Protein AF-A0A645AIE7-F1 (afdb_monomer)

Secondary structure (DSSP, 8-state):
-HHHHHHHHHHH--HHHHHHHHHHHHHSSS-GGGG-SS--TTTT-SSS--HHHHHTTSS-HHHHHHHHHHHHHHHHHHHHHHHHSTT---S---TTHHHHHHHHHHHHHHHHHHH---TTHHHHHHHHHHHBT-STT--BSEE-SSS---EE----B-HHHHHTTT----GGG-TTGGG--SS-B--HHHHHTTTTS--HHHHHHHHHHHHHHHHHS-HHHHT---EEETTEEEE--TTS-EEEEEEEESS--TTHHHHHHHHHHHT---EEEE-HHHHH-HHHHHHHHHHHHTT-EEEE--SS---SB-SS-TTSBSS-HHHHHHHHHHHHHHHHHTT--GGG--EE--GGG---HHHHHHHHHTT-EEB-PPTTS-GGGGG--GGGGGG---HHHHHHHHHHHHHHH--TTEEEEEESS--TT--S-GGGTHHHHHHHHHHTTPEE--HHHHH-SSPPPP----------

Foldseek 3Di:
DLQVLLVCCVVPVDVVSVVVNVVVCVVDVEQCQQVDQEDDPPPRPPLADCNLLSVCPPPDPVSVVSNLVSLVVRLVQLQVCLVVPPLSGSGQFYWLSLLNLLRNLVSQVSNCVSPVDCPNVSSNVSSVVCCCQPALQSDRQQDDPPDRPLDGARAWHALVNCVVVVDDDPLPPFPCSVSDDNRTDDGVVSRVVCVPPPDVSSSVSSVVVVVVVVVVDDPLVVPQLFDDDQLFGAFFNLVALAEAEEAEEEDDQVLLVLLVVLCVVLVFAHEYEYALNQLPDPVCLVSLLVSVVSVHHYAYAWNRLDAQADPVDLQDGPDDLVVRVVRRVSRQVSVVVSVDHCVQHQEYEYRVNRHHNVSSVSSVVVSHHYYDFNPFLCLALLQAAPVVPVSHDALVNSLVRNVVCCVPPRQRRGYRYHYSGHDPRHPRRNSNCSSVSSVVSVVVPYHHDGPCVSRVSDDRDDDPPPPPPPDD

Nearest PDB structures (foldseek):
  6hm9-assembly1_A  TM=8.566E-01  e=1.108E-11  Bacillus anthracis
  5o6y-assembly1_A  TM=8.810E-01  e=1.281E-10  Bacillus cereus ATCC 14579
  5o6y-assembly4_D  TM=8.723E-01  e=5.802E-10  Bacillus cereus ATCC 14579
  2j13-assembly1_A  TM=8.040E-01  e=4.659E-09  Bacillus anthracis str. Ames
  2vyo-assembly1_A  TM=7.522E-01  e=4.279E-06  Encephalitozoon cuniculi GB-M1

Structure (mmCIF, N/CA/C/O backbone):
data_AF-A0A645AIE7-F1
#
_entry.id   AF-A0A645AIE7-F1
#
loop_
_atom_site.group_PDB
_atom_site.id
_atom_site.type_symbol
_atom_site.label_atom_id
_atom_site.label_alt_id
_atom_site.label_comp_id
_atom_site.label_asym_id
_atom_site.label_entity_id
_atom_site.label_seq_id
_atom_site.pdbx_PDB_ins_code
_atom_site.Cartn_x
_atom_site.Cartn_y
_atom_site.Cartn_z
_atom_site.occupancy
_atom_site.B_iso_or_equiv
_atom_site.auth_seq_id
_atom_site.auth_comp_id
_atom_site.auth_asym_id
_atom_site.auth_atom_id
_atom_site.pdbx_PDB_model_num
ATOM 1 N N . MET A 1 1 ? 17.748 -6.864 -39.210 1.00 89.31 1 MET A N 1
ATOM 2 C CA . MET A 1 1 ? 18.150 -8.084 -39.948 1.00 89.31 1 MET A CA 1
ATOM 3 C C . MET A 1 1 ? 18.556 -9.224 -39.026 1.00 89.31 1 MET A C 1
ATOM 5 O O . MET A 1 1 ? 17.935 -10.272 -39.114 1.00 89.31 1 MET A O 1
ATOM 9 N N . GLN A 1 2 ? 19.501 -9.022 -38.098 1.00 93.38 2 GLN A N 1
ATOM 10 C CA . GLN A 1 2 ? 19.956 -10.086 -37.191 1.00 93.38 2 GLN A CA 1
ATOM 11 C C . GLN A 1 2 ? 18.818 -10.831 -36.470 1.00 93.38 2 GLN A C 1
ATOM 13 O O . GLN A 1 2 ? 18.742 -12.050 -36.552 1.00 93.38 2 GLN A O 1
ATOM 18 N N . LEU A 1 3 ? 17.899 -10.100 -35.825 1.00 91.75 3 LEU A N 1
ATOM 19 C CA . LEU A 1 3 ? 16.767 -10.699 -35.109 1.00 91.75 3 LEU A CA 1
ATOM 20 C C . LEU A 1 3 ? 15.876 -11.557 -36.013 1.00 91.75 3 LEU A C 1
ATOM 22 O O . LEU A 1 3 ? 15.450 -12.626 -35.598 1.00 91.75 3 LEU A O 1
ATOM 26 N N . ALA A 1 4 ? 15.634 -11.130 -37.254 1.00 94.44 4 ALA A N 1
ATOM 27 C CA . ALA A 1 4 ? 14.835 -11.902 -38.201 1.00 94.44 4 ALA A CA 1
ATOM 28 C C . ALA A 1 4 ? 15.519 -13.232 -38.559 1.00 94.44 4 ALA A C 1
ATOM 30 O O . ALA A 1 4 ? 14.879 -14.277 -38.494 1.00 94.44 4 ALA A O 1
ATOM 31 N N . ALA A 1 5 ? 16.823 -13.208 -38.855 1.00 95.25 5 ALA A N 1
ATOM 32 C CA . ALA A 1 5 ? 17.602 -14.418 -39.127 1.00 95.25 5 ALA A CA 1
ATOM 33 C C . ALA A 1 5 ? 17.627 -15.366 -37.912 1.00 95.25 5 ALA A C 1
ATOM 35 O O . ALA A 1 5 ? 17.382 -16.562 -38.050 1.00 95.25 5 ALA A O 1
ATOM 36 N N . THR A 1 6 ? 17.801 -14.829 -36.700 1.00 92.81 6 THR A N 1
ATOM 37 C CA . THR A 1 6 ? 17.703 -15.605 -35.455 1.00 92.81 6 THR A CA 1
ATOM 38 C C . THR A 1 6 ? 16.337 -16.280 -35.300 1.00 92.81 6 THR A C 1
ATOM 40 O O . THR A 1 6 ? 16.275 -17.457 -34.952 1.00 92.81 6 THR A O 1
ATOM 43 N N . GLN A 1 7 ? 15.240 -15.569 -35.578 1.00 94.44 7 GLN A N 1
ATOM 44 C CA . GLN A 1 7 ? 13.890 -16.140 -35.506 1.00 94.44 7 GLN A CA 1
ATOM 45 C C . GLN A 1 7 ? 13.671 -17.234 -36.557 1.00 94.44 7 GLN A C 1
ATOM 47 O O . GLN A 1 7 ? 13.161 -18.302 -36.226 1.00 94.44 7 GLN A O 1
ATOM 52 N N . LEU A 1 8 ? 14.104 -17.009 -37.801 1.00 95.62 8 LEU A N 1
ATOM 53 C CA . LEU A 1 8 ? 14.023 -18.016 -38.862 1.00 95.62 8 LEU A CA 1
ATOM 54 C C . LEU A 1 8 ? 14.823 -19.274 -38.514 1.00 95.62 8 LEU A C 1
ATOM 56 O O . LEU A 1 8 ? 14.333 -20.382 -38.735 1.00 95.62 8 LEU A O 1
ATOM 60 N N . TYR A 1 9 ? 16.002 -19.124 -37.906 1.00 92.94 9 TYR A N 1
ATOM 61 C CA . TYR A 1 9 ? 16.771 -20.255 -37.396 1.00 92.94 9 TYR A CA 1
ATOM 62 C C . TYR A 1 9 ? 15.999 -21.038 -36.325 1.00 92.94 9 TYR A C 1
ATOM 64 O O . TYR A 1 9 ? 15.886 -22.253 -36.441 1.00 92.94 9 TYR A O 1
ATOM 72 N N . PHE A 1 10 ? 15.409 -20.380 -35.322 1.00 88.06 10 PHE A N 1
ATOM 73 C CA . PHE A 1 10 ? 14.649 -21.088 -34.281 1.00 88.06 10 PHE A CA 1
ATOM 74 C C . PHE A 1 10 ? 13.362 -21.753 -34.790 1.00 88.06 10 PHE A C 1
ATOM 76 O O . PHE A 1 10 ? 12.909 -22.724 -34.189 1.00 88.06 10 PHE A O 1
ATOM 83 N N . LEU A 1 11 ? 12.777 -21.255 -35.883 1.00 93.44 11 LEU A N 1
ATOM 84 C CA . LEU A 1 11 ? 11.583 -21.847 -36.495 1.00 93.44 11 LEU A CA 1
ATOM 85 C C . LEU A 1 11 ? 11.902 -23.024 -37.424 1.00 93.44 11 LEU A C 1
ATOM 87 O O . LEU A 1 11 ? 11.123 -23.971 -37.497 1.00 93.44 11 LEU A O 1
ATOM 91 N N . SER A 1 12 ? 13.009 -22.950 -38.166 1.00 93.25 12 SER A N 1
ATOM 92 C CA . SER A 1 12 ? 13.320 -23.894 -39.252 1.00 93.25 12 SER A CA 1
ATOM 93 C C . SER A 1 12 ? 14.495 -24.827 -38.964 1.00 93.25 12 SER A C 1
ATOM 95 O O . SER A 1 12 ? 14.629 -25.849 -39.631 1.00 93.25 12 SER A O 1
ATOM 97 N N . TYR A 1 13 ? 15.358 -24.468 -38.011 1.00 87.88 13 TYR A N 1
ATOM 98 C CA . TYR A 1 13 ? 16.651 -25.100 -37.732 1.00 87.88 13 TYR A CA 1
ATOM 99 C C . TYR A 1 13 ? 17.610 -25.159 -38.936 1.00 87.88 13 TYR A C 1
ATOM 101 O O . TYR A 1 13 ? 18.562 -25.938 -38.934 1.00 87.88 13 TYR A O 1
ATOM 109 N N . GLN A 1 14 ? 17.396 -24.322 -39.957 1.00 93.19 14 GLN A N 1
ATOM 110 C CA . GLN A 1 14 ? 18.277 -24.240 -41.123 1.00 93.19 14 GLN A CA 1
ATOM 111 C C . GLN A 1 14 ? 19.580 -23.491 -40.777 1.00 93.19 14 GLN A C 1
ATOM 113 O O . GLN A 1 14 ? 19.519 -22.345 -40.312 1.00 93.19 14 GLN A O 1
ATOM 118 N N . PRO A 1 15 ? 20.765 -24.103 -40.971 1.00 90.62 15 PRO A N 1
ATOM 119 C CA . PRO A 1 15 ? 22.047 -23.533 -40.544 1.00 90.62 15 PRO A CA 1
ATOM 120 C C . PRO A 1 15 ? 22.416 -22.232 -41.272 1.00 90.62 15 PRO A C 1
ATOM 122 O O . PRO A 1 15 ? 23.173 -21.424 -40.731 1.00 90.62 15 PRO A O 1
ATOM 125 N N . GLU A 1 16 ? 21.865 -21.995 -42.461 1.00 96.56 16 GLU A N 1
ATOM 126 C CA . GLU A 1 16 ? 22.064 -20.774 -43.243 1.00 96.56 16 GLU A CA 1
ATOM 127 C C . GLU A 1 16 ? 21.563 -19.543 -42.477 1.00 96.56 16 GLU A C 1
ATOM 129 O O . GLU A 1 16 ? 22.273 -18.544 -42.388 1.00 96.56 16 GLU A O 1
ATOM 134 N N . TYR A 1 17 ? 20.406 -19.639 -41.815 1.00 95.31 17 TYR A N 1
ATOM 135 C CA . TYR A 1 17 ? 19.869 -18.531 -41.021 1.00 95.31 17 TYR A CA 1
ATOM 136 C C . TYR A 1 17 ? 20.675 -18.257 -39.750 1.00 95.31 17 TYR A C 1
ATOM 138 O O . TYR A 1 17 ? 20.771 -17.107 -39.318 1.00 95.31 17 TYR A O 1
ATOM 146 N N . LEU A 1 18 ? 21.286 -19.284 -39.148 1.00 90.88 18 LEU A N 1
ATOM 147 C CA . LEU A 1 18 ? 22.211 -19.069 -38.034 1.00 90.88 18 LEU A CA 1
ATOM 148 C C . LEU A 1 18 ? 23.463 -18.329 -38.509 1.00 90.88 18 LEU A C 1
ATOM 150 O O . LEU A 1 18 ? 23.926 -17.414 -37.827 1.00 90.88 18 LEU A O 1
ATOM 154 N N . LYS A 1 19 ? 23.990 -18.700 -39.679 1.00 93.38 19 LYS A N 1
ATOM 155 C CA . LYS A 1 19 ? 25.119 -18.004 -40.294 1.00 93.38 19 LYS A CA 1
ATOM 156 C C . LYS A 1 19 ? 24.771 -16.539 -40.569 1.00 93.38 19 LYS A C 1
ATOM 158 O O . LYS A 1 19 ? 25.497 -15.667 -40.102 1.00 93.38 19 LYS A O 1
ATOM 163 N N . ASP A 1 20 ? 23.626 -16.268 -41.193 1.00 96.06 20 ASP A N 1
ATOM 164 C CA . ASP A 1 20 ? 23.150 -14.902 -41.436 1.00 96.06 20 ASP A CA 1
ATOM 165 C C . ASP A 1 20 ? 23.018 -14.105 -40.127 1.00 96.06 20 ASP A C 1
ATOM 167 O O . ASP A 1 20 ? 23.437 -12.950 -40.039 1.00 96.06 20 ASP A O 1
ATOM 171 N N . ALA A 1 21 ? 22.486 -14.719 -39.064 1.00 93.31 21 ALA A N 1
ATOM 172 C CA . ALA A 1 21 ? 22.375 -14.078 -37.755 1.00 93.31 21 ALA A CA 1
ATOM 173 C C . ALA A 1 21 ? 23.746 -13.740 -37.135 1.00 93.31 21 ALA A C 1
ATOM 175 O O . ALA A 1 21 ? 23.887 -12.730 -36.439 1.00 93.31 21 ALA A O 1
ATOM 176 N N . ILE A 1 22 ? 24.772 -14.556 -37.368 1.00 91.56 22 ILE A N 1
ATOM 177 C CA . ILE A 1 22 ? 26.136 -14.270 -36.906 1.00 91.56 22 ILE A CA 1
ATOM 178 C C . ILE A 1 22 ? 26.771 -13.166 -37.762 1.00 91.56 22 ILE A C 1
ATOM 180 O O . ILE A 1 22 ? 27.344 -12.222 -37.208 1.00 91.56 22 ILE A O 1
ATOM 184 N N . ASP A 1 23 ? 26.623 -13.237 -39.084 1.00 94.00 23 ASP A N 1
ATOM 185 C CA . ASP A 1 23 ? 27.196 -12.279 -40.033 1.00 94.00 23 ASP A CA 1
ATOM 186 C C . ASP A 1 23 ? 26.601 -10.873 -39.827 1.00 94.00 23 ASP A C 1
ATOM 188 O O . ASP A 1 23 ? 27.341 -9.889 -39.708 1.00 94.00 23 ASP A O 1
ATOM 192 N N . TYR A 1 24 ? 25.276 -10.763 -39.652 1.00 93.75 24 TYR A N 1
ATOM 193 C CA . TYR A 1 24 ? 24.628 -9.489 -39.321 1.00 93.75 24 TYR A CA 1
ATOM 194 C C . TYR A 1 24 ? 25.088 -8.928 -37.970 1.00 93.75 24 TYR A C 1
ATOM 196 O O . TYR A 1 24 ? 25.314 -7.726 -37.862 1.00 93.75 24 TYR A O 1
ATOM 204 N N . GLY A 1 25 ? 25.257 -9.776 -36.949 1.00 90.12 25 GLY A N 1
ATOM 205 C CA . GLY A 1 25 ? 25.752 -9.337 -35.638 1.00 90.12 25 GLY A CA 1
ATOM 206 C C . GLY A 1 25 ? 27.210 -8.885 -35.654 1.00 90.12 25 GLY A C 1
ATOM 207 O O . GLY A 1 25 ? 27.595 -7.997 -34.902 1.00 90.12 25 GLY A O 1
ATOM 208 N N . THR A 1 26 ? 28.021 -9.485 -36.523 1.00 90.12 26 THR A N 1
ATOM 209 C CA . THR A 1 26 ? 29.433 -9.117 -36.693 1.00 90.12 26 THR A CA 1
ATOM 210 C C . THR A 1 26 ? 29.583 -7.826 -37.497 1.00 90.12 26 THR A C 1
ATOM 212 O O . THR A 1 26 ? 30.543 -7.089 -37.291 1.00 90.12 26 THR A O 1
ATOM 215 N N . SER A 1 27 ? 28.617 -7.519 -38.368 1.00 91.88 27 SER A N 1
ATOM 216 C CA . SER A 1 27 ? 28.600 -6.285 -39.164 1.00 91.88 27 SER A CA 1
ATOM 217 C C . SER A 1 27 ? 28.326 -5.031 -38.323 1.00 91.88 27 SER A C 1
ATOM 219 O O . SER A 1 27 ? 28.865 -3.969 -38.620 1.00 91.88 27 SER A O 1
ATOM 221 N N . GLU A 1 28 ? 27.529 -5.147 -37.256 1.00 90.69 28 GLU A N 1
ATOM 222 C CA . GLU A 1 28 ? 27.292 -4.076 -36.280 1.00 90.69 28 GLU A CA 1
ATOM 223 C C . GLU A 1 28 ? 27.425 -4.636 -34.852 1.00 90.69 28 GLU A C 1
ATOM 225 O O . GLU A 1 28 ? 26.427 -4.969 -34.208 1.00 90.69 28 GLU A O 1
ATOM 230 N N . PRO A 1 29 ? 28.660 -4.780 -34.337 1.00 89.81 29 PRO A N 1
ATOM 231 C CA . PRO A 1 29 ? 28.889 -5.427 -33.049 1.00 89.81 29 PRO A CA 1
ATOM 232 C C . PRO A 1 29 ? 28.404 -4.581 -31.868 1.00 89.81 29 PRO A C 1
ATOM 234 O O . PRO A 1 29 ? 28.063 -5.134 -30.826 1.00 89.81 29 PRO A O 1
ATOM 237 N N . VAL A 1 30 ? 28.367 -3.254 -32.017 1.00 92.31 30 VAL A N 1
ATOM 238 C CA . VAL A 1 30 ? 27.932 -2.300 -30.987 1.00 92.31 30 VAL A CA 1
ATOM 239 C C . VAL A 1 30 ? 26.947 -1.285 -31.577 1.00 92.31 30 VAL A C 1
ATOM 241 O O . VAL A 1 30 ? 27.112 -0.915 -32.744 1.00 92.31 30 VAL A O 1
ATOM 244 N N . PRO A 1 31 ? 25.963 -0.792 -30.796 1.00 92.06 31 PRO A N 1
ATOM 245 C CA . PRO A 1 31 ? 24.957 0.136 -31.305 1.00 92.06 31 PRO A CA 1
ATOM 246 C C . PRO A 1 31 ? 25.574 1.471 -31.737 1.00 92.06 31 PRO A C 1
ATOM 248 O O . PRO A 1 31 ? 26.167 2.186 -30.922 1.00 92.06 31 PRO A O 1
ATOM 251 N N . GLN A 1 32 ? 25.405 1.842 -33.007 1.00 91.50 32 GLN A N 1
ATOM 252 C CA . GLN A 1 32 ? 26.037 3.045 -33.576 1.00 91.50 32 GLN A CA 1
ATOM 253 C C . GLN A 1 32 ? 25.520 4.362 -32.976 1.00 91.50 32 GLN A C 1
ATOM 255 O O . GLN A 1 32 ? 26.260 5.348 -32.892 1.00 91.50 32 GLN A O 1
ATOM 260 N N . TRP A 1 33 ? 24.275 4.380 -32.489 1.00 90.75 33 TRP A N 1
ATOM 261 C CA . TRP A 1 33 ? 23.689 5.563 -31.853 1.00 90.75 33 TRP A CA 1
ATOM 262 C C . TRP A 1 33 ? 24.463 6.023 -30.609 1.00 90.75 33 TRP A C 1
ATOM 264 O O . TRP A 1 33 ? 24.435 7.207 -30.286 1.00 90.75 33 TRP A O 1
ATOM 274 N N . LEU A 1 34 ? 25.201 5.135 -29.933 1.00 90.62 34 LEU A N 1
ATOM 275 C CA . LEU A 1 34 ? 26.002 5.489 -28.754 1.00 90.62 34 LEU A CA 1
ATOM 276 C C . LEU A 1 34 ? 27.279 6.275 -29.115 1.00 90.62 34 LEU A C 1
ATOM 278 O O . LEU A 1 34 ? 27.871 6.955 -28.275 1.00 90.62 34 LEU A O 1
ATOM 282 N N . PHE A 1 35 ? 27.708 6.186 -30.372 1.00 87.69 35 PHE A N 1
ATOM 283 C CA . PHE A 1 35 ? 28.912 6.839 -30.893 1.00 87.69 35 PHE A CA 1
ATOM 284 C C . PHE A 1 35 ? 28.598 8.105 -31.689 1.00 87.69 35 PHE A C 1
ATOM 286 O O . PHE A 1 35 ? 29.509 8.776 -32.167 1.00 87.69 35 PHE A O 1
ATOM 293 N N . THR A 1 36 ? 27.318 8.445 -31.810 1.00 87.75 36 THR A N 1
ATOM 294 C CA . THR A 1 36 ? 26.845 9.577 -32.597 1.00 87.75 36 THR A CA 1
ATOM 295 C C . THR A 1 36 ? 26.419 10.708 -31.663 1.00 87.75 36 THR A C 1
ATOM 297 O O . THR A 1 36 ? 25.697 10.478 -30.695 1.00 87.75 36 THR A O 1
ATOM 300 N N . SER A 1 37 ? 26.875 11.937 -31.924 1.00 85.75 37 SER A N 1
ATOM 301 C CA . SER A 1 37 ? 26.486 13.104 -31.116 1.00 85.75 37 SER A CA 1
ATOM 302 C C . SER A 1 37 ? 25.054 13.551 -31.417 1.00 85.75 37 SER A C 1
ATOM 304 O O . SER A 1 37 ? 24.285 13.779 -30.491 1.00 85.75 37 SER A O 1
ATOM 306 N N . CYS A 1 38 ? 24.693 13.628 -32.703 1.00 85.00 38 CYS A N 1
ATOM 307 C CA . CYS A 1 38 ? 23.350 13.960 -33.179 1.00 85.00 38 CYS A CA 1
ATOM 308 C C . CYS A 1 38 ? 22.954 13.054 -34.341 1.00 85.00 38 CYS A C 1
ATOM 310 O O . CYS A 1 38 ? 23.756 12.818 -35.243 1.00 85.00 38 CYS A O 1
ATOM 312 N N . ASP A 1 39 ? 21.710 12.593 -34.341 1.00 84.12 39 ASP A N 1
ATOM 313 C CA . ASP A 1 39 ? 21.164 11.705 -35.358 1.00 84.12 39 ASP A CA 1
ATOM 314 C C . ASP A 1 39 ? 19.816 12.193 -35.891 1.00 84.12 39 ASP A C 1
ATOM 316 O O . ASP A 1 39 ? 19.138 13.041 -35.299 1.00 84.12 39 ASP A O 1
ATOM 320 N N . LYS A 1 40 ? 19.448 11.670 -37.062 1.00 77.19 40 LYS A N 1
ATOM 321 C CA . LYS A 1 40 ? 18.146 11.945 -37.672 1.00 77.19 40 LYS A CA 1
ATOM 322 C C . LYS A 1 40 ? 17.065 11.060 -37.036 1.00 77.19 40 LYS A C 1
ATOM 324 O O . LYS A 1 40 ? 17.366 9.937 -36.619 1.00 77.19 40 LYS A O 1
ATOM 329 N N . PRO A 1 41 ? 15.797 11.509 -37.008 1.00 69.81 41 PRO A N 1
ATOM 330 C CA . PRO A 1 41 ? 14.684 10.678 -36.557 1.00 69.81 41 PRO A CA 1
ATOM 331 C C . PRO A 1 41 ? 14.668 9.309 -37.253 1.00 69.81 41 PRO A C 1
ATOM 333 O O . PRO A 1 41 ? 14.808 9.222 -38.471 1.00 69.81 41 PRO A O 1
ATOM 336 N N . GLY A 1 42 ? 14.538 8.236 -36.467 1.00 69.62 42 GLY A N 1
ATOM 337 C CA . GLY A 1 42 ? 14.471 6.857 -36.965 1.00 69.62 42 GLY A CA 1
ATOM 338 C C . GLY A 1 42 ? 15.773 6.275 -37.531 1.00 69.62 42 GLY A C 1
ATOM 339 O O . GLY A 1 42 ? 15.772 5.107 -37.907 1.00 69.62 42 GLY A O 1
ATOM 340 N N . GLN A 1 43 ? 16.882 7.028 -37.565 1.00 83.38 43 GLN A N 1
ATOM 341 C CA . GLN A 1 43 ? 18.133 6.597 -38.207 1.00 83.38 43 GLN A CA 1
ATOM 342 C C . GLN A 1 43 ? 18.664 5.258 -37.676 1.00 83.38 43 GLN A C 1
ATOM 344 O O . GLN A 1 43 ? 19.162 4.448 -38.452 1.00 83.38 43 GLN A O 1
ATOM 349 N N . PHE A 1 44 ? 18.560 5.035 -36.365 1.00 86.94 44 PHE A N 1
ATOM 350 C CA . PHE A 1 44 ? 19.073 3.839 -35.693 1.00 86.94 44 PHE A CA 1
ATOM 351 C C . PHE A 1 44 ? 17.967 2.942 -35.141 1.00 86.94 44 PHE A C 1
ATOM 353 O O . PHE A 1 44 ? 18.179 2.228 -34.167 1.00 86.94 44 PHE A O 1
ATOM 360 N N . TYR A 1 45 ? 16.768 3.011 -35.715 1.00 81.25 45 TYR A N 1
ATOM 361 C CA . TYR A 1 45 ? 15.673 2.146 -35.300 1.00 81.25 45 TYR A CA 1
ATOM 362 C C . TYR A 1 45 ? 15.885 0.703 -35.813 1.00 81.25 45 TYR A C 1
ATOM 364 O O . TYR A 1 45 ? 16.158 0.531 -37.006 1.00 81.25 45 TYR A O 1
ATOM 372 N N . PRO A 1 46 ? 15.685 -0.347 -34.986 1.00 88.06 46 PRO A N 1
ATOM 373 C CA . PRO A 1 46 ? 15.388 -0.325 -33.546 1.00 88.06 46 PRO A CA 1
ATOM 374 C C . PRO A 1 46 ? 16.635 -0.051 -32.685 1.00 88.06 46 PRO A C 1
ATOM 376 O O . PRO A 1 46 ? 17.744 -0.449 -33.040 1.00 88.06 46 PRO A O 1
ATOM 379 N N . PHE A 1 47 ? 16.452 0.574 -31.517 1.00 89.62 47 PHE A N 1
ATOM 380 C CA . PHE A 1 47 ? 17.558 1.005 -30.648 1.00 89.62 47 PHE A CA 1
ATOM 381 C C . PHE A 1 47 ? 18.172 -0.137 -29.836 1.00 89.62 47 PHE A C 1
ATOM 383 O O . PHE A 1 47 ? 19.319 -0.030 -29.389 1.00 89.62 47 PHE A O 1
ATOM 390 N N . ILE A 1 48 ? 17.432 -1.232 -29.653 1.00 90.19 48 ILE A N 1
ATOM 391 C CA . ILE A 1 48 ? 17.928 -2.466 -29.050 1.00 90.19 48 ILE A CA 1
ATOM 392 C C . ILE A 1 48 ? 17.766 -3.642 -30.010 1.00 90.19 48 ILE A C 1
ATOM 394 O O . ILE A 1 48 ? 16.735 -3.847 -30.647 1.00 90.19 48 ILE A O 1
ATOM 398 N N . ASN A 1 49 ? 18.804 -4.467 -30.077 1.00 90.00 49 ASN A N 1
ATOM 399 C CA . ASN A 1 49 ? 18.775 -5.718 -30.808 1.00 90.00 49 ASN A CA 1
ATOM 400 C C . ASN A 1 49 ? 18.651 -6.885 -29.823 1.00 90.00 49 ASN A C 1
ATOM 402 O O . ASN A 1 49 ? 19.575 -7.170 -29.063 1.00 90.00 49 ASN A O 1
ATOM 406 N N . TRP A 1 50 ? 17.503 -7.564 -29.845 1.00 89.81 50 TRP A N 1
ATOM 407 C CA . TRP A 1 50 ? 17.199 -8.690 -28.954 1.00 89.81 50 TRP A CA 1
ATOM 408 C C . TRP A 1 50 ? 17.790 -10.027 -29.418 1.00 89.81 50 TRP A C 1
ATOM 410 O O . TRP A 1 50 ? 17.812 -10.989 -28.648 1.00 89.81 50 TRP A O 1
ATOM 420 N N . ALA A 1 51 ? 18.283 -10.103 -30.658 1.00 89.19 51 ALA A N 1
ATOM 421 C CA . ALA A 1 51 ? 18.797 -11.339 -31.244 1.00 89.19 51 ALA A CA 1
ATOM 422 C C . ALA A 1 51 ? 19.924 -11.962 -30.412 1.00 89.19 51 ALA A C 1
ATOM 424 O O . ALA A 1 51 ? 19.878 -13.163 -30.145 1.00 89.19 51 ALA A O 1
ATOM 425 N N . PRO A 1 52 ? 20.910 -11.186 -29.930 1.00 85.44 52 PRO A N 1
ATOM 426 C CA . PRO A 1 52 ? 22.019 -11.772 -29.198 1.00 85.44 52 PRO A CA 1
ATOM 427 C C . PRO A 1 52 ? 21.628 -12.384 -27.841 1.00 85.44 52 PRO A C 1
ATOM 429 O O . PRO A 1 52 ? 22.218 -13.387 -27.440 1.00 85.44 52 PRO A O 1
ATOM 432 N N . LEU A 1 53 ? 20.594 -11.864 -27.164 1.00 86.00 53 LEU A N 1
ATOM 433 C CA . LEU A 1 53 ? 20.036 -12.501 -25.964 1.00 86.00 53 LEU A CA 1
ATOM 434 C C . LEU A 1 53 ? 19.509 -13.905 -26.293 1.00 86.00 53 LEU A C 1
ATOM 436 O O . LEU A 1 53 ? 19.794 -14.852 -25.563 1.00 86.00 53 LEU A O 1
ATOM 440 N N . GLN A 1 54 ? 18.796 -14.054 -27.409 1.00 87.00 54 GLN A N 1
ATOM 441 C CA . GLN A 1 54 ? 18.264 -15.344 -27.856 1.00 87.00 54 GLN A CA 1
ATOM 442 C C . GLN A 1 54 ? 19.383 -16.284 -28.325 1.00 87.00 54 GLN A C 1
ATOM 444 O O . GLN A 1 54 ? 19.435 -17.441 -27.922 1.00 87.00 54 GLN A O 1
ATOM 449 N N . LEU A 1 55 ? 20.336 -15.776 -29.112 1.00 83.88 55 LEU A N 1
ATOM 450 C CA . LEU A 1 55 ? 21.492 -16.548 -29.576 1.00 83.88 55 LEU A CA 1
ATOM 451 C C . LEU A 1 55 ? 22.387 -17.015 -28.416 1.00 83.88 55 LEU A C 1
ATOM 453 O O . LEU A 1 55 ? 23.014 -18.064 -28.523 1.00 83.88 55 LEU A O 1
ATOM 457 N N . SER A 1 56 ? 22.415 -16.293 -27.289 1.00 78.25 56 SER A N 1
ATOM 458 C CA . SER A 1 56 ? 23.161 -16.697 -26.085 1.00 78.25 56 SER A CA 1
ATOM 459 C C . SER A 1 56 ? 22.631 -17.972 -25.410 1.00 78.25 56 SER A C 1
ATOM 461 O O . SER A 1 56 ? 23.312 -18.515 -24.533 1.00 78.25 56 SER A O 1
ATOM 463 N N . GLN A 1 57 ? 21.431 -18.424 -25.800 1.00 74.88 57 GLN A N 1
ATOM 464 C CA . GLN A 1 57 ? 20.795 -19.661 -25.339 1.00 74.88 57 GLN A CA 1
ATOM 465 C C . GLN A 1 57 ? 21.184 -20.876 -26.193 1.00 74.88 57 GLN A C 1
ATOM 467 O O . GLN A 1 57 ? 20.945 -22.007 -25.783 1.00 74.88 57 GLN A O 1
ATOM 472 N N . ILE A 1 58 ? 21.783 -20.661 -27.367 1.00 79.44 58 ILE A N 1
ATOM 473 C CA . ILE A 1 58 ? 22.323 -21.740 -28.197 1.00 79.44 58 ILE A CA 1
ATOM 474 C C . ILE A 1 58 ? 23.613 -22.245 -27.541 1.00 79.44 58 ILE A C 1
ATOM 476 O O . ILE A 1 58 ? 24.413 -21.450 -27.042 1.00 79.44 58 ILE A O 1
ATOM 480 N N . GLU A 1 59 ? 23.852 -23.559 -27.579 1.00 69.38 59 GLU A N 1
ATOM 481 C CA . GLU A 1 59 ? 25.072 -24.204 -27.069 1.00 69.38 59 GLU A CA 1
ATOM 482 C C . GLU A 1 59 ? 26.304 -23.921 -27.956 1.00 69.38 59 GLU A C 1
ATOM 484 O O . GLU A 1 59 ? 26.972 -24.820 -28.461 1.00 69.38 59 GLU A O 1
ATOM 489 N N . ASN A 1 60 ? 26.626 -22.643 -28.163 1.00 80.25 60 ASN A N 1
ATOM 490 C CA . ASN A 1 60 ? 27.845 -22.199 -28.823 1.00 80.25 60 ASN A CA 1
ATOM 491 C C . ASN A 1 60 ? 28.592 -21.191 -27.927 1.00 80.25 60 ASN A C 1
ATOM 493 O O . ASN A 1 60 ? 28.238 -20.005 -27.879 1.00 80.25 60 ASN A O 1
ATOM 497 N N . PRO A 1 61 ? 29.656 -21.635 -27.231 1.00 79.56 61 PRO A N 1
ATOM 498 C CA . PRO A 1 61 ? 30.409 -20.788 -26.308 1.00 79.56 61 PRO A CA 1
ATOM 499 C C . PRO A 1 61 ? 31.029 -19.545 -26.958 1.00 79.56 61 PRO A C 1
ATOM 501 O O . PRO A 1 61 ? 31.154 -18.511 -26.300 1.00 79.56 61 PRO A O 1
ATOM 504 N N . LEU A 1 62 ? 31.405 -19.620 -28.240 1.00 84.00 62 LEU A N 1
ATOM 505 C CA . LEU A 1 62 ? 32.046 -18.510 -28.947 1.00 84.00 62 LEU A CA 1
ATOM 506 C C . LEU A 1 62 ? 31.047 -17.385 -29.240 1.00 84.00 62 LEU A C 1
ATOM 508 O O . LEU A 1 62 ? 31.348 -16.221 -28.978 1.00 84.00 62 LEU A O 1
ATOM 512 N N . ILE A 1 63 ? 29.842 -17.734 -29.704 1.00 82.31 63 ILE A N 1
ATOM 513 C CA . ILE A 1 63 ? 28.759 -16.766 -29.950 1.00 82.31 63 ILE A CA 1
ATOM 514 C C . ILE A 1 63 ? 28.405 -16.039 -28.651 1.00 82.31 63 ILE A C 1
ATOM 516 O O . ILE A 1 63 ? 28.364 -14.807 -28.610 1.00 82.31 63 ILE A O 1
ATOM 520 N N . ARG A 1 64 ? 28.223 -16.797 -27.563 1.00 85.75 64 ARG A N 1
ATOM 521 C CA . ARG A 1 64 ? 27.919 -16.238 -26.241 1.00 85.75 64 ARG A CA 1
ATOM 522 C C . ARG A 1 64 ? 29.020 -15.294 -25.750 1.00 85.75 64 ARG A C 1
ATOM 524 O O . ARG A 1 64 ? 28.712 -14.206 -25.264 1.00 85.75 64 ARG A O 1
ATOM 531 N N . LYS A 1 65 ? 30.291 -15.687 -25.889 1.00 88.62 65 LYS A N 1
ATOM 532 C CA . LYS A 1 65 ? 31.443 -14.871 -25.478 1.00 88.62 65 LYS A CA 1
ATOM 533 C C . LYS A 1 65 ? 31.518 -13.556 -26.259 1.00 88.62 65 LYS A C 1
ATOM 535 O O . LYS A 1 65 ? 31.647 -12.504 -25.636 1.00 88.62 65 LYS A O 1
ATOM 540 N N . ASN A 1 66 ? 31.403 -13.613 -27.586 1.00 87.75 66 ASN A N 1
ATOM 541 C CA . ASN A 1 66 ? 31.454 -12.425 -28.443 1.00 87.75 66 ASN A CA 1
ATOM 542 C C . ASN A 1 66 ? 30.330 -11.445 -28.096 1.00 87.75 66 ASN A C 1
ATOM 544 O O . ASN A 1 66 ? 30.569 -10.245 -27.986 1.00 87.75 66 ASN A O 1
ATOM 548 N N . TYR A 1 67 ? 29.122 -11.951 -27.838 1.00 86.81 67 TYR A N 1
ATOM 549 C CA . TYR A 1 67 ? 28.013 -11.096 -27.433 1.00 86.81 67 TYR A CA 1
ATOM 550 C C . TYR A 1 67 ? 28.265 -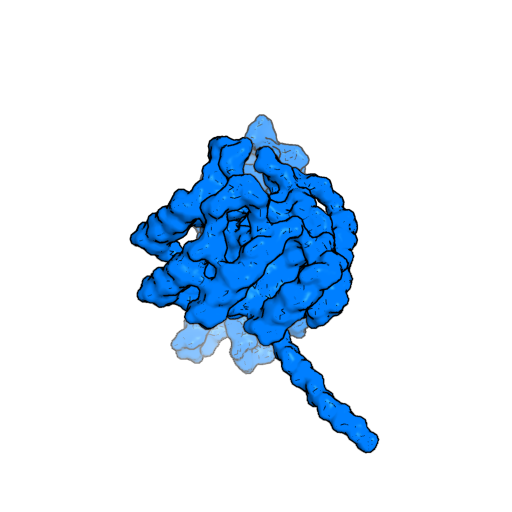10.388 -26.098 1.00 86.81 67 TYR A C 1
ATOM 552 O O . TYR A 1 67 ? 28.132 -9.167 -26.017 1.00 86.81 67 TYR A O 1
ATOM 560 N N . ILE A 1 68 ? 28.659 -11.131 -25.059 1.00 91.69 68 ILE A N 1
ATOM 561 C CA . ILE A 1 68 ? 28.962 -10.544 -23.744 1.00 91.69 68 ILE A CA 1
ATOM 562 C C . ILE A 1 68 ? 30.038 -9.461 -23.883 1.00 91.69 68 ILE A C 1
ATOM 564 O O . ILE A 1 68 ? 29.902 -8.385 -23.302 1.00 91.69 68 ILE A O 1
ATOM 568 N N . GLN A 1 69 ? 31.072 -9.717 -24.688 1.00 93.56 69 GLN A N 1
ATOM 569 C CA . GLN A 1 69 ? 32.133 -8.751 -24.955 1.00 93.56 69 GLN A CA 1
ATOM 570 C C . GLN A 1 69 ? 31.609 -7.488 -25.657 1.00 93.56 69 GLN A C 1
ATOM 572 O O . GLN A 1 69 ? 31.965 -6.381 -25.260 1.00 93.56 69 GLN A O 1
ATOM 577 N N . ASN A 1 70 ? 30.727 -7.631 -26.643 1.00 93.25 70 ASN A N 1
ATOM 578 C CA . ASN A 1 70 ? 30.121 -6.503 -27.348 1.00 93.25 70 ASN A CA 1
ATOM 579 C C . ASN A 1 70 ? 29.239 -5.635 -26.436 1.00 93.25 70 ASN A C 1
ATOM 581 O O . ASN A 1 70 ? 29.338 -4.402 -26.470 1.00 93.25 70 ASN A O 1
ATOM 585 N N . ILE A 1 71 ? 28.416 -6.250 -25.573 1.00 94.44 71 ILE A N 1
ATOM 586 C CA . ILE A 1 71 ? 27.656 -5.483 -24.574 1.00 94.44 71 ILE A CA 1
ATOM 587 C C . ILE A 1 71 ? 28.619 -4.792 -23.616 1.00 94.44 71 ILE A C 1
ATOM 589 O O . ILE A 1 71 ? 28.443 -3.613 -23.337 1.00 94.44 71 ILE A O 1
ATOM 593 N N . HIS A 1 72 ? 29.651 -5.492 -23.144 1.00 96.44 72 HIS A N 1
ATOM 594 C CA . HIS A 1 72 ? 30.619 -4.916 -22.221 1.00 96.44 72 HIS A CA 1
ATOM 595 C C . HIS A 1 72 ? 31.271 -3.652 -22.800 1.00 96.44 72 HIS A C 1
ATOM 597 O O . HIS A 1 72 ? 31.285 -2.623 -22.131 1.00 96.44 72 HIS A O 1
ATOM 603 N N . ILE A 1 73 ? 31.717 -3.686 -24.061 1.00 96.06 73 ILE A N 1
ATOM 604 C CA . ILE A 1 73 ? 32.274 -2.516 -24.763 1.00 96.06 73 ILE A CA 1
ATOM 605 C C . ILE A 1 73 ? 31.240 -1.383 -24.848 1.00 96.06 73 ILE A C 1
ATOM 607 O O . ILE A 1 73 ? 31.558 -0.224 -24.572 1.00 96.06 73 ILE A O 1
ATOM 611 N N . THR A 1 74 ? 29.992 -1.717 -25.185 1.00 95.94 74 THR A N 1
ATOM 612 C CA . THR A 1 74 ? 28.885 -0.749 -25.246 1.00 95.94 74 THR A CA 1
ATOM 613 C C . THR A 1 74 ? 28.669 -0.075 -23.886 1.00 95.94 74 THR A C 1
ATOM 615 O O . THR A 1 74 ? 28.628 1.151 -23.796 1.00 95.94 74 THR A O 1
ATOM 618 N N . LEU A 1 75 ? 28.598 -0.856 -22.807 1.00 97.62 75 LEU A N 1
ATOM 619 C CA . LEU A 1 75 ? 28.380 -0.343 -21.454 1.00 97.62 75 LEU A CA 1
ATOM 620 C C . LEU A 1 75 ? 29.580 0.450 -20.931 1.00 97.62 75 LEU A C 1
ATOM 622 O O . LEU A 1 75 ? 29.383 1.466 -20.274 1.00 97.62 75 LEU A O 1
ATOM 626 N N . GLN A 1 76 ? 30.813 0.063 -21.266 1.00 97.44 76 GLN A N 1
ATOM 627 C CA . GLN A 1 76 ? 32.008 0.848 -20.940 1.00 97.44 76 GLN A CA 1
ATOM 628 C C . GLN A 1 76 ? 31.960 2.234 -21.584 1.00 97.44 76 GLN A C 1
ATOM 630 O O . GLN A 1 76 ? 32.220 3.233 -20.911 1.00 97.44 76 GLN A O 1
ATOM 635 N N . ARG A 1 77 ? 31.583 2.311 -22.866 1.00 95.81 77 ARG A N 1
ATOM 636 C CA . ARG A 1 77 ? 31.426 3.591 -23.563 1.00 95.81 77 ARG A CA 1
ATOM 637 C C . ARG A 1 77 ? 30.331 4.441 -22.925 1.00 95.81 77 ARG A C 1
ATOM 639 O O . ARG A 1 77 ? 30.565 5.615 -22.648 1.00 95.81 77 ARG A O 1
ATOM 646 N N . ALA A 1 78 ? 29.172 3.848 -22.661 1.00 97.69 78 ALA A N 1
ATOM 647 C CA . ALA A 1 78 ? 28.065 4.538 -22.012 1.00 97.69 78 ALA A CA 1
ATOM 648 C C . ALA A 1 78 ? 28.443 5.041 -20.610 1.00 97.69 78 ALA A C 1
ATOM 650 O O . ALA A 1 78 ? 28.121 6.168 -20.247 1.00 97.69 78 ALA A O 1
ATOM 651 N N . GLN A 1 79 ? 29.209 4.255 -19.851 1.00 97.56 79 GLN A N 1
ATOM 652 C CA . GLN A 1 79 ? 29.679 4.625 -18.519 1.00 97.56 79 GLN A CA 1
ATOM 653 C C . GLN A 1 79 ? 30.612 5.842 -18.546 1.00 97.56 79 GLN A C 1
ATOM 655 O O . GLN A 1 79 ? 30.599 6.629 -17.599 1.00 97.56 79 GLN A O 1
ATOM 660 N N . MET A 1 80 ? 31.408 6.022 -19.608 1.00 95.50 80 MET A N 1
ATOM 661 C CA . MET A 1 80 ? 32.216 7.236 -19.783 1.00 95.50 80 MET A CA 1
ATOM 662 C C . MET A 1 80 ? 31.325 8.474 -19.919 1.00 95.50 80 MET A C 1
ATOM 664 O O . MET A 1 80 ? 31.577 9.462 -19.242 1.00 95.50 80 MET A O 1
ATOM 668 N N . ILE A 1 81 ? 30.255 8.387 -20.718 1.00 94.38 81 ILE A N 1
ATOM 669 C CA . ILE A 1 81 ? 29.274 9.472 -20.882 1.00 94.38 81 ILE A CA 1
ATOM 670 C C . ILE A 1 81 ? 28.535 9.725 -19.557 1.00 94.38 81 ILE A C 1
ATOM 672 O O . ILE A 1 81 ? 28.418 10.862 -19.106 1.00 94.38 81 ILE A O 1
ATOM 676 N N . ALA A 1 82 ? 28.102 8.658 -18.881 1.00 95.94 82 ALA A N 1
ATOM 677 C CA . ALA A 1 82 ? 27.358 8.740 -17.627 1.00 95.94 82 ALA A CA 1
ATOM 678 C C . ALA A 1 82 ? 28.145 9.428 -16.501 1.00 95.94 82 ALA A C 1
ATOM 680 O O . ALA A 1 82 ? 27.543 10.086 -15.662 1.00 95.94 82 ALA A O 1
ATOM 681 N N . ARG A 1 83 ? 29.479 9.292 -16.463 1.00 95.12 83 ARG A N 1
ATOM 682 C CA . ARG A 1 83 ? 30.334 9.930 -15.440 1.00 95.12 83 ARG A CA 1
ATOM 683 C C . ARG A 1 83 ? 30.357 11.453 -15.534 1.00 95.12 83 ARG A C 1
ATOM 685 O O . ARG A 1 83 ? 30.584 12.108 -14.523 1.00 95.12 83 ARG A O 1
ATOM 692 N N . GLU A 1 84 ? 30.135 11.997 -16.723 1.00 91.38 84 GLU A N 1
ATOM 693 C CA . GLU A 1 84 ? 30.071 13.442 -16.961 1.00 91.38 84 GLU A CA 1
ATOM 694 C C . GLU A 1 84 ? 28.633 13.976 -16.853 1.00 91.38 84 GLU A C 1
ATOM 696 O O . GLU A 1 84 ? 28.412 15.186 -16.846 1.00 91.38 84 GLU A O 1
ATOM 701 N N . ASN A 1 85 ? 27.645 13.083 -16.726 1.00 92.00 85 ASN A N 1
ATOM 702 C CA . ASN A 1 85 ? 26.237 13.431 -16.613 1.00 92.00 85 ASN A CA 1
ATOM 703 C C . ASN A 1 85 ? 25.771 13.431 -15.138 1.00 92.00 85 ASN A C 1
ATOM 705 O O . ASN A 1 85 ? 25.880 12.404 -14.467 1.00 92.00 85 ASN A O 1
ATOM 709 N N . PRO A 1 86 ? 25.162 14.518 -14.622 1.00 91.88 86 PRO A N 1
ATOM 710 C CA . PRO A 1 86 ? 24.762 14.614 -13.210 1.00 91.88 86 PRO A CA 1
ATOM 711 C C . PRO A 1 86 ? 23.636 13.650 -12.789 1.00 91.88 86 PRO A C 1
ATOM 713 O O . PRO A 1 86 ? 23.385 13.487 -11.596 1.00 91.88 86 PRO A O 1
ATOM 716 N N . PHE A 1 87 ? 22.956 13.014 -13.745 1.00 94.62 87 PHE A N 1
ATOM 717 C CA . PHE A 1 87 ? 21.926 11.997 -13.514 1.00 94.62 87 PHE A CA 1
ATOM 718 C C . PHE A 1 87 ? 22.398 10.590 -13.910 1.00 94.62 87 PHE A C 1
ATOM 720 O O . PHE A 1 87 ? 21.592 9.664 -13.952 1.00 94.62 87 PHE A O 1
ATOM 727 N N . HIS A 1 88 ? 23.692 10.420 -14.205 1.00 96.06 88 HIS A N 1
ATOM 728 C CA . HIS A 1 88 ? 24.293 9.162 -14.654 1.00 96.06 88 HIS A CA 1
ATOM 729 C C . HIS A 1 88 ? 23.658 8.584 -15.930 1.00 96.06 88 HIS A C 1
ATOM 731 O O . HIS A 1 88 ? 23.656 7.372 -16.149 1.00 96.06 88 HIS A O 1
ATOM 737 N N . VAL A 1 89 ? 23.135 9.450 -16.804 1.00 95.44 89 VAL A N 1
ATOM 738 C CA . VAL A 1 89 ? 22.598 9.038 -18.105 1.00 95.44 89 VAL A CA 1
ATOM 739 C C . VAL A 1 89 ? 23.745 8.815 -19.091 1.00 95.44 89 VAL A C 1
ATOM 741 O O . VAL A 1 89 ? 24.463 9.743 -19.450 1.00 95.44 89 VAL A O 1
ATOM 744 N N . GLY A 1 90 ? 23.912 7.569 -19.536 1.00 95.06 90 GLY A N 1
ATOM 745 C CA . GLY A 1 90 ? 25.027 7.125 -20.382 1.00 95.06 90 GLY A CA 1
ATOM 746 C C . GLY A 1 90 ? 24.839 7.286 -21.891 1.00 95.06 90 GLY A C 1
ATOM 747 O O . GLY A 1 90 ? 25.361 6.467 -22.643 1.00 95.06 90 GLY A O 1
ATOM 748 N N . ILE A 1 91 ? 24.082 8.286 -22.349 1.00 93.56 91 ILE A N 1
ATOM 749 C CA . ILE A 1 91 ? 23.865 8.548 -23.781 1.00 93.56 91 ILE A CA 1
ATOM 750 C C . ILE A 1 91 ? 24.094 10.022 -24.126 1.00 93.56 91 ILE A C 1
ATOM 752 O O . ILE A 1 91 ? 23.922 10.896 -23.279 1.00 93.56 91 ILE A O 1
ATOM 756 N N . ASN A 1 92 ? 24.408 10.302 -25.392 1.00 91.25 92 ASN A N 1
ATOM 757 C CA . ASN A 1 92 ? 24.358 11.663 -25.924 1.00 91.25 92 ASN A CA 1
ATOM 758 C C . ASN A 1 92 ? 22.912 12.024 -26.288 1.00 91.25 92 ASN A C 1
ATOM 760 O O . ASN A 1 92 ? 22.277 11.334 -27.095 1.00 91.25 92 ASN A O 1
ATOM 764 N N . PHE A 1 93 ? 22.397 13.111 -25.712 1.00 89.31 93 PHE A N 1
ATOM 765 C CA . PHE A 1 93 ? 21.024 13.543 -25.958 1.00 89.31 93 PHE A CA 1
ATOM 766 C C . PHE A 1 93 ? 20.842 14.052 -27.389 1.00 89.31 93 PHE A C 1
ATOM 768 O O . PHE A 1 93 ? 21.400 15.066 -27.811 1.00 89.31 93 PHE A O 1
ATOM 775 N N . SER A 1 94 ? 20.007 13.331 -28.116 1.00 86.06 94 SER A N 1
ATOM 776 C CA . SER A 1 94 ? 19.679 13.508 -29.527 1.00 86.06 94 SER A CA 1
ATOM 777 C C . SER A 1 94 ? 18.210 13.105 -29.744 1.00 86.06 94 SER A C 1
ATOM 779 O O . SER A 1 94 ? 17.446 13.022 -28.779 1.00 86.06 94 SER A O 1
ATOM 781 N N . GLN A 1 95 ? 17.760 12.880 -30.978 1.00 78.44 95 GLN A N 1
ATOM 782 C CA . GLN A 1 95 ? 16.356 12.517 -31.199 1.00 78.44 95 GLN A CA 1
ATOM 783 C C . GLN A 1 95 ? 16.034 11.149 -30.581 1.00 78.44 95 GLN A C 1
ATOM 785 O O . GLN A 1 95 ? 16.865 10.241 -30.607 1.00 78.44 95 GLN A O 1
ATOM 790 N N . ASN A 1 96 ? 14.831 10.977 -30.023 1.00 82.12 96 ASN A N 1
ATOM 791 C CA . ASN A 1 96 ? 14.394 9.733 -29.365 1.00 82.12 96 ASN A CA 1
ATOM 792 C C . ASN A 1 96 ? 15.272 9.286 -28.175 1.00 82.12 96 ASN A C 1
ATOM 794 O O . ASN A 1 96 ? 15.396 8.087 -27.902 1.00 82.12 96 ASN A O 1
ATOM 798 N N . SER A 1 97 ? 15.896 10.223 -27.451 1.00 88.62 97 SER A N 1
ATOM 799 C CA . SER A 1 97 ? 16.825 9.911 -26.350 1.00 88.62 97 SER A CA 1
ATOM 800 C C . SER A 1 97 ? 16.242 8.970 -25.306 1.00 88.62 97 SER A C 1
ATOM 802 O O . SER A 1 97 ? 16.925 8.051 -24.870 1.00 88.62 97 SER A O 1
ATOM 804 N N . ASN A 1 98 ? 14.970 9.124 -24.936 1.00 89.00 98 ASN A N 1
ATOM 805 C CA . ASN A 1 98 ? 14.363 8.239 -23.942 1.00 89.00 98 ASN A CA 1
ATOM 806 C C . ASN A 1 98 ? 14.298 6.778 -24.416 1.00 89.00 98 ASN A C 1
ATOM 808 O O . ASN A 1 98 ? 14.489 5.871 -23.610 1.00 89.00 98 ASN A O 1
ATOM 812 N N . SER A 1 99 ? 14.113 6.528 -25.716 1.00 88.62 99 SER A N 1
ATOM 813 C CA . SER A 1 99 ? 14.159 5.161 -26.256 1.00 88.62 99 SER A CA 1
ATOM 814 C C . SER A 1 99 ? 15.560 4.567 -26.166 1.00 88.62 99 SER A C 1
ATOM 816 O O . SER A 1 99 ? 15.719 3.417 -25.764 1.00 88.62 99 SER A O 1
ATOM 818 N N . LYS A 1 100 ? 16.589 5.375 -26.445 1.00 91.44 100 LYS A N 1
ATOM 819 C CA . LYS A 1 100 ? 17.998 4.989 -26.271 1.00 91.44 100 LYS A CA 1
ATOM 820 C C . LYS A 1 100 ? 18.344 4.742 -24.797 1.00 91.44 100 LYS A C 1
ATOM 822 O O . LYS A 1 100 ? 19.056 3.789 -24.498 1.00 91.44 100 LYS A O 1
ATOM 827 N N . ILE A 1 101 ? 17.805 5.541 -23.872 1.00 94.31 101 ILE A N 1
ATOM 828 C CA . ILE A 1 101 ? 17.968 5.358 -22.416 1.00 94.31 101 ILE A CA 1
ATOM 829 C C . ILE A 1 101 ? 17.399 4.009 -21.980 1.00 94.31 101 ILE A C 1
ATOM 831 O O . ILE A 1 101 ? 18.081 3.239 -21.304 1.00 94.31 101 ILE A O 1
ATOM 835 N N . VAL A 1 102 ? 16.173 3.692 -22.397 1.00 93.25 102 VAL A N 1
ATOM 836 C CA . VAL A 1 102 ? 15.531 2.420 -22.051 1.00 93.25 102 VAL A CA 1
ATOM 837 C C . VAL A 1 102 ? 16.238 1.238 -22.734 1.00 93.25 102 VAL A C 1
ATOM 839 O O . VAL A 1 102 ? 16.436 0.198 -22.103 1.00 93.25 102 VAL A O 1
ATOM 842 N N . ALA A 1 103 ? 16.693 1.388 -23.981 1.00 93.94 103 ALA A N 1
ATOM 843 C CA . ALA A 1 103 ? 17.519 0.391 -24.667 1.00 93.94 103 ALA A CA 1
ATOM 844 C C . ALA A 1 103 ? 18.833 0.122 -23.911 1.00 93.94 103 ALA A C 1
ATOM 846 O O . ALA A 1 103 ? 19.164 -1.033 -23.636 1.00 93.94 103 ALA A O 1
ATOM 847 N N . LEU A 1 104 ? 19.547 1.174 -23.499 1.00 96.62 104 LEU A N 1
ATOM 848 C CA . LEU A 1 104 ? 20.777 1.059 -22.716 1.00 96.62 104 LEU A CA 1
ATOM 849 C C . LEU A 1 104 ? 20.528 0.403 -21.351 1.00 96.62 104 LEU A C 1
ATOM 851 O O . LEU A 1 104 ? 21.290 -0.474 -20.949 1.00 96.62 104 LEU A O 1
ATOM 855 N N . HIS A 1 105 ? 19.437 0.762 -20.667 1.00 96.38 105 HIS A N 1
ATOM 856 C CA . HIS A 1 105 ? 19.043 0.113 -19.416 1.00 96.38 105 HIS A CA 1
ATOM 857 C C . HIS A 1 105 ? 18.840 -1.396 -19.620 1.00 96.38 105 HIS A C 1
ATOM 859 O O . HIS A 1 105 ? 19.312 -2.210 -18.825 1.00 96.38 105 HIS A O 1
ATOM 865 N N . ASN A 1 106 ? 18.171 -1.799 -20.703 1.00 95.38 106 ASN A N 1
ATOM 866 C CA . ASN A 1 106 ? 17.989 -3.213 -21.025 1.00 95.38 106 ASN A CA 1
ATOM 867 C C . ASN A 1 106 ? 19.315 -3.920 -21.343 1.00 95.38 106 ASN A C 1
ATOM 869 O O . ASN A 1 106 ? 19.493 -5.064 -20.926 1.00 95.38 106 ASN A O 1
ATOM 873 N N . LEU A 1 107 ? 20.280 -3.250 -21.979 1.00 95.75 107 LEU A N 1
ATOM 874 C CA . LEU A 1 107 ? 21.633 -3.795 -22.146 1.00 95.75 107 LEU A CA 1
ATOM 875 C C . LEU A 1 107 ? 22.340 -4.012 -20.798 1.00 95.75 107 LEU A C 1
ATOM 877 O O . LEU A 1 107 ? 22.957 -5.064 -20.617 1.00 95.75 107 LEU A O 1
ATOM 881 N N . CYS A 1 108 ? 22.197 -3.094 -19.831 1.00 96.25 108 CYS A N 1
ATOM 882 C CA . CYS A 1 108 ? 22.700 -3.293 -18.463 1.00 96.25 108 CYS A CA 1
ATOM 883 C C . CYS A 1 108 ? 22.088 -4.543 -17.815 1.00 96.25 108 CYS A C 1
ATOM 885 O O . CYS A 1 108 ? 22.811 -5.380 -17.269 1.00 96.25 108 CYS A O 1
ATOM 887 N N . LEU A 1 109 ? 20.762 -4.703 -17.916 1.00 93.31 109 LEU A N 1
ATOM 888 C CA . LEU A 1 109 ? 20.054 -5.863 -17.367 1.00 93.31 109 LEU A CA 1
ATOM 889 C C . LEU A 1 109 ? 20.518 -7.177 -17.994 1.00 93.31 109 LEU A C 1
ATOM 891 O O . LEU A 1 109 ? 20.754 -8.145 -17.270 1.00 93.31 109 LEU A O 1
ATOM 895 N N . ILE A 1 110 ? 20.640 -7.214 -19.323 1.00 92.19 110 ILE A N 1
ATOM 896 C CA . ILE A 1 110 ? 21.064 -8.415 -20.046 1.00 92.19 110 ILE A CA 1
ATOM 897 C C . ILE A 1 110 ? 22.496 -8.779 -19.657 1.00 92.19 110 ILE A C 1
ATOM 899 O O . ILE A 1 110 ? 22.752 -9.931 -19.311 1.00 92.19 110 ILE A O 1
ATOM 903 N N . TYR A 1 111 ? 23.413 -7.808 -19.653 1.00 94.94 111 TYR A N 1
ATOM 904 C CA . TYR A 1 111 ? 24.797 -8.039 -19.247 1.00 94.94 111 TYR A CA 1
ATOM 905 C C . TYR A 1 111 ? 24.865 -8.617 -17.835 1.00 94.94 111 TYR A C 1
ATOM 907 O O . TYR A 1 111 ? 25.395 -9.712 -17.651 1.00 94.94 111 TYR A O 1
ATOM 915 N N . LYS A 1 112 ? 24.231 -7.949 -16.862 1.00 93.69 112 LYS A N 1
ATOM 916 C CA . LYS A 1 112 ? 24.198 -8.410 -15.470 1.00 93.69 112 LYS A CA 1
ATOM 917 C C . LYS A 1 112 ? 23.572 -9.797 -15.335 1.00 93.69 112 LYS A C 1
ATOM 919 O O . LYS A 1 112 ? 24.063 -10.612 -14.561 1.00 93.69 112 LYS A O 1
ATOM 924 N N . GLY A 1 113 ? 22.510 -10.088 -16.084 1.00 89.81 113 GLY A N 1
ATOM 925 C CA . GLY A 1 113 ? 21.867 -11.403 -16.083 1.00 89.81 113 GLY A CA 1
ATOM 926 C C . GLY A 1 113 ? 22.754 -12.516 -16.651 1.00 89.81 113 GLY A C 1
ATOM 927 O O . GLY A 1 113 ? 22.709 -13.642 -16.160 1.00 89.81 113 GLY A O 1
ATOM 928 N N . LEU A 1 114 ? 23.574 -12.214 -17.660 1.00 89.38 114 LEU A N 1
ATOM 929 C CA . LEU A 1 114 ? 24.453 -13.190 -18.309 1.00 89.38 114 LEU A CA 1
ATOM 930 C C . LEU A 1 114 ? 25.770 -13.428 -17.562 1.00 89.38 114 LEU A C 1
ATOM 932 O O . LEU A 1 114 ? 26.327 -14.521 -17.691 1.00 89.38 114 LEU A O 1
ATOM 936 N N . THR A 1 115 ? 26.274 -12.428 -16.835 1.00 93.62 115 THR A N 1
ATOM 937 C CA . THR A 1 115 ? 27.612 -12.455 -16.217 1.00 93.62 115 THR A CA 1
ATOM 938 C C . THR A 1 115 ? 27.596 -12.423 -14.689 1.00 93.62 115 THR A C 1
ATOM 940 O O . THR A 1 115 ? 28.571 -12.839 -14.070 1.00 93.62 115 THR A O 1
ATOM 943 N N . GLY A 1 116 ? 26.521 -11.924 -14.069 1.00 93.88 116 GLY A N 1
ATOM 944 C CA . GLY A 1 116 ? 26.480 -11.592 -12.641 1.00 93.88 116 GLY A CA 1
ATOM 945 C C . GLY A 1 116 ? 27.259 -10.323 -12.264 1.00 93.88 116 GLY A C 1
ATOM 946 O O . GLY A 1 116 ? 27.305 -9.970 -11.087 1.00 93.88 116 GLY A O 1
ATOM 947 N N . ASP A 1 117 ? 27.863 -9.635 -13.236 1.00 96.44 117 ASP A N 1
ATOM 948 C CA . ASP A 1 117 ? 28.691 -8.447 -13.027 1.00 96.44 117 ASP A CA 1
ATOM 949 C C . ASP A 1 117 ? 27.826 -7.208 -12.736 1.00 96.44 117 ASP A C 1
ATOM 951 O O . ASP A 1 117 ? 26.892 -6.877 -13.471 1.00 96.44 117 ASP A O 1
ATOM 955 N N . SER A 1 118 ? 28.145 -6.521 -11.639 1.00 95.88 118 SER A N 1
ATOM 956 C CA . SER A 1 118 ? 27.433 -5.354 -11.115 1.00 95.88 118 SER A CA 1
ATOM 957 C C . SER A 1 118 ? 28.114 -4.014 -11.415 1.00 95.88 118 SER A C 1
ATOM 959 O O . SER A 1 118 ? 27.634 -2.980 -10.944 1.00 95.88 118 SER A O 1
ATOM 961 N N . THR A 1 119 ? 29.191 -4.003 -12.208 1.00 97.56 119 THR A N 1
ATOM 962 C CA . THR A 1 119 ? 30.013 -2.813 -12.508 1.00 97.56 119 THR A CA 1
ATOM 963 C C . THR A 1 119 ? 29.195 -1.611 -12.997 1.00 97.56 119 THR A C 1
ATOM 965 O O . THR A 1 119 ? 29.515 -0.476 -12.658 1.00 97.56 119 THR A O 1
ATOM 968 N N . PHE A 1 120 ? 28.114 -1.844 -13.748 1.00 97.81 120 PHE A N 1
ATOM 969 C CA . PHE A 1 120 ? 27.295 -0.793 -14.369 1.00 97.81 120 PHE A CA 1
ATOM 970 C C . PHE A 1 120 ? 26.021 -0.432 -13.585 1.00 97.81 120 PHE A C 1
ATOM 972 O O . PHE A 1 120 ? 25.168 0.283 -14.108 1.00 97.81 120 PHE A O 1
ATOM 979 N N . ASN A 1 121 ? 25.864 -0.910 -12.343 1.00 95.69 121 ASN A N 1
ATOM 980 C CA . ASN A 1 121 ? 24.638 -0.708 -11.556 1.00 95.69 121 ASN A CA 1
ATOM 981 C C . ASN A 1 121 ? 24.296 0.775 -11.324 1.00 95.69 121 ASN A C 1
ATOM 983 O O . ASN A 1 121 ? 23.125 1.132 -11.329 1.00 95.69 121 ASN A O 1
ATOM 987 N N . GLU A 1 122 ? 25.292 1.638 -11.107 1.00 96.44 122 GLU A N 1
ATOM 988 C CA . GLU A 1 122 ? 25.045 3.070 -10.874 1.00 96.44 122 GLU A CA 1
ATOM 989 C C . GLU A 1 122 ? 24.435 3.741 -12.112 1.00 96.44 122 GLU A C 1
ATOM 991 O O . GLU A 1 122 ? 23.441 4.457 -12.008 1.00 96.44 122 GLU A O 1
ATOM 996 N N . MET A 1 123 ? 24.973 3.435 -13.296 1.00 97.69 123 MET A N 1
ATOM 997 C CA . MET A 1 123 ? 24.403 3.885 -14.564 1.00 97.69 123 MET A CA 1
ATOM 998 C C . MET A 1 123 ? 23.026 3.250 -14.819 1.00 97.69 123 MET A C 1
ATOM 1000 O O . MET A 1 123 ? 22.114 3.954 -15.235 1.00 97.69 123 MET A O 1
ATOM 1004 N N . GLU A 1 124 ? 22.833 1.951 -14.546 1.00 96.88 124 GLU A N 1
ATOM 1005 C CA . GLU A 1 124 ? 21.518 1.285 -14.651 1.00 96.88 124 GLU A CA 1
ATOM 1006 C C . GLU A 1 124 ? 20.447 2.016 -13.828 1.00 96.88 124 GLU A C 1
ATOM 1008 O O . GLU A 1 124 ? 19.375 2.322 -14.353 1.00 96.88 124 GLU A O 1
ATOM 1013 N N . GLU A 1 125 ? 20.728 2.332 -12.561 1.00 95.25 125 GLU A N 1
ATOM 1014 C CA . GLU A 1 125 ? 19.781 3.060 -11.712 1.00 95.25 125 GLU A CA 1
ATOM 1015 C C . GLU A 1 125 ? 19.576 4.503 -12.190 1.00 95.25 125 GLU A C 1
ATOM 1017 O O . GLU A 1 125 ? 18.437 4.956 -12.218 1.00 95.25 125 GLU A O 1
ATOM 1022 N N . GLY A 1 126 ? 20.619 5.200 -12.655 1.00 97.19 126 GLY A N 1
ATOM 1023 C CA . GLY A 1 126 ? 20.485 6.542 -13.239 1.00 97.19 126 GLY A CA 1
ATOM 1024 C C . GLY A 1 126 ? 19.566 6.583 -14.464 1.00 97.19 126 GLY A C 1
ATOM 1025 O O . GLY A 1 126 ? 18.688 7.442 -14.564 1.00 97.19 126 GLY A O 1
ATOM 1026 N N . LEU A 1 127 ? 19.700 5.604 -15.365 1.00 96.75 127 LEU A N 1
ATOM 1027 C CA . LEU A 1 127 ? 18.834 5.458 -16.541 1.00 96.75 127 LEU A CA 1
ATOM 1028 C C . LEU A 1 127 ? 17.376 5.178 -16.144 1.00 96.75 127 LEU A C 1
ATOM 1030 O O . LEU A 1 127 ? 16.461 5.751 -16.731 1.00 96.75 127 LEU A O 1
ATOM 1034 N N . ASN A 1 128 ? 17.148 4.321 -15.145 1.00 94.56 128 ASN A N 1
ATOM 1035 C CA . ASN A 1 128 ? 15.812 4.063 -14.602 1.00 94.56 128 ASN A CA 1
ATOM 1036 C C . ASN A 1 128 ? 15.211 5.320 -13.966 1.00 94.56 128 ASN A C 1
ATOM 1038 O O . ASN A 1 128 ? 14.085 5.710 -14.274 1.00 94.56 128 ASN A O 1
ATOM 1042 N N . ASP A 1 129 ? 15.969 5.948 -13.076 1.00 95.12 129 ASP A N 1
ATOM 1043 C CA . ASP A 1 129 ? 15.539 7.105 -12.311 1.00 95.12 129 ASP A CA 1
ATOM 1044 C C . ASP A 1 129 ? 15.176 8.268 -13.244 1.00 95.12 129 ASP A C 1
ATOM 1046 O O . ASP A 1 129 ? 14.153 8.921 -13.031 1.00 95.12 129 ASP A O 1
ATOM 1050 N N . TRP A 1 130 ? 15.940 8.475 -14.323 1.00 94.56 130 TRP A N 1
ATOM 1051 C CA . TRP A 1 130 ? 15.624 9.454 -15.365 1.00 94.56 130 TRP A CA 1
ATOM 1052 C C . TRP A 1 130 ? 14.220 9.257 -15.947 1.00 94.56 130 TRP A C 1
ATOM 1054 O O . TRP A 1 130 ? 13.451 10.217 -16.048 1.00 94.56 130 TRP A O 1
ATOM 1064 N N . ILE A 1 131 ? 13.873 8.014 -16.302 1.00 91.25 131 ILE A N 1
ATOM 1065 C CA . ILE A 1 131 ? 12.575 7.671 -16.897 1.00 91.25 131 ILE A CA 1
ATOM 1066 C C . ILE A 1 131 ? 11.426 7.920 -15.912 1.00 91.25 131 ILE A C 1
ATOM 1068 O O . ILE A 1 131 ? 10.360 8.369 -16.331 1.00 91.25 131 ILE A O 1
ATOM 1072 N N . PHE A 1 132 ? 11.644 7.703 -14.612 1.00 90.62 132 PHE A N 1
ATOM 1073 C CA . PHE A 1 132 ? 10.615 7.849 -13.571 1.00 90.62 132 PHE A CA 1
ATOM 1074 C C . PHE A 1 132 ? 10.656 9.180 -12.804 1.00 90.62 132 PHE A C 1
ATOM 1076 O O . PHE A 1 132 ? 10.050 9.294 -11.739 1.00 90.62 132 PHE A O 1
ATOM 1083 N N . GLY A 1 133 ? 11.310 10.208 -13.352 1.00 89.81 133 GLY A N 1
ATOM 1084 C CA . GLY A 1 133 ? 11.173 11.588 -12.868 1.00 89.81 133 GLY A CA 1
ATOM 1085 C C . GLY A 1 133 ? 12.373 12.168 -12.133 1.00 89.81 133 GLY A C 1
ATOM 1086 O O . GLY A 1 133 ? 12.322 13.324 -11.717 1.00 89.81 133 GLY A O 1
ATOM 1087 N N . ARG A 1 134 ? 13.485 11.441 -12.010 1.00 92.75 134 ARG A N 1
ATOM 1088 C CA . ARG A 1 134 ? 14.758 12.008 -11.546 1.00 92.75 134 ARG A CA 1
ATOM 1089 C C . ARG A 1 134 ? 15.515 12.619 -12.724 1.00 92.75 134 ARG A C 1
ATOM 1091 O O . ARG A 1 134 ? 16.531 12.110 -13.186 1.00 92.75 134 ARG A O 1
ATOM 1098 N N . ASN A 1 135 ? 14.982 13.723 -13.214 1.00 91.25 135 ASN A N 1
ATOM 1099 C CA . ASN A 1 135 ? 15.547 14.535 -14.286 1.00 91.25 135 ASN A CA 1
ATOM 1100 C C . ASN A 1 135 ? 15.350 16.023 -13.934 1.00 91.25 135 ASN A C 1
ATOM 1102 O O . ASN A 1 135 ? 14.647 16.315 -12.960 1.00 91.25 135 ASN A O 1
ATOM 1106 N N . PRO A 1 136 ? 15.955 16.976 -14.673 1.00 90.50 136 PRO A N 1
ATOM 1107 C CA . PRO A 1 136 ? 15.883 18.405 -14.345 1.00 90.50 136 PRO A CA 1
ATOM 1108 C C . PRO A 1 136 ? 14.461 18.953 -14.171 1.00 90.50 136 PRO A C 1
ATOM 1110 O O . PRO A 1 136 ? 14.264 19.947 -13.475 1.00 90.50 136 PRO A O 1
ATOM 1113 N N . TRP A 1 137 ? 13.473 18.295 -14.779 1.00 87.12 137 TRP A N 1
ATOM 1114 C CA . TRP A 1 137 ? 12.089 18.755 -14.847 1.00 87.12 137 TRP A CA 1
ATOM 1115 C C . TRP A 1 137 ? 11.159 18.066 -13.844 1.00 87.12 137 TRP A C 1
ATOM 1117 O O . TRP A 1 137 ? 10.015 18.490 -13.699 1.00 87.12 137 TRP A O 1
ATOM 1127 N N . GLY A 1 138 ? 11.612 17.014 -13.152 1.00 86.50 138 GLY A N 1
ATOM 1128 C CA . GLY A 1 138 ? 10.760 16.234 -12.247 1.00 86.50 138 GLY A CA 1
ATOM 1129 C C . GLY A 1 138 ? 9.650 15.454 -12.965 1.00 86.50 138 GLY A C 1
ATOM 1130 O O . GLY A 1 138 ? 8.626 15.153 -12.354 1.00 86.50 138 GLY A O 1
ATOM 1131 N N . ILE A 1 139 ? 9.813 15.171 -14.264 1.00 82.69 139 ILE A N 1
ATOM 1132 C CA . ILE A 1 139 ? 8.756 14.615 -15.123 1.00 82.69 139 ILE A CA 1
ATOM 1133 C C . ILE A 1 139 ? 8.964 13.125 -15.372 1.00 82.69 139 ILE A C 1
ATOM 1135 O O . ILE A 1 139 ? 10.028 12.704 -15.816 1.00 82.69 139 ILE A O 1
ATOM 1139 N N . CYS A 1 140 ? 7.920 12.325 -15.157 1.00 86.19 140 CYS A N 1
ATOM 1140 C CA . CYS A 1 140 ? 7.908 10.933 -15.596 1.00 86.19 140 CYS A CA 1
ATOM 1141 C C . CYS A 1 140 ? 7.811 10.866 -17.128 1.00 86.19 140 CYS A C 1
ATOM 1143 O O . CYS A 1 140 ? 6.863 11.379 -17.722 1.00 86.19 140 CYS A O 1
ATOM 1145 N N . MET A 1 141 ? 8.792 10.222 -17.756 1.00 84.44 141 MET A N 1
ATOM 1146 C CA . MET A 1 141 ? 8.881 10.056 -19.209 1.00 84.44 141 MET A CA 1
ATOM 1147 C C . MET A 1 141 ? 8.021 8.893 -19.719 1.00 84.44 141 MET A C 1
ATOM 1149 O O . MET A 1 141 ? 7.645 8.862 -20.891 1.00 84.44 141 MET A O 1
ATOM 1153 N N . ALA A 1 142 ? 7.692 7.944 -18.839 1.00 82.44 142 ALA A N 1
ATOM 1154 C CA . ALA A 1 142 ? 6.673 6.934 -19.095 1.00 82.44 142 ALA A CA 1
ATOM 1155 C C . ALA A 1 142 ? 5.282 7.573 -18.949 1.00 82.44 142 ALA A C 1
ATOM 1157 O O . ALA A 1 142 ? 4.898 7.994 -17.854 1.00 82.44 142 ALA A O 1
ATOM 1158 N N . LYS A 1 143 ? 4.546 7.656 -20.056 1.00 71.06 143 LYS A N 1
ATOM 1159 C CA . LYS A 1 143 ? 3.210 8.244 -20.147 1.00 71.06 143 LYS A CA 1
ATOM 1160 C C . LYS A 1 143 ? 2.123 7.168 -20.218 1.00 71.06 143 LYS A C 1
ATOM 1162 O O . LYS A 1 143 ? 2.352 6.011 -20.571 1.00 71.06 143 LYS A O 1
ATOM 1167 N N . GLY A 1 144 ? 0.923 7.589 -19.844 1.00 52.69 144 GLY A N 1
ATOM 1168 C CA . GLY A 1 144 ? -0.311 6.815 -19.903 1.00 52.69 144 GLY A CA 1
ATOM 1169 C C . GLY A 1 144 ? -1.266 7.333 -18.846 1.00 52.69 144 GLY A C 1
ATOM 1170 O O . GLY A 1 144 ? -0.885 7.338 -17.687 1.00 52.69 144 GLY A O 1
ATOM 1171 N N . GLY A 1 145 ? -2.449 7.810 -19.251 1.00 45.22 145 GLY A N 1
ATOM 1172 C CA . GLY A 1 145 ? -3.395 8.610 -18.449 1.00 45.22 145 GLY A CA 1
ATOM 1173 C C . GLY A 1 145 ? -3.573 8.208 -16.973 1.00 45.22 145 GLY A C 1
ATOM 1174 O O . GLY A 1 145 ? -2.709 8.439 -16.140 1.00 45.22 145 GLY A O 1
ATOM 1175 N N . ASN A 1 146 ? -4.722 7.642 -16.596 1.00 34.69 146 ASN A N 1
ATOM 1176 C CA . ASN A 1 146 ? -4.929 7.127 -15.227 1.00 34.69 146 ASN A CA 1
ATOM 1177 C C . ASN A 1 146 ? -4.304 5.727 -15.023 1.00 34.69 146 ASN A C 1
ATOM 1179 O O . ASN A 1 146 ? -4.584 5.045 -14.039 1.00 34.69 146 ASN A O 1
ATOM 1183 N N . SER A 1 147 ? -3.511 5.243 -15.982 1.00 38.03 147 SER A N 1
ATOM 1184 C CA . SER A 1 147 ? -2.876 3.922 -15.987 1.00 38.03 147 SER A CA 1
ATOM 1185 C C . SER A 1 147 ? -1.650 3.960 -16.895 1.00 38.03 147 SER A C 1
ATOM 1187 O O . SER A 1 147 ? -1.732 4.513 -17.987 1.00 38.03 147 SER A O 1
ATOM 1189 N N . LEU A 1 148 ? -0.540 3.345 -16.472 1.00 48.62 148 LEU A N 1
ATOM 1190 C CA . LEU A 1 148 ? 0.664 3.161 -17.292 1.00 48.62 148 LEU A CA 1
ATOM 1191 C C . LEU A 1 148 ? 0.303 2.373 -18.565 1.00 48.62 148 LEU A C 1
ATOM 1193 O O . LEU A 1 148 ? 0.208 1.149 -18.529 1.00 48.62 148 LEU A O 1
ATOM 1197 N N . THR A 1 149 ? 0.090 3.064 -19.686 1.00 49.75 149 THR A N 1
ATOM 1198 C CA . THR A 1 149 ? -0.199 2.445 -20.993 1.00 49.75 149 THR A CA 1
ATOM 1199 C C . THR A 1 149 ? 1.069 1.948 -21.689 1.00 49.75 149 THR A C 1
ATOM 1201 O O . THR A 1 149 ? 0.979 1.276 -22.712 1.00 49.75 149 THR A O 1
ATOM 1204 N N . GLY A 1 150 ? 2.250 2.242 -21.128 1.00 55.91 150 GLY A N 1
ATOM 1205 C CA . GLY A 1 150 ? 3.550 1.877 -21.696 1.00 55.91 150 GLY A CA 1
ATOM 1206 C C . GLY A 1 150 ? 4.045 2.850 -22.769 1.00 55.91 150 GLY A C 1
ATOM 1207 O O . GLY A 1 150 ? 5.046 2.579 -23.429 1.00 55.91 150 GLY A O 1
ATOM 1208 N N . GLU A 1 151 ? 3.375 3.984 -22.953 1.00 69.88 151 GLU A N 1
ATOM 1209 C CA . GLU A 1 151 ? 3.823 5.020 -23.877 1.00 69.88 151 GLU A CA 1
ATOM 1210 C C . GLU A 1 151 ? 5.090 5.696 -23.335 1.00 69.88 151 GLU A C 1
ATOM 1212 O O . GLU A 1 151 ? 5.214 5.948 -22.135 1.00 69.88 151 GLU A O 1
ATOM 1217 N N . LEU A 1 152 ? 6.053 5.971 -24.208 1.00 75.38 152 LEU A N 1
ATOM 1218 C CA . LEU A 1 152 ? 7.306 6.624 -23.845 1.00 75.38 152 LEU A CA 1
ATOM 1219 C C . LEU A 1 152 ? 7.409 7.943 -24.607 1.00 75.38 152 LEU A C 1
ATOM 1221 O O . LEU A 1 152 ? 7.320 7.944 -25.832 1.00 75.38 152 LEU A O 1
ATOM 1225 N N . SER A 1 153 ? 7.618 9.054 -23.898 1.00 75.62 153 SER A N 1
ATOM 1226 C CA . SER A 1 153 ? 7.872 10.344 -24.550 1.00 75.62 153 SER A CA 1
ATOM 1227 C C . SER A 1 153 ? 9.138 10.285 -25.409 1.00 75.62 153 SER A C 1
ATOM 1229 O O . SER A 1 153 ? 10.130 9.662 -25.011 1.00 75.62 153 SER A O 1
ATOM 1231 N N . ASN A 1 154 ? 9.149 10.974 -26.557 1.00 68.25 154 ASN A N 1
ATOM 1232 C CA . ASN A 1 154 ? 10.317 11.004 -27.457 1.00 68.25 154 ASN A CA 1
ATOM 1233 C C . ASN A 1 154 ? 11.547 11.680 -26.814 1.00 68.25 154 ASN A C 1
ATOM 1235 O O . ASN A 1 154 ? 12.685 11.448 -27.232 1.00 68.25 154 ASN A O 1
ATOM 1239 N N . GLY A 1 155 ? 11.333 12.371 -25.694 1.00 70.19 155 GLY A N 1
ATOM 1240 C CA . GLY A 1 155 ? 12.338 12.619 -24.670 1.00 70.19 155 GLY A CA 1
ATOM 1241 C C . GLY A 1 155 ? 13.146 13.887 -24.848 1.00 70.19 155 GLY A C 1
ATOM 1242 O O . GLY A 1 155 ? 12.776 14.782 -25.597 1.00 70.19 155 GLY A O 1
ATOM 1243 N N . ALA A 1 156 ? 14.235 13.983 -24.087 1.00 82.56 156 ALA A N 1
ATOM 1244 C CA . ALA A 1 156 ? 15.089 15.161 -24.091 1.00 82.56 156 ALA A CA 1
ATOM 1245 C C . ALA A 1 156 ? 16.061 15.174 -25.279 1.00 82.56 156 ALA A C 1
ATOM 1247 O O . ALA A 1 156 ? 16.533 14.127 -25.721 1.00 82.56 156 ALA A O 1
ATOM 1248 N N . ILE A 1 157 ? 16.416 16.362 -25.753 1.00 85.75 157 ILE A N 1
ATOM 1249 C CA . ILE A 1 157 ? 17.386 16.575 -26.835 1.00 85.75 157 ILE A CA 1
ATOM 1250 C C . ILE A 1 157 ? 18.433 17.595 -26.390 1.00 85.75 157 ILE A C 1
ATOM 1252 O O . ILE A 1 157 ? 18.105 18.523 -25.660 1.00 85.75 157 ILE A O 1
ATOM 1256 N N . SER A 1 158 ? 19.698 17.448 -26.788 1.00 88.56 158 SER A N 1
ATOM 1257 C CA . SER A 1 158 ? 20.686 18.495 -26.504 1.00 88.56 158 SER A CA 1
ATOM 1258 C C . SER A 1 158 ? 20.392 19.758 -27.314 1.00 88.56 158 SER A C 1
ATOM 1260 O O . SER A 1 158 ? 19.857 19.691 -28.425 1.00 88.56 158 SER A O 1
ATOM 1262 N N . LYS A 1 159 ? 20.792 20.917 -26.784 1.00 85.31 159 LYS A N 1
ATOM 1263 C CA . LYS A 1 159 ? 20.645 22.203 -27.473 1.00 85.31 159 LYS A CA 1
ATOM 1264 C C . LYS A 1 159 ? 21.305 22.187 -28.846 1.00 85.31 159 LYS A C 1
ATOM 1266 O O . LYS A 1 159 ? 20.680 22.541 -29.837 1.00 85.31 159 LYS A O 1
ATOM 1271 N N . TYR A 1 160 ? 22.534 21.673 -28.896 1.00 87.12 160 TYR A N 1
ATOM 1272 C CA . TYR A 1 160 ? 23.298 21.538 -30.129 1.00 87.12 160 TYR A CA 1
ATOM 1273 C C . TYR A 1 160 ? 22.536 20.730 -31.189 1.00 87.12 160 TYR A C 1
ATOM 1275 O O . TYR A 1 160 ? 22.378 21.193 -32.315 1.00 87.12 160 TYR A O 1
ATOM 1283 N N . CYS A 1 161 ? 22.004 19.551 -30.844 1.00 84.62 161 CYS A N 1
ATOM 1284 C CA . CYS A 1 161 ? 21.264 18.743 -31.817 1.00 84.62 161 CYS A CA 1
ATOM 1285 C C . CYS A 1 161 ? 19.949 19.386 -32.263 1.00 84.62 161 CYS A C 1
ATOM 1287 O O . CYS A 1 161 ? 19.530 19.164 -33.398 1.00 84.62 161 CYS A O 1
ATOM 1289 N N . LEU A 1 162 ? 19.303 20.160 -31.391 1.00 80.12 162 LEU A N 1
ATOM 1290 C CA . LEU A 1 162 ? 18.083 20.882 -31.729 1.00 80.12 162 LEU A CA 1
ATOM 1291 C C . LEU A 1 162 ? 18.360 22.042 -32.701 1.00 80.12 162 LEU A C 1
ATOM 1293 O O . LEU A 1 162 ? 17.657 22.181 -33.700 1.00 80.12 162 LEU A O 1
ATOM 1297 N N . GLU A 1 163 ? 19.423 22.813 -32.467 1.00 81.56 163 GLU A N 1
ATOM 1298 C CA . GLU A 1 163 ? 19.856 23.911 -33.346 1.00 81.56 163 GLU A CA 1
ATOM 1299 C C . GLU A 1 163 ? 20.240 23.403 -34.745 1.00 81.56 163 GLU A C 1
ATOM 1301 O O . GLU A 1 163 ? 19.868 24.005 -35.751 1.00 81.56 163 GLU A O 1
ATOM 1306 N N . GLN A 1 164 ? 20.909 22.245 -34.834 1.00 78.50 164 GLN A N 1
ATOM 1307 C CA . GLN A 1 164 ? 21.232 21.601 -36.118 1.00 78.50 164 GLN A CA 1
ATOM 1308 C C . GLN A 1 164 ? 19.988 21.214 -36.937 1.00 78.50 164 GLN A C 1
ATOM 1310 O O . GLN A 1 164 ? 20.094 20.963 -38.137 1.00 78.50 164 GLN A O 1
ATOM 1315 N N . GLN A 1 165 ? 18.811 21.154 -36.311 1.00 73.00 165 GLN A N 1
ATOM 1316 C CA . GLN A 1 165 ? 17.544 20.851 -36.978 1.00 73.00 165 GLN A CA 1
ATOM 1317 C C . GLN A 1 165 ? 16.788 22.109 -37.422 1.00 73.00 165 GLN A C 1
ATOM 1319 O O . GLN A 1 165 ? 15.696 21.986 -37.967 1.00 73.00 165 GLN A O 1
ATOM 1324 N N . GLY A 1 166 ? 17.360 23.302 -37.223 1.00 67.50 166 GLY A N 1
ATOM 1325 C CA . GLY A 1 166 ? 16.719 24.572 -37.573 1.00 67.50 166 GLY A CA 1
ATOM 1326 C C . GLY A 1 166 ? 15.554 24.943 -36.653 1.00 67.50 166 GLY A C 1
ATOM 1327 O O . GLY A 1 166 ? 14.753 25.802 -37.009 1.00 67.50 166 GLY A O 1
ATOM 1328 N N . ASN A 1 167 ? 15.453 24.297 -35.487 1.00 65.94 167 ASN A N 1
ATOM 1329 C CA . ASN A 1 167 ? 14.415 24.567 -34.502 1.00 65.94 167 ASN A CA 1
ATOM 1330 C C . ASN A 1 167 ? 14.929 25.586 -33.478 1.00 65.94 167 ASN A C 1
ATOM 1332 O O . ASN A 1 167 ? 15.837 25.290 -32.700 1.00 65.94 167 ASN A O 1
ATOM 1336 N N . GLU A 1 168 ? 14.322 26.770 -33.442 1.00 59.34 168 GLU A N 1
ATOM 1337 C CA . GLU A 1 168 ? 14.485 27.711 -32.334 1.00 59.34 168 GLU A CA 1
ATOM 1338 C C . GLU A 1 168 ? 13.484 27.361 -31.230 1.00 59.34 168 GLU A C 1
ATOM 1340 O O . GLU A 1 168 ? 12.298 27.151 -31.486 1.00 59.34 168 GLU A O 1
ATOM 1345 N N . ILE A 1 169 ? 13.945 27.278 -29.982 1.00 58.22 169 ILE A N 1
ATOM 1346 C CA . ILE A 1 169 ? 13.040 27.098 -28.844 1.00 58.22 169 ILE A CA 1
ATOM 1347 C C . ILE A 1 169 ? 12.382 28.454 -28.576 1.00 58.22 169 ILE A C 1
ATOM 1349 O O . ILE A 1 169 ? 13.106 29.398 -28.246 1.00 58.22 169 ILE A O 1
ATOM 1353 N N . PRO A 1 170 ? 11.043 28.576 -28.585 1.00 52.44 170 PRO A N 1
ATOM 1354 C CA . PRO A 1 170 ? 10.407 29.670 -27.877 1.00 52.44 170 PRO A CA 1
ATOM 1355 C C . PRO A 1 170 ? 10.595 29.390 -26.381 1.00 52.44 170 PRO A C 1
ATOM 1357 O O . PRO A 1 170 ? 9.819 28.669 -25.755 1.00 52.44 170 PRO A O 1
ATOM 1360 N N . LEU A 1 171 ? 11.696 29.891 -25.813 1.00 53.03 171 LEU A N 1
ATOM 1361 C CA . LEU A 1 171 ? 11.992 29.792 -24.378 1.00 53.03 171 LEU A CA 1
ATOM 1362 C C . LEU A 1 171 ? 10.946 30.545 -23.538 1.00 53.03 171 LEU A C 1
ATOM 1364 O O . LEU A 1 171 ? 10.766 30.230 -22.369 1.00 53.03 171 LEU A O 1
ATOM 1368 N N . SER A 1 172 ? 10.208 31.470 -24.158 1.00 50.22 172 SER A N 1
ATOM 1369 C CA . SER A 1 172 ? 9.376 32.472 -23.495 1.00 50.22 172 SER A CA 1
ATOM 1370 C C . SER A 1 172 ? 8.023 31.998 -22.945 1.00 50.22 172 SER A C 1
ATOM 1372 O O . SER A 1 172 ? 7.346 32.813 -22.333 1.00 50.22 172 SER A O 1
ATOM 1374 N N . ASP A 1 173 ? 7.618 30.733 -23.126 1.00 51.50 173 ASP A N 1
ATOM 1375 C CA . ASP A 1 173 ? 6.312 30.217 -22.641 1.00 51.50 173 ASP A CA 1
ATOM 1376 C C . ASP A 1 173 ? 6.383 28.815 -21.992 1.00 51.50 173 ASP A C 1
ATOM 1378 O O . ASP A 1 173 ? 5.378 28.117 -21.828 1.00 51.50 173 ASP A O 1
ATOM 1382 N N . ASN A 1 174 ? 7.577 28.359 -21.602 1.00 62.75 174 ASN A N 1
ATOM 1383 C CA . ASN A 1 174 ? 7.764 27.020 -21.045 1.00 62.75 174 ASN A CA 1
ATOM 1384 C C . ASN A 1 174 ? 7.904 27.056 -19.513 1.00 62.75 174 ASN A C 1
ATOM 1386 O O . ASN A 1 174 ? 8.890 27.563 -18.989 1.00 62.75 174 ASN A O 1
ATOM 1390 N N . GLN A 1 175 ? 6.993 26.403 -18.779 1.00 70.94 175 GLN A N 1
ATOM 1391 C CA . GLN A 1 175 ? 7.098 26.206 -17.318 1.00 70.94 175 GLN A CA 1
ATOM 1392 C C . GLN A 1 175 ? 8.429 25.566 -16.862 1.00 70.94 175 GLN A C 1
ATOM 1394 O O . GLN A 1 175 ? 8.789 25.618 -15.685 1.00 70.94 175 GLN A O 1
ATOM 1399 N N . PHE A 1 176 ? 9.160 24.952 -17.797 1.00 77.31 176 PHE A N 1
ATOM 1400 C CA . PHE A 1 176 ? 10.455 24.320 -17.585 1.00 77.31 176 PHE A CA 1
ATOM 1401 C C . PHE A 1 176 ? 11.664 25.202 -17.940 1.00 77.31 176 PHE A C 1
ATOM 1403 O O . PHE A 1 176 ? 12.787 24.717 -17.840 1.00 77.31 176 PHE A O 1
ATOM 1410 N N . GLU A 1 177 ? 11.477 26.460 -18.361 1.00 77.94 177 GLU A N 1
ATOM 1411 C CA . GLU A 1 177 ? 12.541 27.352 -18.866 1.00 77.94 177 GLU A CA 1
ATOM 1412 C C . GLU A 1 177 ? 13.765 27.397 -17.939 1.00 77.94 177 GLU A C 1
ATOM 1414 O O . GLU A 1 177 ? 14.883 27.110 -18.363 1.00 77.94 177 GLU A O 1
ATOM 1419 N N . ARG A 1 178 ? 13.546 27.636 -16.640 1.00 83.06 178 ARG A N 1
ATOM 1420 C CA . ARG A 1 178 ? 14.623 27.725 -15.636 1.00 83.06 178 ARG A CA 1
ATOM 1421 C C . ARG A 1 178 ? 15.402 26.421 -15.402 1.00 83.06 178 ARG A C 1
ATOM 1423 O O . ARG A 1 178 ? 16.377 26.426 -14.657 1.00 83.06 178 ARG A O 1
ATOM 1430 N N . PHE A 1 179 ? 14.921 25.304 -15.945 1.00 84.81 179 PHE A N 1
ATOM 1431 C CA . PHE A 1 179 ? 15.494 23.968 -15.780 1.00 84.81 179 PHE A CA 1
ATOM 1432 C C . PHE A 1 179 ? 16.088 23.413 -17.083 1.00 84.81 179 PHE A C 1
ATOM 1434 O O . PHE A 1 179 ? 16.555 22.275 -17.095 1.00 84.81 179 PHE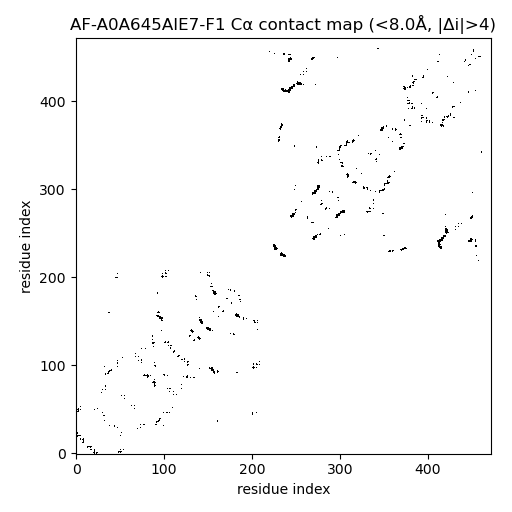 A O 1
ATOM 1441 N N . GLN A 1 180 ? 16.059 24.177 -18.182 1.00 84.81 180 GLN A N 1
ATOM 1442 C CA . GLN A 1 180 ? 16.709 23.773 -19.428 1.00 84.81 180 GLN A CA 1
ATOM 1443 C C . GLN A 1 180 ? 18.229 23.831 -19.290 1.00 84.81 180 GLN A C 1
ATOM 1445 O O . GLN A 1 180 ? 18.776 24.689 -18.598 1.00 84.81 180 GLN A O 1
ATOM 1450 N N . THR A 1 181 ? 18.919 22.920 -19.970 1.00 84.06 181 THR A N 1
ATOM 1451 C CA . THR A 1 181 ? 20.383 22.846 -19.963 1.00 84.06 181 THR A CA 1
ATOM 1452 C C . THR A 1 181 ? 20.909 22.694 -21.385 1.00 84.06 181 THR A C 1
ATOM 1454 O O . THR A 1 181 ? 20.196 22.204 -22.258 1.00 84.06 181 THR A O 1
ATOM 1457 N N . ASP A 1 182 ? 22.170 23.056 -21.633 1.00 84.62 182 ASP A N 1
ATOM 1458 C CA . ASP A 1 182 ? 22.759 22.900 -22.972 1.00 84.62 182 ASP A CA 1
ATOM 1459 C C . ASP A 1 182 ? 22.846 21.424 -23.409 1.00 84.62 182 ASP A C 1
ATOM 1461 O O . ASP A 1 182 ? 22.743 21.106 -24.596 1.00 84.62 182 ASP A O 1
ATOM 1465 N N . TRP A 1 183 ? 22.993 20.503 -22.453 1.00 84.44 183 TRP A N 1
ATOM 1466 C CA . TRP A 1 183 ? 23.120 19.071 -22.721 1.00 84.44 183 TRP A CA 1
ATOM 1467 C C . TRP A 1 183 ? 21.776 18.334 -22.785 1.00 84.44 183 TRP A C 1
ATOM 1469 O O . TRP A 1 183 ? 21.731 17.254 -23.368 1.00 84.44 183 TRP A O 1
ATOM 1479 N N . ALA A 1 184 ? 20.687 18.893 -22.245 1.00 87.38 184 ALA A N 1
ATOM 1480 C CA . ALA A 1 184 ? 19.346 18.326 -22.359 1.00 87.38 184 ALA A CA 1
ATOM 1481 C C . ALA A 1 184 ? 18.245 19.391 -22.229 1.00 87.38 184 ALA A C 1
ATOM 1483 O O . ALA A 1 184 ? 18.200 20.165 -21.266 1.00 87.38 184 ALA A O 1
ATOM 1484 N N . ILE A 1 185 ? 17.324 19.359 -23.187 1.00 84.81 185 ILE A N 1
ATOM 1485 C CA . ILE A 1 185 ? 16.180 20.252 -23.332 1.00 84.81 185 ILE A CA 1
ATOM 1486 C C . ILE A 1 185 ? 14.908 19.421 -23.478 1.00 84.81 185 ILE A C 1
ATOM 1488 O O . ILE A 1 185 ? 14.889 18.431 -24.211 1.00 84.81 185 ILE A O 1
ATOM 1492 N N . TYR A 1 186 ? 13.848 19.841 -22.790 1.00 79.19 186 TYR A N 1
ATOM 1493 C CA . TYR A 1 186 ? 12.528 19.209 -22.823 1.00 79.19 186 TYR A CA 1
ATOM 1494 C C . TYR A 1 186 ? 11.415 20.262 -22.848 1.00 79.19 186 TYR A C 1
ATOM 1496 O O . TYR A 1 186 ? 11.395 21.188 -22.033 1.00 79.19 186 TYR A O 1
ATOM 1504 N N . ASN A 1 187 ? 10.444 20.121 -23.745 1.00 68.94 187 ASN A N 1
ATOM 1505 C CA . ASN A 1 187 ? 9.214 20.905 -23.705 1.00 68.94 187 ASN A CA 1
ATOM 1506 C C . ASN A 1 187 ? 8.019 20.031 -24.132 1.00 68.94 187 ASN A C 1
ATOM 1508 O O . ASN A 1 187 ? 8.171 19.009 -24.798 1.00 68.94 187 ASN A O 1
ATOM 1512 N N . ASN A 1 188 ? 6.814 20.434 -23.730 1.00 60.69 188 ASN A N 1
ATOM 1513 C CA . ASN A 1 188 ? 5.605 19.674 -24.055 1.00 60.69 188 ASN A CA 1
ATOM 1514 C C . ASN A 1 188 ? 5.261 19.731 -25.561 1.00 60.69 188 ASN A C 1
ATOM 1516 O O . ASN A 1 188 ? 4.506 18.890 -26.036 1.00 60.69 188 ASN A O 1
ATOM 1520 N N . SER A 1 189 ? 5.800 20.693 -26.323 1.00 54.03 189 SER A N 1
ATOM 1521 C CA . SER A 1 189 ? 5.615 20.784 -27.779 1.00 54.03 189 SER A CA 1
ATOM 1522 C C . SER A 1 189 ? 6.496 19.809 -28.571 1.00 54.03 189 SER A C 1
ATOM 1524 O O . SER A 1 189 ? 6.031 19.285 -29.572 1.00 54.03 189 SER A O 1
ATOM 1526 N N . ILE A 1 190 ? 7.695 19.473 -28.083 1.00 53.72 190 ILE A N 1
ATOM 1527 C CA . ILE A 1 190 ? 8.558 18.379 -28.562 1.00 53.72 190 ILE A CA 1
ATOM 1528 C C . ILE A 1 190 ? 7.815 17.058 -28.414 1.00 53.72 190 ILE A C 1
ATOM 1530 O O . ILE A 1 190 ? 7.964 16.189 -29.263 1.00 53.72 190 ILE A O 1
ATOM 1534 N N . ASP A 1 191 ? 6.977 16.927 -27.383 1.00 50.38 191 ASP A N 1
ATOM 1535 C CA . ASP A 1 191 ? 6.049 15.809 -27.270 1.00 50.38 191 ASP A CA 1
ATOM 1536 C C . ASP A 1 191 ? 4.845 15.937 -28.214 1.00 50.38 191 ASP A C 1
ATOM 1538 O O . ASP A 1 191 ? 4.456 14.932 -28.792 1.00 50.38 191 ASP A O 1
ATOM 1542 N N . ASN A 1 192 ? 4.275 17.129 -28.433 1.00 46.72 192 ASN A N 1
ATOM 1543 C CA . ASN A 1 192 ? 3.105 17.301 -29.310 1.00 46.72 192 ASN A CA 1
ATOM 1544 C C . ASN A 1 192 ? 3.408 17.140 -30.813 1.00 46.72 192 ASN A C 1
ATOM 1546 O O . ASN A 1 192 ? 2.600 16.532 -31.513 1.00 46.72 192 ASN A O 1
ATOM 1550 N N . ASP A 1 193 ? 4.562 17.597 -31.309 1.00 45.72 193 ASP A N 1
ATOM 1551 C CA . ASP A 1 193 ? 5.015 17.315 -32.686 1.00 45.72 193 ASP A CA 1
ATOM 1552 C C . ASP A 1 193 ? 5.395 15.827 -32.857 1.00 45.72 193 ASP A C 1
ATOM 1554 O O . ASP A 1 193 ? 5.343 15.267 -33.955 1.00 45.72 193 ASP A O 1
ATOM 1558 N N . ALA A 1 194 ? 5.714 15.160 -31.743 1.00 42.12 194 ALA A N 1
ATOM 1559 C CA . ALA A 1 194 ? 6.081 13.752 -31.639 1.00 42.12 194 ALA A CA 1
ATOM 1560 C C . ALA A 1 194 ? 4.921 12.781 -31.369 1.00 42.12 194 ALA A C 1
ATOM 1562 O O . ALA A 1 194 ? 5.128 11.580 -31.549 1.00 42.12 194 ALA A O 1
ATOM 1563 N N . ILE A 1 195 ? 3.709 13.248 -31.029 1.00 41.84 195 ILE A N 1
ATOM 1564 C CA . ILE A 1 195 ? 2.498 12.396 -30.962 1.00 41.84 195 ILE A CA 1
ATOM 1565 C C . ILE A 1 195 ? 2.297 11.638 -32.297 1.00 41.84 195 ILE A C 1
ATOM 1567 O O . ILE A 1 195 ? 1.687 10.573 -32.329 1.00 41.84 195 ILE A O 1
ATOM 1571 N N . ASN A 1 196 ? 2.887 12.124 -33.398 1.00 40.66 196 ASN A N 1
ATOM 1572 C CA . ASN A 1 196 ? 2.850 11.480 -34.712 1.00 40.66 196 ASN A CA 1
ATOM 1573 C C . ASN A 1 196 ? 3.994 10.492 -35.022 1.00 40.66 196 ASN A C 1
ATOM 1575 O O . ASN A 1 196 ? 3.982 9.898 -36.101 1.00 40.66 196 ASN A O 1
ATOM 1579 N N . GLN A 1 197 ? 4.961 10.261 -34.129 1.00 50.91 197 GLN A N 1
ATOM 1580 C CA . GLN A 1 197 ? 5.957 9.194 -34.304 1.00 50.91 197 GLN A CA 1
ATOM 1581 C C . GLN A 1 197 ? 5.733 8.100 -33.261 1.00 50.91 197 GLN A C 1
ATOM 1583 O O . GLN A 1 197 ? 6.453 8.018 -32.270 1.00 50.91 197 GLN A O 1
ATOM 1588 N N . ASN A 1 198 ? 4.734 7.241 -33.502 1.00 53.41 198 ASN A N 1
ATOM 1589 C CA . ASN A 1 198 ? 4.600 5.956 -32.810 1.00 53.41 198 ASN A CA 1
ATOM 1590 C C . ASN A 1 198 ? 5.980 5.276 -32.735 1.00 53.41 198 ASN A C 1
ATOM 1592 O O . ASN A 1 198 ? 6.525 4.879 -33.766 1.00 53.41 198 ASN A O 1
ATOM 1596 N N . ASN A 1 199 ? 6.535 5.130 -31.528 1.00 67.50 199 ASN A N 1
ATOM 1597 C CA . ASN A 1 199 ? 7.836 4.503 -31.289 1.00 67.50 199 ASN A CA 1
ATOM 1598 C C . ASN A 1 199 ? 7.659 3.173 -30.528 1.00 67.50 199 ASN A C 1
ATOM 1600 O O . ASN A 1 199 ? 7.922 3.088 -29.322 1.00 67.50 199 ASN A O 1
ATOM 1604 N N . PRO A 1 200 ? 7.170 2.120 -31.213 1.00 74.75 200 PRO A N 1
ATOM 1605 C CA . PRO A 1 200 ? 6.824 0.859 -30.568 1.00 74.75 200 PRO A CA 1
ATOM 1606 C C . PRO A 1 200 ? 8.039 0.135 -29.972 1.00 74.75 200 PRO A C 1
ATOM 1608 O O . PRO A 1 200 ? 7.868 -0.605 -29.008 1.00 74.75 200 PRO A O 1
ATOM 1611 N N . ASP A 1 201 ? 9.256 0.362 -30.481 1.00 79.75 201 ASP A N 1
ATOM 1612 C CA . ASP A 1 201 ? 10.491 -0.206 -29.914 1.00 79.75 201 ASP A CA 1
ATOM 1613 C C . ASP A 1 201 ? 10.813 0.367 -28.527 1.00 79.75 201 ASP A C 1
ATOM 1615 O O . ASP A 1 201 ? 11.086 -0.390 -27.590 1.00 79.75 201 ASP A O 1
ATOM 1619 N N . GLY A 1 202 ? 10.716 1.692 -28.363 1.00 82.00 202 GLY A N 1
ATOM 1620 C CA . GLY A 1 202 ? 10.893 2.354 -27.068 1.00 82.00 202 GLY A CA 1
ATOM 1621 C C . GLY A 1 202 ? 9.869 1.875 -26.035 1.00 82.00 202 GLY A C 1
ATOM 1622 O O . GLY A 1 202 ? 10.237 1.504 -24.918 1.00 82.00 202 GLY A O 1
ATOM 1623 N N . THR A 1 203 ? 8.597 1.788 -26.434 1.00 81.94 203 THR A N 1
ATOM 1624 C CA . THR A 1 203 ? 7.511 1.248 -25.599 1.00 81.94 203 THR A CA 1
ATOM 1625 C C . THR A 1 203 ? 7.721 -0.225 -25.244 1.00 81.94 203 THR A C 1
ATOM 1627 O O . THR A 1 203 ? 7.628 -0.589 -24.071 1.00 81.94 203 THR A O 1
ATOM 1630 N N . ALA A 1 204 ? 8.065 -1.085 -26.205 1.00 85.06 204 ALA A N 1
ATOM 1631 C CA . ALA A 1 204 ? 8.335 -2.499 -25.934 1.00 85.06 204 ALA A CA 1
ATOM 1632 C C . ALA A 1 204 ? 9.524 -2.673 -24.973 1.00 85.06 204 ALA A C 1
ATOM 1634 O O . ALA A 1 204 ? 9.473 -3.468 -24.030 1.00 85.06 204 ALA A O 1
ATOM 1635 N N . SER A 1 205 ? 10.571 -1.870 -25.160 1.00 88.38 205 SER A N 1
ATOM 1636 C CA . SER A 1 205 ? 11.739 -1.845 -24.280 1.00 88.38 205 SER A CA 1
ATOM 1637 C C . SER A 1 205 ? 11.385 -1.364 -22.866 1.00 88.38 205 SER A C 1
ATOM 1639 O O . SER A 1 205 ? 11.931 -1.887 -21.888 1.00 88.38 205 SER A O 1
ATOM 1641 N N . LEU A 1 206 ? 10.448 -0.418 -22.730 1.00 89.25 206 LEU A N 1
ATOM 1642 C CA . LEU A 1 206 ? 9.958 0.067 -21.435 1.00 89.25 206 LEU A CA 1
ATOM 1643 C C . LEU A 1 206 ? 9.168 -1.022 -20.706 1.00 89.25 206 LEU A C 1
ATOM 1645 O O . LEU A 1 206 ? 9.355 -1.212 -19.505 1.00 89.25 206 LEU A O 1
ATOM 1649 N N . VAL A 1 207 ? 8.339 -1.783 -21.422 1.00 87.94 207 VAL A N 1
ATOM 1650 C CA . VAL A 1 207 ? 7.626 -2.934 -20.846 1.00 87.94 207 VAL A CA 1
ATOM 1651 C C . VAL A 1 207 ? 8.614 -3.963 -20.294 1.00 87.94 207 VAL A C 1
ATOM 1653 O O . VAL A 1 207 ? 8.418 -4.453 -19.182 1.00 87.94 207 VAL A O 1
ATOM 1656 N N . HIS A 1 208 ? 9.709 -4.248 -21.006 1.00 88.19 208 HIS A N 1
ATOM 1657 C CA . HIS A 1 208 ? 10.747 -5.147 -20.495 1.00 88.19 208 HIS A CA 1
ATOM 1658 C C . HIS A 1 208 ? 11.420 -4.593 -19.226 1.00 88.19 208 HIS A C 1
ATOM 1660 O O . HIS A 1 208 ? 11.593 -5.330 -18.249 1.00 88.19 208 HIS A O 1
ATOM 1666 N N . LEU A 1 209 ? 11.738 -3.292 -19.193 1.00 90.00 209 LEU A N 1
ATOM 1667 C CA . LEU A 1 209 ? 12.251 -2.623 -17.993 1.00 90.00 209 LEU A CA 1
ATOM 1668 C C . LEU A 1 209 ? 11.288 -2.826 -16.816 1.00 90.00 209 LEU A C 1
ATOM 1670 O O . LEU A 1 209 ? 11.700 -3.336 -15.770 1.00 90.00 209 LEU A O 1
ATOM 1674 N N . LEU A 1 210 ? 10.008 -2.497 -16.996 1.00 88.25 210 LEU A N 1
ATOM 1675 C CA . LEU A 1 210 ? 8.974 -2.626 -15.966 1.00 88.25 210 LEU A CA 1
ATOM 1676 C C . LEU A 1 210 ? 8.835 -4.073 -15.475 1.00 88.25 210 LEU A C 1
ATOM 1678 O O . LEU A 1 210 ? 8.858 -4.317 -14.267 1.00 88.25 210 LEU A O 1
ATOM 1682 N N . ALA A 1 211 ? 8.779 -5.041 -16.392 1.00 86.75 211 ALA A N 1
ATOM 1683 C CA . ALA A 1 211 ? 8.688 -6.460 -16.060 1.00 86.75 211 ALA A CA 1
ATOM 1684 C C . ALA A 1 211 ? 9.912 -6.938 -15.259 1.00 86.75 211 ALA A C 1
ATOM 1686 O O . ALA A 1 211 ? 9.768 -7.625 -14.245 1.00 86.75 211 ALA A O 1
ATOM 1687 N N . SER A 1 212 ? 11.121 -6.523 -15.650 1.00 84.38 212 SER A N 1
ATOM 1688 C CA . SER A 1 212 ? 12.354 -6.891 -14.940 1.00 84.38 212 SER A CA 1
ATOM 1689 C C . SER A 1 212 ? 12.387 -6.356 -13.500 1.00 84.38 212 SER A C 1
ATOM 1691 O O . SER A 1 212 ? 12.884 -7.027 -12.590 1.00 84.38 212 SER A O 1
ATOM 1693 N N . ARG A 1 213 ? 11.819 -5.163 -13.270 1.00 82.19 213 ARG A N 1
ATOM 1694 C CA . ARG A 1 213 ? 11.670 -4.567 -11.938 1.00 82.19 213 ARG A CA 1
ATOM 1695 C C . ARG A 1 213 ? 10.577 -5.274 -11.142 1.00 82.19 213 ARG A C 1
ATOM 1697 O O . ARG A 1 213 ? 10.791 -5.570 -9.966 1.00 82.19 213 ARG A O 1
ATOM 1704 N N . GLN A 1 214 ? 9.456 -5.618 -11.779 1.00 79.50 214 GLN A N 1
ATOM 1705 C CA . GLN A 1 214 ? 8.365 -6.366 -11.152 1.00 79.50 214 GLN A CA 1
ATOM 1706 C C . GLN A 1 214 ? 8.844 -7.708 -10.585 1.00 79.50 214 GLN A C 1
ATOM 1708 O O . GLN A 1 214 ? 8.492 -8.041 -9.454 1.00 79.50 214 GLN A O 1
ATOM 1713 N N . VAL A 1 215 ? 9.697 -8.444 -11.309 1.00 78.44 215 VAL A N 1
ATOM 1714 C CA . VAL A 1 215 ? 10.271 -9.721 -10.835 1.00 78.44 215 VAL A CA 1
ATOM 1715 C C . VAL A 1 215 ? 11.044 -9.560 -9.517 1.00 78.44 215 VAL A C 1
ATOM 1717 O O . VAL A 1 215 ? 11.058 -10.478 -8.698 1.00 78.44 215 VAL A O 1
ATOM 1720 N N . LYS A 1 216 ? 11.647 -8.389 -9.274 1.00 70.19 216 LYS A N 1
ATOM 1721 C CA . LYS A 1 216 ? 12.375 -8.072 -8.032 1.00 70.19 216 LYS A CA 1
ATOM 1722 C C . LYS A 1 216 ? 11.467 -7.552 -6.905 1.00 70.19 216 LYS A C 1
ATOM 1724 O O . LYS A 1 216 ? 11.923 -7.426 -5.769 1.00 70.19 216 LYS A O 1
ATOM 1729 N N . GLY A 1 217 ? 10.203 -7.229 -7.188 1.00 66.94 217 GLY A N 1
ATOM 1730 C CA . GLY A 1 217 ? 9.256 -6.726 -6.193 1.00 66.94 217 GLY A CA 1
ATOM 1731 C C . GLY A 1 217 ? 8.782 -7.813 -5.218 1.00 66.94 217 GLY A C 1
ATOM 1732 O O . GLY A 1 217 ? 8.714 -8.998 -5.544 1.00 66.94 217 GLY A O 1
ATOM 1733 N N . LYS A 1 218 ? 8.406 -7.425 -3.993 1.00 61.19 218 LYS A N 1
ATOM 1734 C CA . LYS A 1 218 ? 7.825 -8.367 -3.021 1.00 61.19 218 LYS A CA 1
ATOM 1735 C C . LYS A 1 218 ? 6.422 -8.785 -3.473 1.00 61.19 218 LYS A C 1
ATOM 1737 O O . LYS A 1 218 ? 5.534 -7.942 -3.525 1.00 61.19 218 LYS A O 1
ATOM 1742 N N . LYS A 1 219 ? 6.198 -10.091 -3.691 1.00 56.72 219 LYS A N 1
ATOM 1743 C CA . LYS A 1 219 ? 4.890 -10.687 -4.065 1.00 56.72 219 LYS A CA 1
ATOM 1744 C C . LYS A 1 219 ? 3.707 -10.172 -3.233 1.00 56.72 219 LYS A C 1
ATOM 1746 O O . LYS A 1 219 ? 2.654 -9.909 -3.791 1.00 56.72 219 LYS A O 1
ATOM 1751 N N . GLN A 1 220 ? 3.903 -9.972 -1.928 1.00 55.94 220 GLN A N 1
ATOM 1752 C CA . GLN A 1 220 ? 2.884 -9.444 -1.008 1.00 55.94 220 GLN A CA 1
ATOM 1753 C C . GLN A 1 220 ? 2.341 -8.059 -1.389 1.00 55.94 220 GLN A C 1
ATOM 1755 O O . GLN A 1 220 ? 1.202 -7.767 -1.062 1.00 55.94 220 GLN A O 1
ATOM 1760 N N . ILE A 1 221 ? 3.122 -7.227 -2.085 1.00 56.56 221 ILE A N 1
ATOM 1761 C CA . ILE A 1 221 ? 2.695 -5.889 -2.523 1.00 56.56 221 ILE A CA 1
ATOM 1762 C C . ILE A 1 221 ? 1.788 -5.982 -3.762 1.00 56.56 221 ILE A C 1
ATOM 1764 O O . ILE A 1 221 ? 0.911 -5.151 -3.941 1.00 56.56 221 ILE A O 1
ATOM 1768 N N . PHE A 1 222 ? 1.965 -7.006 -4.603 1.00 56.47 222 PHE A N 1
ATOM 1769 C CA . PHE A 1 222 ? 1.213 -7.154 -5.855 1.00 56.47 222 PHE A CA 1
ATOM 1770 C C . PHE A 1 222 ? -0.197 -7.728 -5.671 1.00 56.47 222 PHE A C 1
ATOM 1772 O O . PHE A 1 222 ? -1.035 -7.559 -6.549 1.00 56.47 222 PHE A O 1
ATOM 1779 N N . PHE A 1 223 ? -0.457 -8.390 -4.542 1.00 69.81 223 PHE A N 1
ATOM 1780 C CA . PHE A 1 223 ? -1.770 -8.944 -4.178 1.00 69.81 223 PHE A CA 1
ATOM 1781 C C . PHE A 1 223 ? -2.363 -8.247 -2.948 1.00 69.81 223 PHE A C 1
ATOM 1783 O O . PHE A 1 223 ? -3.215 -8.797 -2.248 1.00 69.81 223 PHE A O 1
ATOM 1790 N N . ASP A 1 224 ? -1.876 -7.043 -2.656 1.00 85.00 224 ASP A N 1
ATOM 1791 C CA . ASP A 1 224 ? -2.454 -6.182 -1.643 1.00 85.00 224 ASP A CA 1
ATOM 1792 C C . ASP A 1 224 ? -3.701 -5.500 -2.215 1.00 85.00 224 ASP A C 1
ATOM 1794 O O . ASP A 1 224 ? -3.627 -4.470 -2.879 1.00 85.00 224 ASP A O 1
ATOM 1798 N N . HIS A 1 225 ? -4.860 -6.108 -1.971 1.00 90.62 225 HIS A N 1
ATOM 1799 C CA . HIS A 1 225 ? -6.158 -5.559 -2.372 1.00 90.62 225 HIS A CA 1
ATOM 1800 C C . HIS A 1 225 ? -6.724 -4.566 -1.343 1.00 90.62 225 HIS A C 1
ATOM 1802 O O . HIS A 1 225 ? -7.908 -4.224 -1.405 1.00 90.62 225 HIS A O 1
ATOM 1808 N N . ASN A 1 226 ? -5.929 -4.130 -0.361 1.00 94.00 226 ASN A N 1
ATOM 1809 C CA . ASN A 1 226 ? -6.370 -3.117 0.586 1.00 94.00 226 ASN A CA 1
ATOM 1810 C C . ASN A 1 226 ? -6.472 -1.747 -0.102 1.00 94.00 226 ASN A C 1
ATOM 1812 O O . ASN A 1 226 ? -5.682 -1.388 -0.973 1.00 94.00 226 ASN A O 1
ATOM 1816 N N . THR A 1 227 ? -7.438 -0.944 0.331 1.00 95.00 227 THR A N 1
ATOM 1817 C CA . THR A 1 227 ? -7.524 0.478 -0.008 1.00 95.00 227 THR A CA 1
ATOM 1818 C C . THR A 1 227 ? -6.816 1.297 1.061 1.00 95.00 227 THR A C 1
ATOM 1820 O O . THR A 1 227 ? -6.927 1.008 2.257 1.00 95.00 227 THR A O 1
ATOM 1823 N N . TYR A 1 228 ? -6.118 2.343 0.626 1.00 94.12 228 TYR A N 1
ATOM 1824 C CA . TYR A 1 228 ? -5.344 3.219 1.490 1.00 94.12 228 TYR A CA 1
ATOM 1825 C C . TYR A 1 228 ? -5.864 4.654 1.439 1.00 94.12 228 TYR A C 1
ATOM 1827 O O . TYR A 1 228 ? -6.220 5.165 0.382 1.00 94.12 228 TYR A O 1
ATOM 1835 N N . ASP A 1 229 ? -5.858 5.315 2.587 1.00 92.56 22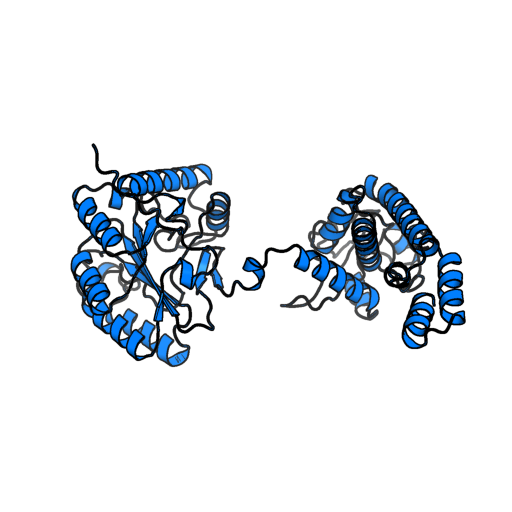9 ASP A N 1
ATOM 1836 C CA . ASP A 1 229 ? -6.110 6.743 2.749 1.00 92.56 229 ASP A CA 1
ATOM 1837 C C . ASP A 1 229 ? -4.890 7.358 3.435 1.00 92.56 229 ASP A C 1
ATOM 1839 O O . ASP A 1 229 ? -4.509 6.919 4.515 1.00 92.56 229 ASP A O 1
ATOM 1843 N N . ARG A 1 230 ? -4.205 8.306 2.784 1.00 90.88 230 ARG A N 1
ATOM 1844 C CA . ARG A 1 230 ? -2.956 8.918 3.293 1.00 90.88 230 ARG A CA 1
ATOM 1845 C C . ARG A 1 230 ? -1.952 7.896 3.868 1.00 90.88 230 ARG A C 1
ATOM 1847 O O . ARG A 1 230 ? -1.291 8.145 4.873 1.00 90.88 230 ARG A O 1
ATOM 1854 N N . GLY A 1 231 ? -1.859 6.710 3.259 1.00 91.31 231 GLY A N 1
ATOM 1855 C CA . GLY A 1 231 ? -0.976 5.611 3.675 1.00 91.31 231 GLY A CA 1
ATOM 1856 C C . GLY A 1 231 ? -1.481 4.717 4.821 1.00 91.31 231 GLY A C 1
ATOM 1857 O O . GLY A 1 231 ? -0.807 3.737 5.140 1.00 91.31 231 GLY A O 1
ATOM 1858 N N . GLY A 1 232 ? -2.641 5.005 5.416 1.00 95.44 232 GLY A N 1
ATOM 1859 C CA . GLY A 1 232 ? -3.332 4.114 6.351 1.00 95.44 232 GLY A CA 1
ATOM 1860 C C . GLY A 1 232 ? -4.336 3.217 5.636 1.00 95.44 232 GLY A C 1
ATOM 1861 O O . GLY A 1 232 ? -4.950 3.629 4.657 1.00 95.44 232 GLY A O 1
ATOM 1862 N N . ILE A 1 233 ? -4.505 1.982 6.103 1.00 97.19 233 ILE A N 1
ATOM 1863 C CA . ILE A 1 233 ? -5.464 1.036 5.524 1.00 97.19 233 ILE A CA 1
ATOM 1864 C C . ILE A 1 233 ? -6.875 1.491 5.911 1.00 97.19 233 ILE A C 1
ATOM 1866 O O . ILE A 1 233 ? -7.210 1.562 7.098 1.00 97.19 233 ILE A O 1
ATOM 1870 N N . SER A 1 234 ? -7.686 1.814 4.906 1.00 96.56 234 SER A N 1
ATOM 1871 C CA . SER A 1 234 ? -9.054 2.321 5.061 1.00 96.56 234 SER A CA 1
ATOM 1872 C C . SER A 1 234 ? -10.119 1.295 4.693 1.00 96.56 234 SER A C 1
ATOM 1874 O O . SER A 1 234 ? -11.261 1.400 5.135 1.00 96.56 234 SER A O 1
ATOM 1876 N N . ARG A 1 235 ? -9.763 0.277 3.912 1.00 97.44 235 ARG A N 1
ATOM 1877 C CA . ARG A 1 235 ? -10.619 -0.866 3.586 1.00 97.44 235 ARG A CA 1
ATOM 1878 C C . ARG A 1 235 ? -9.725 -2.050 3.251 1.00 97.44 235 ARG A C 1
ATOM 1880 O O . ARG A 1 235 ? -8.676 -1.862 2.641 1.00 97.44 235 ARG A O 1
ATOM 1887 N N . PHE A 1 236 ? -10.123 -3.251 3.635 1.00 94.94 236 PHE A N 1
ATOM 1888 C CA . PHE A 1 236 ? -9.439 -4.467 3.210 1.00 94.94 236 PHE A CA 1
ATOM 1889 C C . PHE A 1 236 ? -9.914 -4.928 1.835 1.00 94.94 236 PHE A C 1
ATOM 1891 O O . PHE A 1 236 ? -10.676 -4.216 1.183 1.00 94.94 236 PHE A O 1
ATOM 1898 N N . ASN A 1 237 ? -9.490 -6.124 1.413 1.00 94.50 237 ASN A N 1
ATOM 1899 C CA . ASN A 1 237 ? -9.873 -6.709 0.130 1.00 94.50 237 ASN A CA 1
ATOM 1900 C C . ASN A 1 237 ? -11.403 -6.593 -0.122 1.00 94.50 237 ASN A C 1
ATOM 1902 O O . ASN A 1 237 ? -12.181 -7.298 0.532 1.00 94.50 237 ASN A O 1
ATOM 1906 N N . PRO A 1 238 ? -11.845 -5.743 -1.075 1.00 94.44 238 PRO A N 1
ATOM 1907 C CA . PRO A 1 238 ? -13.262 -5.481 -1.337 1.00 94.44 238 PRO A CA 1
ATOM 1908 C C . PRO A 1 238 ? -13.972 -6.638 -2.057 1.00 94.44 238 PRO A C 1
ATOM 1910 O O . PRO A 1 238 ? -15.197 -6.632 -2.179 1.00 94.44 238 PRO A O 1
ATOM 1913 N N . GLU A 1 239 ? -13.233 -7.649 -2.509 1.00 94.25 239 GLU A N 1
ATOM 1914 C CA . GLU A 1 239 ? -13.773 -8.864 -3.126 1.00 94.25 239 GLU A CA 1
ATOM 1915 C C . GLU A 1 239 ? -14.218 -9.889 -2.072 1.00 94.25 239 GLU A C 1
ATOM 1917 O O . GLU A 1 239 ? -14.963 -10.819 -2.378 1.00 94.25 239 GLU A O 1
ATOM 1922 N N . LYS A 1 240 ? -13.798 -9.724 -0.809 1.00 95.62 240 LYS A N 1
ATOM 1923 C CA . LYS A 1 240 ? -14.143 -10.637 0.286 1.00 95.62 240 LYS A CA 1
ATOM 1924 C C . LYS A 1 240 ? -15.272 -10.076 1.136 1.00 95.62 240 LYS A C 1
ATOM 1926 O O . LYS A 1 240 ? -15.207 -8.946 1.616 1.00 95.62 240 LYS A O 1
ATOM 1931 N N . LYS A 1 241 ? -16.277 -10.909 1.418 1.00 97.88 241 LYS A N 1
ATOM 1932 C CA . LYS A 1 241 ? -17.408 -10.583 2.302 1.00 97.88 241 LYS A CA 1
ATOM 1933 C C . LYS A 1 241 ? -17.018 -10.643 3.785 1.00 97.88 241 LYS A C 1
ATOM 1935 O O . LYS A 1 241 ? -17.590 -11.376 4.586 1.00 97.88 241 LYS A O 1
ATOM 1940 N N . GLN A 1 242 ? -15.986 -9.881 4.123 1.00 98.31 242 GLN A N 1
ATOM 1941 C CA . GLN A 1 242 ? -15.325 -9.851 5.417 1.00 98.31 242 GLN A CA 1
ATOM 1942 C C . GLN A 1 242 ? -15.396 -8.450 6.020 1.00 98.31 242 GLN A C 1
ATOM 1944 O O . GLN A 1 242 ? -15.301 -7.460 5.298 1.00 98.31 242 GLN A O 1
ATOM 1949 N N . ILE A 1 243 ? -15.540 -8.372 7.339 1.00 98.62 243 ILE A N 1
ATOM 1950 C CA . ILE A 1 243 ? -15.534 -7.124 8.108 1.00 98.62 243 ILE A CA 1
ATOM 1951 C C . ILE A 1 243 ? -14.531 -7.279 9.254 1.00 98.62 243 ILE A C 1
ATOM 1953 O O . ILE A 1 243 ? -14.520 -8.316 9.919 1.00 98.62 243 ILE A O 1
ATOM 1957 N N . ALA A 1 244 ? -13.726 -6.255 9.545 1.00 98.38 244 ALA A N 1
ATOM 1958 C CA . ALA A 1 244 ? -13.087 -6.166 10.860 1.00 98.38 244 ALA A CA 1
ATOM 1959 C C . ALA A 1 244 ? -13.797 -5.137 11.730 1.00 98.38 244 ALA A C 1
ATOM 1961 O O . ALA A 1 244 ? -14.157 -4.043 11.292 1.00 98.38 244 ALA A O 1
ATOM 1962 N N . LEU A 1 245 ? -13.966 -5.508 12.992 1.00 98.69 245 LEU A N 1
ATOM 1963 C CA . LEU A 1 245 ? -14.598 -4.685 14.005 1.00 98.69 245 LEU A CA 1
ATOM 1964 C C . LEU A 1 245 ? -13.526 -4.131 14.938 1.00 98.69 245 LEU A C 1
ATOM 1966 O O . LEU A 1 245 ? -12.785 -4.906 15.557 1.00 98.69 245 LEU A O 1
ATOM 1970 N N . ILE A 1 246 ? -13.448 -2.807 15.045 1.00 98.62 246 ILE A N 1
ATOM 1971 C CA . ILE A 1 246 ? -12.443 -2.132 15.864 1.00 98.62 246 ILE A CA 1
ATOM 1972 C C . ILE A 1 246 ? -13.081 -1.178 16.877 1.00 98.62 246 ILE A C 1
ATOM 1974 O O . ILE A 1 246 ? -14.128 -0.586 16.623 1.00 98.62 246 ILE A O 1
ATOM 1978 N N . PHE A 1 247 ? -12.440 -1.019 18.032 1.00 98.69 247 PHE A N 1
ATOM 1979 C CA . PHE A 1 247 ? -12.883 -0.127 19.098 1.00 98.69 247 PHE A CA 1
ATOM 1980 C C . PHE A 1 247 ? -11.753 0.789 19.557 1.00 98.69 247 PHE A C 1
ATOM 1982 O O . PHE A 1 247 ? -10.696 0.297 19.945 1.00 98.69 247 PHE A O 1
ATOM 1989 N N . SER A 1 248 ? -11.985 2.099 19.593 1.00 97.19 248 SER A N 1
ATOM 1990 C CA . SER A 1 248 ? -11.055 3.074 20.178 1.00 97.19 248 SER A CA 1
ATOM 1991 C C . SER A 1 248 ? -11.432 3.400 21.626 1.00 97.19 248 SER A C 1
ATOM 1993 O O . SER A 1 248 ? -12.612 3.562 21.945 1.00 97.19 248 SER A O 1
ATOM 1995 N N . GLY A 1 249 ? -10.453 3.506 22.530 1.00 96.06 249 GLY A N 1
ATOM 1996 C CA . GLY A 1 249 ? -10.709 3.805 23.943 1.00 96.06 249 GLY A CA 1
ATOM 1997 C C . GLY A 1 249 ? -9.644 4.676 24.614 1.00 96.06 249 GLY A C 1
ATOM 1998 O O . GLY A 1 249 ? -8.447 4.410 24.527 1.00 96.06 249 GLY A O 1
ATOM 1999 N N . HIS A 1 250 ? -10.104 5.689 25.357 1.00 96.25 250 HIS A N 1
ATOM 2000 C CA . HIS A 1 250 ? -9.245 6.627 26.095 1.00 96.25 250 HIS A CA 1
ATOM 2001 C C . HIS A 1 250 ? -9.773 6.955 27.508 1.00 96.25 250 HIS A C 1
ATOM 2003 O O . HIS A 1 250 ? -9.178 6.597 28.535 1.00 96.25 250 HIS A O 1
ATOM 2009 N N . GLN A 1 251 ? -10.929 7.621 27.587 1.00 94.12 251 GLN A N 1
ATOM 2010 C CA . GLN A 1 251 ? -11.454 8.149 28.851 1.00 94.12 251 GLN A CA 1
ATOM 2011 C C . GLN A 1 251 ? -12.489 7.228 29.507 1.00 94.12 251 GLN A C 1
ATOM 2013 O O . GLN A 1 251 ? -12.388 6.944 30.707 1.00 94.12 251 GLN A O 1
ATOM 2018 N N . TYR A 1 252 ? -13.469 6.772 28.727 1.00 96.00 252 TYR A N 1
ATOM 2019 C CA . TYR A 1 252 ? -14.662 6.080 29.210 1.00 96.00 252 TYR A CA 1
ATOM 2020 C C . TYR A 1 252 ? -14.578 4.559 29.021 1.00 96.00 252 TYR A C 1
ATOM 2022 O O . TYR A 1 252 ? -13.859 4.054 28.163 1.00 96.00 252 TYR A O 1
ATOM 2030 N N . THR A 1 253 ? -15.297 3.824 29.873 1.00 96.50 253 THR A N 1
ATOM 2031 C CA . THR A 1 253 ? -15.288 2.343 29.941 1.00 96.50 253 THR A CA 1
ATOM 2032 C C . THR A 1 253 ? -16.686 1.754 30.140 1.00 96.50 253 THR A C 1
ATOM 2034 O O . T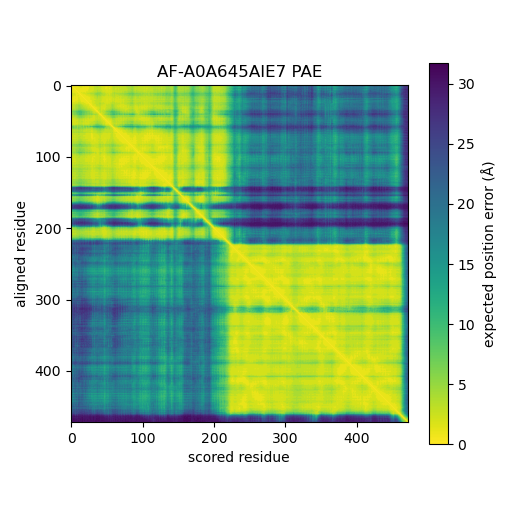HR A 1 253 ? -16.842 0.554 30.362 1.00 96.50 253 THR A O 1
ATOM 2037 N N . ASP A 1 254 ? -17.713 2.598 30.061 1.00 97.00 254 ASP A N 1
ATOM 2038 C CA . ASP A 1 254 ? -19.126 2.267 30.244 1.00 97.00 254 ASP A CA 1
ATOM 2039 C C . ASP A 1 254 ? -19.634 1.235 29.223 1.00 97.00 254 ASP A C 1
ATOM 2041 O O . ASP A 1 254 ? -20.523 0.446 29.545 1.00 97.00 254 ASP A O 1
ATOM 2045 N N . GLY A 1 255 ? -19.017 1.160 28.039 1.00 97.50 255 GLY A N 1
ATOM 2046 C CA . GLY A 1 255 ? -19.354 0.167 27.020 1.00 97.50 255 GLY A CA 1
ATOM 2047 C C . GLY A 1 255 ? -18.860 -1.254 27.309 1.00 97.50 255 GLY A C 1
ATOM 2048 O O . GLY A 1 255 ? -19.424 -2.198 26.757 1.00 97.50 255 GLY A O 1
ATOM 2049 N N . TYR A 1 256 ? -17.875 -1.453 28.200 1.00 98.00 256 TYR A N 1
ATOM 2050 C CA . TYR A 1 256 ? -17.157 -2.732 28.347 1.00 98.00 256 TYR A CA 1
ATOM 2051 C C . TYR A 1 256 ? -18.079 -3.956 28.455 1.00 98.00 256 TYR A C 1
ATOM 2053 O O . TYR A 1 256 ? -17.965 -4.891 27.664 1.00 98.00 256 TYR A O 1
ATOM 2061 N N . ARG A 1 257 ? -19.026 -3.951 29.406 1.00 98.00 257 ARG A N 1
ATOM 2062 C CA . ARG A 1 257 ? -19.905 -5.112 29.647 1.00 98.00 257 ARG A CA 1
ATOM 2063 C C . ARG A 1 257 ? -20.791 -5.425 28.440 1.00 98.00 257 ARG A C 1
ATOM 2065 O O . ARG A 1 257 ? -20.997 -6.592 28.121 1.00 98.00 257 ARG A O 1
ATOM 2072 N N . LYS A 1 258 ? -21.326 -4.390 27.785 1.00 98.38 258 LYS A N 1
ATOM 2073 C CA . LYS A 1 258 ? -22.237 -4.532 26.641 1.00 98.38 258 LYS A CA 1
ATOM 2074 C C . LYS A 1 258 ? -21.490 -4.965 25.383 1.00 98.38 258 LYS A C 1
ATOM 2076 O O . LYS A 1 258 ? -21.948 -5.885 24.714 1.00 98.38 258 LYS A O 1
ATOM 2081 N N . ILE A 1 259 ? -20.325 -4.370 25.119 1.00 98.75 259 ILE A N 1
ATOM 2082 C CA . ILE A 1 259 ? -19.454 -4.745 24.000 1.00 98.75 259 ILE A CA 1
ATOM 2083 C C . ILE A 1 259 ? -19.011 -6.197 24.156 1.00 98.75 259 ILE A C 1
ATOM 2085 O O . ILE A 1 259 ? -19.267 -6.999 23.263 1.00 98.75 259 ILE A O 1
ATOM 2089 N N . LYS A 1 260 ? -18.442 -6.568 25.311 1.00 98.38 260 LYS A N 1
ATOM 2090 C CA . LYS A 1 260 ? -18.002 -7.947 25.564 1.00 98.38 260 LYS A CA 1
ATOM 2091 C C . LYS A 1 260 ? -19.153 -8.942 25.381 1.00 98.38 260 LYS A C 1
ATOM 2093 O O . LYS A 1 260 ? -19.022 -9.899 24.631 1.00 98.38 260 LYS A O 1
ATOM 2098 N N . SER A 1 261 ? -20.316 -8.668 25.979 1.00 98.44 261 SER A N 1
ATOM 20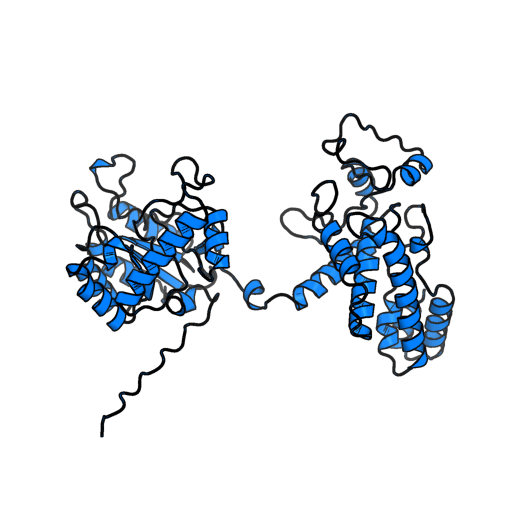99 C CA . SER A 1 261 ? -21.497 -9.530 25.840 1.00 98.44 261 SER A CA 1
ATOM 2100 C C . SER A 1 261 ? -21.973 -9.668 24.387 1.00 98.44 261 SER A C 1
ATOM 2102 O O . SER A 1 261 ? -22.375 -10.760 23.986 1.00 98.44 261 SER A O 1
ATOM 2104 N N . ALA A 1 262 ? -21.919 -8.595 23.592 1.00 98.69 262 ALA A N 1
ATOM 2105 C CA . ALA A 1 262 ? -22.269 -8.640 22.175 1.00 98.69 262 ALA A CA 1
ATOM 2106 C C . ALA A 1 262 ? -21.286 -9.502 21.368 1.00 98.69 262 ALA A C 1
ATOM 2108 O O . ALA A 1 262 ? -21.731 -10.329 20.572 1.00 98.69 262 ALA A O 1
ATOM 2109 N N . LEU A 1 263 ? -19.980 -9.336 21.601 1.00 98.69 263 LEU A N 1
ATOM 2110 C CA . LEU A 1 263 ? -18.923 -10.110 20.944 1.00 98.69 263 LEU A CA 1
ATOM 2111 C C . LEU A 1 263 ? -19.001 -11.595 21.305 1.00 98.69 263 LEU A C 1
ATOM 2113 O O . LEU A 1 263 ? -18.977 -12.433 20.407 1.00 98.69 263 LEU A O 1
ATOM 2117 N N . ASP A 1 264 ? -19.178 -11.918 22.589 1.00 98.19 264 ASP A N 1
ATOM 2118 C CA . ASP A 1 264 ? -19.312 -13.295 23.075 1.00 98.19 264 ASP A CA 1
ATOM 2119 C C . ASP A 1 264 ? -20.538 -13.979 22.458 1.00 98.19 264 ASP A C 1
ATOM 2121 O O . ASP A 1 264 ? -20.443 -15.091 21.933 1.00 98.19 264 ASP A O 1
ATOM 2125 N N . LYS A 1 265 ? -21.690 -13.291 22.458 1.00 98.38 265 LYS A N 1
ATOM 2126 C CA . LYS A 1 265 ? -22.946 -13.821 21.909 1.00 98.38 265 LYS A CA 1
ATOM 2127 C C . LYS A 1 265 ? -22.842 -14.132 20.416 1.00 98.38 265 LYS A C 1
ATOM 2129 O O . LYS A 1 265 ? -23.377 -15.147 19.981 1.00 98.38 265 LYS A O 1
ATOM 2134 N N . GLN A 1 266 ? -22.162 -13.274 19.656 1.00 98.25 266 GLN A N 1
ATOM 2135 C CA . GLN A 1 266 ? -21.988 -13.443 18.209 1.00 98.25 266 GLN A CA 1
ATOM 2136 C C . GLN A 1 266 ? -20.715 -14.218 17.831 1.00 98.25 266 GLN A C 1
ATOM 2138 O O . GLN A 1 266 ? -20.476 -14.470 16.650 1.00 98.25 266 GLN A O 1
ATOM 2143 N N . LYS A 1 267 ? -19.906 -14.620 18.824 1.00 97.75 267 LYS A N 1
ATOM 2144 C CA . LYS A 1 267 ? -18.613 -15.307 18.662 1.00 97.75 267 LYS A CA 1
ATOM 2145 C C . LYS A 1 267 ? -17.629 -14.539 17.769 1.00 97.75 267 LYS A C 1
ATOM 2147 O O . LYS A 1 267 ? -16.889 -15.136 16.991 1.00 97.75 267 LYS A O 1
ATOM 2152 N N . ILE A 1 268 ? -17.608 -13.215 17.898 1.00 98.12 268 ILE A N 1
ATOM 2153 C CA . ILE A 1 268 ? -16.780 -12.321 17.080 1.00 98.12 268 ILE A CA 1
ATOM 2154 C C . ILE A 1 268 ? -15.511 -11.939 17.841 1.00 98.12 268 ILE A C 1
ATOM 2156 O O . ILE A 1 268 ? -15.554 -11.599 19.025 1.00 98.12 268 ILE A O 1
ATOM 2160 N N . LYS A 1 269 ? -14.367 -11.943 17.150 1.00 96.94 269 LYS A N 1
ATOM 2161 C CA . LYS A 1 269 ? -13.147 -11.292 17.639 1.00 96.94 269 LYS A CA 1
ATOM 2162 C C . LYS A 1 269 ? -13.065 -9.878 17.072 1.00 96.94 269 LYS A C 1
ATOM 2164 O O . LYS A 1 269 ? -13.327 -9.664 15.896 1.00 96.94 269 LYS A O 1
ATOM 2169 N N . ALA A 1 270 ? -12.706 -8.928 17.927 1.00 98.38 270 ALA A N 1
ATOM 2170 C CA . ALA A 1 270 ? -12.514 -7.530 17.574 1.00 98.38 270 ALA A CA 1
ATOM 2171 C C . ALA A 1 270 ? -11.086 -7.075 17.907 1.00 98.38 270 ALA A C 1
ATOM 2173 O O . ALA A 1 270 ? -10.328 -7.788 18.578 1.00 98.38 270 ALA A O 1
ATOM 2174 N N . ALA A 1 271 ? -10.741 -5.875 17.451 1.00 98.69 271 ALA A N 1
ATOM 2175 C CA . ALA A 1 271 ? -9.520 -5.179 17.825 1.00 98.69 271 ALA A CA 1
ATOM 2176 C C . ALA A 1 271 ? -9.828 -3.963 18.702 1.00 98.69 271 ALA A C 1
ATOM 2178 O O . ALA A 1 271 ? -10.762 -3.215 18.434 1.00 98.69 271 ALA A O 1
ATOM 2179 N N . PHE A 1 272 ? -9.027 -3.752 19.738 1.00 98.75 272 PHE A N 1
ATOM 2180 C CA . PHE A 1 272 ? -9.160 -2.637 20.666 1.00 98.75 272 PHE A CA 1
ATOM 2181 C C . PHE A 1 272 ? -7.900 -1.780 20.625 1.00 98.75 272 PHE A C 1
ATOM 2183 O O . PHE A 1 272 ? -6.795 -2.280 20.818 1.00 98.75 272 PHE A O 1
ATOM 2190 N N . PHE A 1 273 ? -8.062 -0.486 20.393 1.00 98.69 273 PHE A N 1
ATOM 2191 C CA . PHE A 1 273 ? -6.977 0.478 20.321 1.00 98.69 273 PHE A CA 1
ATOM 2192 C C . PHE A 1 273 ? -7.074 1.423 21.511 1.00 98.69 273 PHE A C 1
ATOM 2194 O O . PHE A 1 273 ? -8.029 2.194 21.636 1.00 98.69 273 PHE A O 1
ATOM 2201 N N . PHE A 1 274 ? -6.104 1.319 22.419 1.00 98.62 274 PHE A N 1
ATOM 2202 C CA . PHE A 1 274 ? -6.125 2.030 23.691 1.00 98.62 274 PHE A CA 1
ATOM 2203 C C . PHE A 1 274 ? -4.955 2.990 23.823 1.00 98.62 274 PHE A C 1
ATOM 2205 O O . PHE A 1 274 ? -3.802 2.646 23.538 1.00 98.62 274 PHE A O 1
ATOM 2212 N N . SER A 1 275 ? -5.257 4.177 24.346 1.00 98.50 275 SER A N 1
ATOM 2213 C CA . SER A 1 275 ? -4.212 5.132 24.676 1.00 98.50 275 SER A CA 1
ATOM 2214 C C . SER A 1 275 ? -3.372 4.663 25.870 1.00 98.50 275 SER A C 1
ATOM 2216 O O . SER A 1 275 ? -3.820 3.862 26.701 1.00 98.50 275 SER A O 1
ATOM 2218 N N . GLY A 1 276 ? -2.166 5.202 26.015 1.00 98.06 276 GLY A N 1
ATOM 2219 C CA . GLY A 1 276 ? -1.328 4.955 27.193 1.00 98.06 276 GLY A CA 1
ATOM 2220 C C . GLY A 1 276 ? -2.008 5.352 28.508 1.00 98.06 276 GLY A C 1
ATOM 2221 O O . GLY A 1 276 ? -1.974 4.587 29.479 1.00 98.06 276 GLY A O 1
ATOM 2222 N N . ASP A 1 277 ? -2.722 6.479 28.518 1.00 98.00 277 ASP A N 1
ATOM 2223 C CA . ASP A 1 277 ? -3.531 6.924 29.662 1.00 98.00 277 ASP A CA 1
ATOM 2224 C C . ASP A 1 277 ? -4.675 5.961 30.006 1.00 98.00 277 ASP A C 1
ATOM 2226 O O . ASP A 1 277 ? -4.992 5.754 31.183 1.00 98.00 277 ASP A O 1
ATOM 2230 N N . PHE A 1 278 ? -5.299 5.328 29.007 1.00 98.25 278 PHE A N 1
ATOM 2231 C CA . PHE A 1 278 ? -6.297 4.287 29.250 1.00 98.25 278 PHE A CA 1
ATOM 2232 C C . PHE A 1 278 ? -5.662 3.068 29.922 1.00 98.25 278 PHE A C 1
ATOM 2234 O O . PHE A 1 278 ? -6.192 2.568 30.918 1.00 98.25 278 PHE A O 1
ATOM 2241 N N . LEU A 1 279 ? -4.532 2.600 29.391 1.00 97.88 279 LEU A N 1
ATOM 2242 C CA . LEU A 1 279 ? -3.833 1.397 29.852 1.00 97.88 279 LEU A CA 1
ATOM 2243 C C . LEU A 1 279 ? -3.215 1.574 31.248 1.00 97.88 279 LEU A C 1
ATOM 2245 O O . LEU A 1 279 ? -3.126 0.619 32.021 1.00 97.88 279 LEU A O 1
ATOM 2249 N N . SER A 1 280 ? -2.820 2.798 31.601 1.00 95.50 280 SER A N 1
ATOM 2250 C CA . SER A 1 280 ? -2.164 3.101 32.879 1.00 95.50 280 SER A CA 1
ATOM 2251 C C . SER A 1 280 ? -3.125 3.107 34.074 1.00 95.50 280 SER A C 1
ATOM 2253 O O . SER A 1 280 ? -2.696 2.915 35.216 1.00 95.50 280 SER A O 1
ATOM 2255 N N . LYS A 1 281 ? -4.435 3.262 33.842 1.00 95.94 281 LYS A N 1
ATOM 2256 C CA . LYS A 1 281 ? -5.458 3.268 34.900 1.00 95.94 281 LYS A CA 1
ATOM 2257 C C . LYS A 1 281 ? -5.603 1.879 35.528 1.00 95.94 281 LYS A C 1
ATOM 2259 O O . LYS A 1 281 ? -6.016 0.928 34.869 1.00 95.94 281 LYS A O 1
ATOM 2264 N N . THR A 1 282 ? -5.386 1.770 36.841 1.00 93.88 282 THR A N 1
ATOM 2265 C CA . THR A 1 282 ? -5.494 0.497 37.583 1.00 93.88 282 THR A CA 1
ATOM 2266 C C . THR A 1 282 ? -6.838 -0.205 37.372 1.00 93.88 282 THR A C 1
ATOM 2268 O O . THR A 1 282 ? -6.865 -1.413 37.149 1.00 93.88 282 THR A O 1
ATOM 2271 N N . LYS A 1 283 ? -7.946 0.552 37.345 1.00 93.56 283 LYS A N 1
ATOM 2272 C CA . LYS A 1 283 ? -9.297 0.017 37.098 1.00 93.56 283 LYS A CA 1
ATOM 2273 C C . LYS A 1 283 ? -9.471 -0.637 35.717 1.00 93.56 283 LYS A C 1
ATOM 2275 O O . LYS A 1 283 ? -10.339 -1.487 35.558 1.00 93.56 283 LYS A O 1
ATOM 2280 N N . ASN A 1 284 ? -8.637 -0.277 34.738 1.00 96.69 284 ASN A N 1
ATOM 2281 C CA . ASN A 1 284 ? -8.705 -0.800 33.374 1.00 96.69 284 ASN A CA 1
ATOM 2282 C C . ASN A 1 284 ? -7.852 -2.061 33.183 1.00 96.69 284 ASN A C 1
ATOM 2284 O O . ASN A 1 284 ? -8.066 -2.789 32.218 1.00 96.69 284 ASN A O 1
ATOM 2288 N N . ARG A 1 285 ? -6.926 -2.376 34.102 1.00 94.62 285 ARG A N 1
ATOM 2289 C CA . ARG A 1 285 ? -6.031 -3.541 33.963 1.00 94.62 285 ARG A CA 1
ATOM 2290 C C . ARG A 1 285 ? -6.797 -4.850 33.803 1.00 94.62 285 ARG A C 1
ATOM 2292 O O . ARG A 1 285 ? -6.463 -5.649 32.935 1.00 94.62 285 ARG A O 1
ATOM 2299 N N . GLN A 1 286 ? -7.844 -5.052 34.606 1.00 95.81 286 GLN A N 1
ATOM 2300 C CA . GLN A 1 286 ? -8.658 -6.266 34.519 1.00 95.81 286 GLN A CA 1
ATOM 2301 C C . GLN A 1 286 ? -9.470 -6.322 33.219 1.00 95.81 286 GLN A C 1
ATOM 2303 O O . GLN A 1 286 ? -9.643 -7.397 32.657 1.00 95.81 286 GLN A O 1
ATOM 2308 N N . ILE A 1 287 ? -9.933 -5.172 32.720 1.00 97.31 287 ILE A N 1
ATOM 2309 C CA . ILE A 1 287 ? -10.641 -5.076 31.436 1.00 97.31 287 ILE A CA 1
ATOM 2310 C C . ILE A 1 287 ? -9.719 -5.535 30.302 1.00 97.31 287 ILE A C 1
ATOM 2312 O O . ILE A 1 287 ? -10.070 -6.440 29.554 1.00 97.31 287 ILE A O 1
ATOM 2316 N N . VAL A 1 288 ? -8.520 -4.954 30.215 1.00 97.62 288 VAL A N 1
ATOM 2317 C CA . VAL A 1 288 ? -7.525 -5.270 29.178 1.00 97.62 288 VAL A CA 1
ATOM 2318 C C . VAL A 1 288 ? -7.105 -6.737 29.256 1.00 97.62 288 VAL A C 1
ATOM 2320 O O . VAL A 1 288 ? -7.077 -7.421 28.237 1.00 97.62 288 VAL A O 1
ATOM 2323 N N . LYS A 1 289 ? -6.848 -7.244 30.468 1.00 97.19 289 LYS A N 1
ATOM 2324 C CA . LYS A 1 289 ? -6.510 -8.652 30.689 1.00 97.19 289 LYS A CA 1
ATOM 2325 C C . LYS A 1 289 ? -7.606 -9.592 30.179 1.00 97.19 289 LYS A C 1
ATOM 2327 O O . LYS A 1 289 ? -7.290 -10.524 29.449 1.00 97.19 289 LYS A O 1
ATOM 2332 N N . ASN A 1 290 ? -8.869 -9.326 30.512 1.00 97.44 290 ASN A N 1
ATOM 2333 C CA . ASN A 1 290 ? -9.985 -10.153 30.049 1.00 97.44 290 ASN A CA 1
ATOM 2334 C C . ASN A 1 290 ? -10.102 -10.138 28.521 1.00 97.44 290 ASN A C 1
ATOM 2336 O O . ASN A 1 290 ? -10.279 -11.189 27.922 1.00 97.44 290 ASN A O 1
ATOM 2340 N N . LEU A 1 291 ? -9.948 -8.971 27.883 1.00 98.06 291 LEU A N 1
ATOM 2341 C CA . LEU A 1 291 ? -10.003 -8.873 26.422 1.00 98.06 291 LEU A CA 1
ATOM 2342 C C . LEU A 1 291 ? -8.885 -9.690 25.743 1.00 98.06 291 LEU A C 1
ATOM 2344 O O . LEU A 1 291 ? -9.129 -10.308 24.707 1.00 98.06 291 LEU A O 1
ATOM 2348 N N . LEU A 1 292 ? -7.682 -9.734 26.330 1.00 96.50 292 LEU A N 1
ATOM 2349 C CA . LEU A 1 292 ? -6.583 -10.584 25.847 1.00 96.50 292 LEU A CA 1
ATOM 2350 C C . LEU A 1 292 ? -6.868 -12.074 26.046 1.00 96.50 292 LEU A C 1
ATOM 2352 O O . LEU A 1 292 ? -6.615 -12.864 25.139 1.00 96.50 292 LEU A O 1
ATOM 2356 N N . GLU A 1 293 ? -7.388 -12.461 27.213 1.00 96.50 293 GLU A N 1
ATOM 2357 C CA . GLU A 1 293 ? -7.772 -13.850 27.510 1.00 96.50 293 GLU A CA 1
ATOM 2358 C C . GLU A 1 293 ? -8.901 -14.331 26.586 1.00 96.50 293 GLU A C 1
ATOM 2360 O O . GLU A 1 293 ? -8.888 -15.477 26.139 1.00 96.50 293 GLU A O 1
ATOM 2365 N N . ASP A 1 294 ? -9.807 -13.428 26.203 1.00 96.38 294 ASP A N 1
ATOM 2366 C CA . ASP A 1 294 ? -10.837 -13.663 25.193 1.00 96.38 294 ASP A CA 1
ATOM 2367 C C . ASP A 1 294 ? -10.266 -13.697 23.759 1.00 96.38 294 ASP A C 1
ATOM 2369 O O . ASP A 1 294 ? -11.005 -13.941 22.806 1.00 96.38 294 ASP A O 1
ATOM 2373 N N . GLY A 1 295 ? -8.965 -13.479 23.554 1.00 95.62 295 GLY A N 1
ATOM 2374 C CA . GLY A 1 295 ? -8.309 -13.566 22.246 1.00 95.62 295 GLY A CA 1
ATOM 2375 C C . GLY A 1 295 ? -8.585 -12.383 21.314 1.00 95.62 295 GLY A C 1
ATOM 2376 O O . GLY A 1 295 ? -8.483 -12.531 20.094 1.00 95.62 295 GLY A O 1
ATOM 2377 N N . HIS A 1 296 ? -8.965 -11.226 21.856 1.00 98.06 296 HIS A N 1
ATOM 2378 C CA . HIS A 1 296 ? -9.077 -9.989 21.087 1.00 98.06 296 HIS A CA 1
ATOM 2379 C C . HIS A 1 296 ? -7.703 -9.364 20.828 1.00 98.06 296 HIS A C 1
ATOM 2381 O O . HIS A 1 296 ? -6.761 -9.533 21.603 1.00 98.06 296 HIS A O 1
ATOM 2387 N N . TYR A 1 297 ? -7.590 -8.610 19.734 1.00 98.25 297 TYR A N 1
ATOM 2388 C CA . TYR A 1 297 ? -6.390 -7.824 19.463 1.00 98.25 297 TYR A CA 1
ATOM 2389 C C . TYR A 1 297 ? -6.384 -6.569 20.340 1.00 98.25 297 TYR A C 1
ATOM 2391 O O . TYR A 1 297 ? -7.420 -5.918 20.476 1.00 98.25 297 TYR A O 1
ATOM 2399 N N . ILE A 1 298 ? -5.225 -6.198 20.890 1.00 98.44 298 ILE A N 1
ATOM 2400 C CA . ILE A 1 298 ? -5.043 -4.930 21.603 1.00 98.44 298 ILE A CA 1
ATOM 2401 C C . ILE A 1 298 ? -3.841 -4.191 21.023 1.00 98.44 298 ILE A C 1
ATOM 2403 O O . ILE A 1 298 ? -2.741 -4.737 20.990 1.00 98.44 298 ILE A O 1
ATOM 2407 N N . GLY A 1 299 ? -4.051 -2.952 20.588 1.00 98.12 299 GLY A N 1
ATOM 2408 C CA . GLY A 1 299 ? -3.027 -2.110 19.980 1.00 98.12 299 GLY A CA 1
ATOM 2409 C C . GLY A 1 299 ? -3.036 -0.662 20.475 1.00 98.12 299 GLY A C 1
ATOM 2410 O O . GLY A 1 299 ? -3.860 -0.285 21.314 1.00 98.12 299 GLY A O 1
ATOM 2411 N N . PRO A 1 300 ? -2.086 0.146 19.984 1.00 98.12 300 PRO A N 1
ATOM 2412 C CA . PRO A 1 300 ? -1.902 1.535 20.398 1.00 98.12 300 PRO A CA 1
ATOM 2413 C C . PRO A 1 300 ? -2.904 2.518 19.771 1.00 98.12 300 PRO A C 1
ATOM 2415 O O . PRO A 1 300 ? -3.352 2.329 18.639 1.00 98.12 300 PRO A O 1
ATOM 2418 N N . ALA A 1 301 ? -3.162 3.613 20.490 1.00 97.25 301 ALA A N 1
ATOM 2419 C CA . ALA A 1 301 ? -3.911 4.794 20.048 1.00 97.25 301 ALA A CA 1
ATOM 2420 C C . ALA A 1 301 ? -3.308 6.089 20.638 1.00 97.25 301 ALA A C 1
ATOM 2422 O O . ALA A 1 301 ? -4.022 6.864 21.266 1.00 97.25 301 ALA A O 1
ATOM 2423 N N . THR A 1 302 ? -1.988 6.268 20.475 1.00 96.88 302 THR A N 1
ATOM 2424 C CA . THR A 1 302 ? -1.133 7.318 21.082 1.00 96.88 302 THR A CA 1
ATOM 2425 C C . THR A 1 302 ? -1.103 7.264 22.614 1.00 96.88 302 THR A C 1
ATOM 2427 O O . THR A 1 302 ? -1.902 6.581 23.255 1.00 96.88 302 THR A O 1
ATOM 2430 N N . ASN A 1 303 ? -0.133 7.902 23.264 1.00 97.38 303 ASN A N 1
ATOM 2431 C CA . ASN A 1 303 ? -0.049 7.851 24.726 1.00 97.38 303 ASN A CA 1
ATOM 2432 C C . ASN A 1 303 ? -1.198 8.658 25.352 1.00 97.38 303 ASN A C 1
ATOM 2434 O O . ASN A 1 303 ? -1.943 8.139 26.194 1.00 97.38 303 ASN A O 1
ATOM 2438 N N . HIS A 1 304 ? -1.399 9.873 24.838 1.00 95.69 304 HIS A N 1
ATOM 2439 C CA . HIS A 1 304 ? -2.354 10.852 25.365 1.00 95.69 304 HIS A CA 1
ATOM 2440 C C . HIS A 1 304 ? -3.631 11.035 24.533 1.00 95.69 304 HIS A C 1
ATOM 2442 O O . HIS A 1 304 ? -4.475 11.848 24.884 1.00 95.69 304 HIS A O 1
ATOM 2448 N N . PHE A 1 305 ? -3.821 10.250 23.467 1.00 95.31 305 PHE A N 1
ATOM 2449 C CA . PHE A 1 305 ? -5.005 10.313 22.594 1.00 95.31 305 PHE A CA 1
ATOM 2450 C C . PHE A 1 305 ? -5.196 11.660 21.868 1.00 95.31 305 PHE A C 1
ATOM 2452 O O . PHE A 1 305 ? -6.297 12.010 21.449 1.00 95.31 305 PHE A O 1
ATOM 2459 N N . GLU A 1 306 ? -4.107 12.407 21.684 1.00 93.12 306 GLU A N 1
ATOM 2460 C CA . GLU A 1 306 ? -4.105 13.676 20.956 1.00 93.12 306 GLU A CA 1
ATOM 2461 C C . GLU A 1 306 ? -4.215 13.461 19.431 1.00 93.12 306 GLU A C 1
ATOM 2463 O O . GLU A 1 306 ? -3.601 12.529 18.893 1.00 93.12 306 GLU A O 1
ATOM 2468 N N . PRO A 1 307 ? -4.956 14.320 18.704 1.00 93.19 307 PRO A N 1
ATOM 2469 C CA . PRO A 1 307 ? -5.027 14.276 17.245 1.00 93.19 307 PRO A CA 1
ATOM 2470 C C . PRO A 1 307 ? -3.675 14.623 16.604 1.00 93.19 307 PRO A C 1
ATOM 2472 O O . PRO A 1 307 ? -3.001 15.577 17.001 1.00 93.19 307 PRO A O 1
ATOM 2475 N N . LEU A 1 308 ? -3.290 13.879 15.563 1.00 94.00 308 LEU A N 1
ATOM 2476 C CA . LEU A 1 308 ? -1.983 14.032 14.907 1.00 94.00 308 LEU A CA 1
ATOM 2477 C C . LEU A 1 308 ? -2.009 15.009 13.723 1.00 94.00 308 LEU A C 1
ATOM 2479 O O . LEU A 1 308 ? -0.955 15.493 13.307 1.00 94.00 308 LEU A O 1
ATOM 2483 N N . ALA A 1 309 ? -3.200 15.326 13.218 1.00 92.69 309 ALA A N 1
ATOM 2484 C CA . ALA A 1 309 ? -3.453 16.307 12.166 1.00 92.69 309 ALA A CA 1
ATOM 2485 C C . ALA A 1 309 ? -4.547 17.304 12.593 1.00 92.69 309 ALA A C 1
ATOM 2487 O O . ALA A 1 309 ? -5.209 17.111 13.618 1.00 92.69 309 ALA A O 1
ATOM 2488 N N . GLN A 1 310 ? -4.700 18.405 11.855 1.00 87.75 310 GLN A N 1
ATOM 2489 C CA . GLN A 1 310 ? -5.761 19.389 12.109 1.00 87.75 310 GLN A CA 1
ATOM 2490 C C . GLN A 1 310 ? -7.099 18.922 11.522 1.00 87.75 310 GLN A C 1
ATOM 2492 O O . GLN A 1 310 ? -7.127 18.192 10.533 1.00 87.75 310 GLN A O 1
ATOM 2497 N N . TRP A 1 311 ? -8.206 19.349 12.132 1.00 84.38 311 TRP A N 1
ATOM 2498 C CA . TRP A 1 311 ? -9.553 19.026 11.650 1.00 84.38 311 TRP A CA 1
ATOM 2499 C C . TRP A 1 311 ? -9.853 19.743 10.331 1.00 84.38 311 TRP A C 1
ATOM 2501 O O . TRP A 1 311 ? -10.391 19.147 9.403 1.00 84.38 311 TRP A O 1
ATOM 2511 N N . GLU A 1 312 ? -9.462 21.012 10.248 1.00 85.25 312 GLU A N 1
ATOM 2512 C CA . GLU A 1 312 ? -9.735 21.913 9.129 1.00 85.25 312 GLU A CA 1
ATOM 2513 C C . GLU A 1 312 ? -8.770 21.679 7.962 1.00 85.25 312 GLU A C 1
ATOM 2515 O O . GLU A 1 312 ? -9.118 21.916 6.808 1.00 85.25 312 GLU A O 1
ATOM 2520 N N . ASN A 1 313 ? -7.557 21.202 8.264 1.00 81.12 313 ASN A N 1
ATOM 2521 C CA . ASN A 1 313 ? -6.543 20.880 7.269 1.00 81.12 313 ASN A CA 1
ATOM 2522 C C . ASN A 1 313 ? -5.742 19.625 7.666 1.00 81.12 313 ASN A C 1
ATOM 2524 O O . ASN A 1 313 ? -4.675 19.727 8.284 1.00 81.12 313 ASN A O 1
ATOM 2528 N N . PRO A 1 314 ? -6.230 18.427 7.299 1.00 79.50 314 PRO A N 1
ATOM 2529 C CA . PRO A 1 314 ? -5.569 17.173 7.639 1.00 79.50 314 PRO A CA 1
ATOM 2530 C C . PRO A 1 314 ? -4.166 17.004 7.043 1.00 79.50 314 PRO A C 1
ATOM 2532 O O . PRO A 1 314 ? -3.426 16.147 7.517 1.00 79.50 314 PRO A O 1
ATOM 2535 N N . ASP A 1 315 ? -3.769 17.803 6.048 1.00 79.38 315 ASP A N 1
ATOM 2536 C CA . ASP A 1 315 ? -2.418 17.736 5.479 1.00 79.38 315 ASP A CA 1
ATOM 2537 C C . ASP A 1 315 ? -1.370 18.348 6.426 1.00 79.38 315 ASP A C 1
ATOM 2539 O O . ASP A 1 315 ? -0.178 18.040 6.325 1.00 79.38 315 ASP A O 1
ATOM 2543 N N . PHE A 1 316 ? -1.797 19.146 7.412 1.00 80.12 316 PHE A N 1
ATOM 2544 C CA . PHE A 1 316 ? -0.908 19.758 8.393 1.00 80.12 316 PHE A CA 1
ATOM 2545 C C . PHE A 1 316 ? -0.689 18.862 9.623 1.00 80.12 316 PHE A C 1
ATOM 2547 O O . PHE A 1 316 ? -1.587 18.654 10.447 1.00 80.12 316 PHE A O 1
ATOM 2554 N N . VAL A 1 317 ? 0.546 18.373 9.793 1.00 81.44 317 VAL A N 1
ATOM 2555 C CA . VAL A 1 317 ? 0.941 17.585 10.971 1.00 81.44 317 VAL A CA 1
ATOM 2556 C C . VAL A 1 317 ? 0.980 18.480 12.210 1.00 81.44 317 VAL A C 1
ATOM 2558 O O . VAL A 1 317 ? 1.658 19.506 12.234 1.00 81.44 317 VAL A O 1
ATOM 2561 N N . ARG A 1 318 ? 0.329 18.056 13.295 1.00 83.69 318 ARG A N 1
ATOM 2562 C CA . ARG A 1 318 ? 0.332 18.774 14.585 1.00 83.69 318 ARG A CA 1
ATOM 2563 C C . ARG A 1 318 ? 1.569 18.507 15.444 1.00 83.69 318 ARG A C 1
ATOM 2565 O O . ARG A 1 318 ? 1.689 19.040 16.542 1.00 83.69 318 ARG A O 1
ATOM 2572 N N . THR A 1 319 ? 2.477 17.661 14.975 1.00 86.25 319 THR A N 1
ATOM 2573 C CA . THR A 1 319 ? 3.618 17.159 15.739 1.00 86.25 319 THR A CA 1
ATOM 2574 C C . THR A 1 319 ? 4.838 16.926 14.850 1.00 86.25 319 THR A C 1
ATOM 2576 O O . THR A 1 319 ? 4.742 16.817 13.629 1.00 86.25 319 THR A O 1
ATOM 2579 N N . ARG A 1 320 ? 6.020 16.846 15.465 1.00 88.88 320 ARG A N 1
ATOM 2580 C CA . ARG A 1 320 ? 7.267 16.475 14.782 1.00 88.88 320 ARG A CA 1
ATOM 2581 C C . ARG A 1 320 ? 7.503 14.975 14.933 1.00 88.88 320 ARG A C 1
ATOM 2583 O O . ARG A 1 320 ? 7.184 14.405 15.974 1.00 88.88 320 ARG A O 1
ATOM 2590 N N . LYS A 1 321 ? 8.171 14.363 13.951 1.00 90.12 321 LYS A N 1
ATOM 2591 C CA . LYS A 1 321 ? 8.503 12.927 13.927 1.00 90.12 321 LYS A CA 1
ATOM 2592 C C . LYS A 1 321 ? 8.998 12.377 15.268 1.00 90.12 321 LYS A C 1
ATOM 2594 O O . LYS A 1 321 ? 8.451 11.401 15.765 1.00 90.12 321 LYS A O 1
ATOM 2599 N N . ASN A 1 322 ? 9.997 13.018 15.880 1.00 88.44 322 ASN A N 1
ATOM 2600 C CA . ASN A 1 322 ? 10.581 12.538 17.138 1.00 88.44 322 ASN A CA 1
ATOM 2601 C C . ASN A 1 322 ? 9.592 12.580 18.311 1.00 88.44 322 ASN A C 1
ATOM 2603 O O . ASN A 1 322 ? 9.601 11.669 19.132 1.00 88.44 322 ASN A O 1
ATOM 2607 N N . ALA A 1 323 ? 8.735 13.603 18.375 1.00 91.81 323 ALA A N 1
ATOM 2608 C CA . ALA A 1 323 ? 7.723 13.720 19.421 1.00 91.81 323 ALA A CA 1
ATOM 2609 C C . ALA A 1 323 ? 6.636 12.648 19.253 1.00 91.81 323 ALA A C 1
ATOM 2611 O O . ALA A 1 323 ? 6.301 11.962 20.213 1.00 91.81 323 ALA A O 1
ATOM 2612 N N . PHE A 1 324 ? 6.162 12.431 18.022 1.00 95.50 324 PHE A N 1
ATOM 2613 C CA . PHE A 1 324 ? 5.222 11.350 17.717 1.00 95.50 324 PHE A CA 1
ATOM 2614 C C . PHE A 1 324 ? 5.792 9.960 18.034 1.00 95.50 324 PHE A C 1
ATOM 2616 O O . PHE A 1 324 ? 5.134 9.149 18.677 1.00 95.50 324 PHE A O 1
ATOM 2623 N N . LEU A 1 325 ? 7.026 9.671 17.609 1.00 93.94 325 LEU A N 1
ATOM 2624 C CA . LEU A 1 325 ? 7.644 8.367 17.857 1.00 93.94 325 LEU A CA 1
ATOM 2625 C C . LEU A 1 325 ? 7.928 8.128 19.347 1.00 93.94 325 LEU A C 1
ATOM 2627 O O . LEU A 1 325 ? 7.900 6.977 19.787 1.00 93.94 325 LEU A O 1
ATOM 2631 N N . LEU A 1 326 ? 8.187 9.188 20.121 1.00 94.12 326 LEU A N 1
ATOM 2632 C CA . LEU A 1 326 ? 8.300 9.103 21.575 1.00 94.12 326 LEU A CA 1
ATOM 2633 C C . LEU A 1 326 ? 6.948 8.766 22.217 1.00 94.12 326 LEU A C 1
ATOM 2635 O O . LEU A 1 326 ? 6.880 7.795 22.967 1.00 94.12 326 LEU A O 1
ATOM 2639 N N . ASP A 1 327 ? 5.884 9.486 21.860 1.00 97.00 327 ASP A N 1
ATOM 2640 C CA . ASP A 1 327 ? 4.519 9.201 22.328 1.00 97.00 327 ASP A CA 1
ATOM 2641 C C . ASP A 1 327 ? 4.106 7.752 21.996 1.00 97.00 327 ASP A C 1
ATOM 2643 O O . ASP A 1 327 ? 3.694 6.984 22.870 1.00 97.00 327 ASP A O 1
ATOM 2647 N N . LEU A 1 328 ? 4.332 7.312 20.754 1.00 96.00 328 LEU A N 1
ATOM 2648 C CA . LEU A 1 328 ? 4.032 5.944 20.336 1.00 96.00 328 LEU A CA 1
ATOM 2649 C C . LEU A 1 328 ? 4.834 4.913 21.153 1.00 96.00 328 LEU A C 1
ATOM 2651 O O . LEU A 1 328 ? 4.299 3.875 21.552 1.00 96.00 328 LEU A O 1
ATOM 2655 N N . LYS A 1 329 ? 6.113 5.192 21.437 1.00 96.62 329 LYS A N 1
ATOM 2656 C CA . LYS A 1 329 ? 6.973 4.336 22.271 1.00 96.62 329 LYS A CA 1
ATOM 2657 C C . LYS A 1 329 ? 6.451 4.230 23.707 1.00 96.62 329 LYS A C 1
ATOM 2659 O O . LYS A 1 329 ? 6.487 3.136 24.274 1.00 96.62 329 LYS A O 1
ATOM 2664 N N . GLU A 1 330 ? 5.961 5.319 24.289 1.00 98.12 330 GLU A N 1
ATOM 2665 C CA . GLU A 1 330 ? 5.364 5.327 25.631 1.00 98.12 330 GLU A CA 1
ATOM 2666 C C . GLU A 1 330 ? 4.058 4.526 25.673 1.00 98.12 330 GLU A C 1
ATOM 2668 O O . GLU A 1 330 ? 3.867 3.700 26.574 1.00 98.12 330 GLU A O 1
ATOM 2673 N N . ASN A 1 331 ? 3.222 4.643 24.638 1.00 98.38 331 ASN A N 1
ATOM 2674 C CA . ASN A 1 331 ? 2.016 3.829 24.519 1.00 98.38 331 ASN A CA 1
ATOM 2675 C C . ASN A 1 331 ? 2.352 2.327 24.436 1.00 98.38 331 ASN A C 1
ATOM 2677 O O . ASN A 1 331 ? 1.737 1.523 25.144 1.00 98.38 331 ASN A O 1
ATOM 2681 N N . TYR A 1 332 ? 3.379 1.939 23.668 1.00 98.12 332 TYR A N 1
ATOM 2682 C CA . TYR A 1 332 ? 3.873 0.554 23.652 1.00 98.12 332 TYR A CA 1
ATOM 2683 C C . TYR A 1 332 ? 4.446 0.100 24.999 1.00 98.12 332 TYR A C 1
ATOM 2685 O O . TYR A 1 332 ? 4.287 -1.064 25.369 1.00 98.12 332 TYR A O 1
ATOM 2693 N N . ALA A 1 333 ? 5.075 0.989 25.770 1.00 97.88 333 ALA A N 1
ATOM 2694 C CA . ALA A 1 333 ? 5.519 0.655 27.122 1.00 97.88 333 ALA A CA 1
ATOM 2695 C C . ALA A 1 333 ? 4.327 0.348 28.052 1.00 97.88 333 ALA A C 1
ATOM 2697 O O . ALA A 1 333 ? 4.415 -0.558 28.887 1.00 97.88 333 ALA A O 1
ATOM 2698 N N . ALA A 1 334 ? 3.197 1.045 27.890 1.00 97.81 334 ALA A N 1
ATOM 2699 C CA . ALA A 1 334 ? 1.958 0.746 28.609 1.00 97.81 334 ALA A CA 1
ATOM 2700 C C . ALA A 1 334 ? 1.308 -0.579 28.151 1.00 97.81 334 ALA A C 1
ATOM 2702 O O . ALA A 1 334 ? 0.857 -1.366 28.991 1.00 97.81 334 ALA A O 1
ATOM 2703 N N . LEU A 1 335 ? 1.328 -0.878 26.846 1.00 97.19 335 LEU A N 1
ATOM 2704 C CA . LEU A 1 335 ? 0.884 -2.170 26.295 1.00 97.19 335 LEU A CA 1
ATOM 2705 C C . LEU A 1 335 ? 1.708 -3.336 26.847 1.00 97.19 335 LEU A C 1
ATOM 2707 O O . LEU A 1 335 ? 1.146 -4.334 27.304 1.00 97.19 335 LEU A O 1
ATOM 2711 N N . LYS A 1 336 ? 3.032 -3.173 26.917 1.00 96.56 336 LYS A N 1
ATOM 2712 C CA . LYS A 1 336 ? 3.938 -4.189 27.462 1.00 96.56 336 LYS A CA 1
ATOM 2713 C C . LYS A 1 336 ? 3.633 -4.523 28.919 1.00 96.56 336 LYS A C 1
ATOM 2715 O O . LYS A 1 336 ? 3.615 -5.695 29.289 1.00 96.56 336 LYS A O 1
ATOM 2720 N N . LYS A 1 337 ? 3.316 -3.518 29.745 1.00 95.50 337 LYS A N 1
ATOM 2721 C CA . LYS A 1 337 ? 2.861 -3.728 31.137 1.00 95.50 337 LYS A CA 1
ATOM 2722 C C . LYS A 1 337 ? 1.560 -4.537 31.221 1.00 95.50 337 LYS A C 1
ATOM 2724 O O . LYS A 1 337 ? 1.306 -5.159 32.248 1.00 95.50 337 LYS A O 1
ATOM 2729 N N . SER A 1 338 ? 0.765 -4.537 30.153 1.00 92.81 338 SER A N 1
ATOM 2730 C CA . SER A 1 338 ? -0.472 -5.314 30.020 1.00 92.81 338 SER A CA 1
ATOM 2731 C C . SER A 1 338 ? -0.266 -6.674 29.335 1.00 92.81 338 SER A C 1
ATOM 2733 O O . SER A 1 338 ? -1.231 -7.407 29.154 1.00 92.81 338 SER A O 1
ATOM 2735 N N . GLY A 1 339 ? 0.976 -7.036 28.989 1.00 93.25 339 GLY A N 1
ATOM 2736 C CA . GLY A 1 339 ? 1.325 -8.329 28.395 1.00 93.25 339 GLY A CA 1
ATOM 2737 C C . GLY A 1 339 ? 1.336 -8.369 26.865 1.00 93.25 339 GLY A C 1
ATOM 2738 O O . GLY A 1 339 ? 1.378 -9.465 26.312 1.00 93.25 339 GLY A O 1
ATOM 2739 N N . VAL A 1 340 ? 1.308 -7.215 26.189 1.00 95.31 340 VAL A N 1
ATOM 2740 C CA . VAL A 1 340 ? 1.337 -7.122 24.720 1.00 95.31 340 VAL A CA 1
ATOM 2741 C C . VAL A 1 340 ? 2.680 -6.563 24.258 1.00 95.31 340 VAL A C 1
ATOM 2743 O O . VAL A 1 340 ? 3.016 -5.414 24.547 1.00 95.31 340 VAL A O 1
ATOM 2746 N N . GLU A 1 341 ? 3.454 -7.366 23.532 1.00 93.81 341 GLU A N 1
ATOM 2747 C CA . GLU A 1 341 ? 4.706 -6.921 22.910 1.00 93.81 341 GLU A CA 1
ATOM 2748 C C . GLU A 1 341 ? 4.438 -6.217 21.570 1.00 93.81 341 GLU A C 1
ATOM 2750 O O . GLU A 1 341 ? 3.465 -6.513 20.874 1.00 93.81 341 GLU A O 1
ATOM 2755 N N . LYS A 1 342 ? 5.334 -5.310 21.160 1.00 92.50 342 LYS A N 1
ATOM 2756 C CA . LYS A 1 342 ? 5.181 -4.514 19.925 1.00 92.50 342 LYS A CA 1
ATOM 2757 C C . LYS A 1 342 ? 4.935 -5.381 18.683 1.00 92.50 342 LYS A C 1
ATOM 2759 O O . LYS A 1 342 ? 4.108 -5.041 17.847 1.00 92.50 342 LYS A O 1
ATOM 2764 N N . GLN A 1 343 ? 5.625 -6.514 18.572 1.00 90.38 343 GLN A N 1
ATOM 2765 C CA . GLN A 1 343 ? 5.509 -7.437 17.438 1.00 90.38 343 GLN A CA 1
ATOM 2766 C C . GLN A 1 343 ? 4.132 -8.112 17.359 1.00 90.38 343 GLN A C 1
ATOM 2768 O O . GLN A 1 343 ? 3.740 -8.567 16.291 1.00 90.38 343 GLN A O 1
ATOM 2773 N N . GLN A 1 344 ? 3.401 -8.174 18.4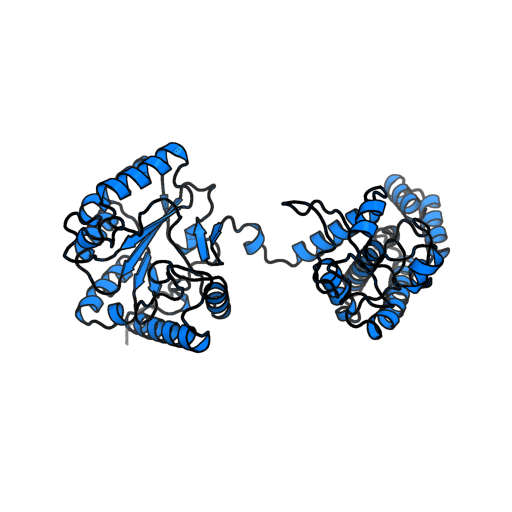75 1.00 92.75 344 GLN A N 1
ATOM 2774 C CA . GLN A 1 344 ? 2.045 -8.720 18.537 1.00 92.75 344 GLN A CA 1
ATOM 2775 C C . GLN A 1 344 ? 0.979 -7.674 18.194 1.00 92.75 344 GLN A C 1
ATOM 2777 O O . GLN A 1 344 ? -0.166 -8.044 17.922 1.00 92.75 344 GLN A O 1
ATOM 2782 N N . ALA A 1 345 ? 1.356 -6.392 18.189 1.00 96.00 345 ALA A N 1
ATOM 2783 C CA . ALA A 1 345 ? 0.471 -5.266 17.943 1.00 96.00 345 ALA A CA 1
ATOM 2784 C C . ALA A 1 345 ? 1.008 -4.306 16.856 1.00 96.00 345 ALA A C 1
ATOM 2786 O O . ALA A 1 345 ? 1.226 -3.133 17.143 1.00 96.00 345 ALA A O 1
ATOM 2787 N N . PRO A 1 346 ? 1.228 -4.765 15.607 1.00 96.50 346 PRO A N 1
ATOM 2788 C CA . PRO A 1 346 ? 1.800 -3.945 14.539 1.00 96.50 346 PRO A CA 1
ATOM 2789 C C . PRO A 1 346 ? 0.809 -2.949 13.916 1.00 96.50 346 PRO A C 1
ATOM 2791 O O . PRO A 1 346 ? 1.196 -2.184 13.038 1.00 96.50 346 PRO A O 1
ATOM 2794 N N . PHE A 1 347 ? -0.460 -2.948 14.322 1.00 98.06 347 PHE A N 1
ATOM 2795 C CA . PHE A 1 347 ? -1.485 -2.037 13.815 1.00 98.06 347 PHE A CA 1
ATOM 2796 C C . PHE A 1 347 ? -1.754 -0.906 14.807 1.00 98.06 347 PHE A C 1
ATOM 2798 O O . PHE A 1 347 ? -1.843 -1.156 16.009 1.00 98.06 347 PHE A O 1
ATOM 2805 N N . PHE A 1 348 ? -1.942 0.309 14.300 1.00 98.25 348 PHE A N 1
ATOM 2806 C CA . PHE A 1 348 ? -2.192 1.535 15.058 1.00 98.25 348 PHE A CA 1
ATOM 2807 C C . PHE A 1 348 ? -3.445 2.241 14.531 1.00 98.25 348 PHE A C 1
ATOM 2809 O O . PHE A 1 348 ? -3.573 2.432 13.323 1.00 98.25 348 PHE A O 1
ATOM 2816 N N . ASN A 1 349 ? -4.345 2.659 15.424 1.00 98.06 349 ASN A N 1
ATOM 2817 C CA . ASN A 1 349 ? -5.509 3.474 15.070 1.00 98.06 349 ASN A CA 1
ATOM 2818 C C . ASN A 1 349 ? -5.325 4.893 15.637 1.00 98.06 349 ASN A C 1
ATOM 2820 O O . ASN A 1 349 ? -5.229 5.043 16.858 1.00 98.06 349 ASN A O 1
ATOM 2824 N N . PRO A 1 350 ? -5.230 5.926 14.783 1.00 96.44 350 PRO A N 1
ATOM 2825 C CA . PRO A 1 350 ? -4.987 7.284 15.238 1.00 96.44 350 PRO A CA 1
ATOM 2826 C C . PRO A 1 350 ? -6.239 7.878 15.900 1.00 96.44 350 PRO A C 1
ATOM 2828 O O . PRO A 1 350 ? -7.353 7.655 15.415 1.00 96.44 350 PRO A O 1
ATOM 2831 N N . PRO A 1 351 ? -6.079 8.677 16.973 1.00 95.06 351 PRO A N 1
ATOM 2832 C CA . PRO A 1 351 ? -7.189 9.384 17.598 1.00 95.06 351 PRO A CA 1
ATOM 2833 C C . PRO A 1 351 ? -7.974 10.211 16.584 1.00 95.06 351 PRO A C 1
ATOM 2835 O O . PRO A 1 351 ? -7.392 10.932 15.770 1.00 95.06 351 PRO A O 1
ATOM 2838 N N . PHE A 1 352 ? -9.301 10.092 16.640 1.00 92.94 352 PHE A N 1
ATOM 2839 C CA . PHE A 1 352 ? -10.237 10.801 15.760 1.00 92.94 352 PHE A CA 1
ATOM 2840 C C . PHE A 1 352 ? -10.029 10.557 14.255 1.00 92.94 352 PHE A C 1
ATOM 2842 O O . PHE A 1 352 ? -10.579 11.288 13.440 1.00 92.94 352 PHE A O 1
ATOM 2849 N N . GLU A 1 353 ? -9.236 9.548 13.878 1.00 91.69 353 GLU A N 1
ATOM 2850 C CA . GLU A 1 353 ? -8.792 9.314 12.496 1.00 91.69 353 GLU A CA 1
ATOM 2851 C C . GLU A 1 353 ? -8.027 10.496 11.872 1.00 91.69 353 GLU A C 1
ATOM 2853 O O . GLU A 1 353 ? -7.933 10.608 10.650 1.00 91.69 353 GLU A O 1
ATOM 2858 N N . LEU A 1 354 ? -7.439 11.368 12.699 1.00 93.44 354 LEU A N 1
ATOM 2859 C CA . LEU A 1 354 ? -6.697 12.543 12.244 1.00 93.44 354 LEU A CA 1
ATOM 2860 C C . LEU A 1 354 ? -5.206 12.242 12.106 1.00 93.44 354 LEU A C 1
ATOM 2862 O O . LEU A 1 354 ? -4.458 12.283 13.084 1.00 93.44 354 LEU A O 1
ATOM 2866 N N . TYR A 1 355 ? -4.782 11.963 10.875 1.00 95.06 355 TYR A N 1
ATOM 2867 C CA . TYR A 1 355 ? -3.400 11.687 10.477 1.00 95.06 355 TYR A CA 1
ATOM 2868 C C . TYR A 1 355 ? -3.173 12.064 9.003 1.00 95.06 355 TYR A C 1
ATOM 2870 O O . TYR A 1 355 ? -4.127 12.295 8.257 1.00 95.06 355 TYR A O 1
ATOM 2878 N N . ASN A 1 356 ? -1.905 12.079 8.578 1.00 91.94 356 ASN A N 1
ATOM 2879 C CA . ASN A 1 356 ? -1.516 12.287 7.184 1.00 91.94 356 ASN A CA 1
ATOM 2880 C C . ASN A 1 356 ? -0.444 11.291 6.705 1.00 91.94 356 ASN A C 1
ATOM 2882 O O . ASN A 1 356 ? -0.043 10.375 7.430 1.00 91.94 356 ASN A O 1
ATOM 2886 N N . ASP A 1 357 ? 0.026 11.486 5.476 1.00 90.50 357 ASP A N 1
ATOM 2887 C CA . ASP A 1 357 ? 1.032 10.653 4.814 1.00 90.50 357 ASP A CA 1
ATOM 2888 C C . ASP A 1 357 ? 2.368 10.595 5.576 1.00 90.50 357 ASP A C 1
ATOM 2890 O O . ASP A 1 357 ? 2.994 9.535 5.655 1.00 90.50 357 ASP A O 1
ATOM 2894 N N . SER A 1 358 ? 2.769 11.696 6.215 1.00 92.06 358 SER A N 1
ATOM 2895 C CA . SER A 1 358 ? 3.965 11.769 7.054 1.00 92.06 358 SER A CA 1
ATOM 2896 C C . SER A 1 358 ? 3.847 10.858 8.276 1.00 92.06 358 SER A C 1
ATOM 2898 O O . SER A 1 358 ? 4.770 10.090 8.550 1.00 92.06 358 SER A O 1
ATOM 2900 N N . ILE A 1 359 ? 2.700 10.868 8.967 1.00 95.06 359 ILE A N 1
ATOM 2901 C CA . ILE A 1 359 ? 2.434 9.956 10.093 1.00 95.06 359 ILE A CA 1
ATOM 2902 C C . ILE A 1 359 ? 2.478 8.498 9.628 1.00 95.06 359 ILE A C 1
ATOM 2904 O O . ILE A 1 359 ? 3.169 7.678 10.239 1.00 95.06 359 ILE A O 1
ATOM 2908 N N . SER A 1 360 ? 1.805 8.175 8.521 1.00 94.62 360 SER A N 1
ATOM 2909 C CA . SER A 1 360 ? 1.806 6.821 7.951 1.00 94.62 360 SER A CA 1
ATOM 2910 C C . SER A 1 360 ? 3.211 6.354 7.577 1.00 94.62 360 SER A C 1
ATOM 2912 O O . SER A 1 360 ? 3.600 5.225 7.892 1.00 94.62 360 SER A O 1
ATOM 2914 N N . LYS A 1 361 ? 4.017 7.235 6.975 1.00 90.19 361 LYS A N 1
ATOM 2915 C CA . LYS A 1 361 ? 5.421 6.968 6.649 1.00 90.19 361 LYS A CA 1
ATOM 2916 C C . LYS A 1 361 ? 6.243 6.686 7.906 1.00 90.19 361 LYS A C 1
ATOM 2918 O O . LYS A 1 361 ? 6.944 5.677 7.949 1.00 90.19 361 LYS A O 1
ATOM 2923 N N . TRP A 1 362 ? 6.138 7.523 8.939 1.00 93.94 362 TRP A N 1
ATOM 2924 C CA . TRP A 1 362 ? 6.896 7.340 10.183 1.00 93.94 362 TRP A CA 1
ATOM 2925 C C . TRP A 1 362 ? 6.498 6.062 10.925 1.00 93.94 362 TRP A C 1
ATOM 2927 O O . TRP A 1 362 ? 7.372 5.376 11.449 1.00 93.94 362 TRP A O 1
ATOM 2937 N N . CYS A 1 363 ? 5.212 5.697 10.924 1.00 94.81 363 CYS A N 1
ATOM 2938 C CA . CYS A 1 363 ? 4.747 4.403 11.429 1.00 94.81 363 CYS A CA 1
ATOM 2939 C C . CYS A 1 363 ? 5.407 3.241 10.675 1.00 94.81 363 CYS A C 1
ATOM 2941 O O . CYS A 1 363 ? 5.966 2.335 11.301 1.00 94.81 363 CYS A O 1
ATOM 2943 N N . LYS A 1 364 ? 5.410 3.295 9.339 1.00 89.56 364 LYS A N 1
ATOM 2944 C CA . LYS A 1 364 ? 5.965 2.233 8.490 1.00 89.56 364 LYS A CA 1
ATOM 2945 C C . LYS A 1 364 ? 7.465 2.032 8.715 1.00 89.56 364 LYS A C 1
ATOM 2947 O O . LYS A 1 364 ? 7.914 0.891 8.789 1.00 89.56 364 LYS A O 1
ATOM 2952 N N . GLU A 1 365 ? 8.224 3.113 8.905 1.00 88.56 365 GLU A N 1
ATOM 2953 C CA . GLU A 1 365 ? 9.658 3.061 9.240 1.00 88.56 365 GLU A CA 1
ATOM 2954 C C . GLU A 1 365 ? 9.950 2.283 10.534 1.00 88.56 365 GLU A C 1
ATOM 2956 O O . GLU A 1 365 ? 11.016 1.686 10.670 1.00 88.56 365 GLU A O 1
ATOM 2961 N N . VAL A 1 366 ? 9.003 2.255 11.477 1.00 89.38 366 VAL A N 1
ATOM 2962 C CA . VAL A 1 366 ? 9.128 1.507 12.737 1.00 89.38 366 VAL A CA 1
ATOM 2963 C C . VAL A 1 366 ? 8.307 0.213 12.753 1.00 89.38 366 VAL A C 1
ATOM 2965 O O . VAL A 1 366 ? 8.121 -0.370 13.827 1.00 89.38 366 VAL A O 1
ATOM 2968 N N . GLY A 1 367 ? 7.852 -0.254 11.586 1.00 89.44 367 GLY A N 1
ATOM 2969 C CA . GLY A 1 367 ? 7.138 -1.521 11.406 1.00 89.44 367 GLY A CA 1
ATOM 2970 C C . GLY A 1 367 ? 5.672 -1.501 11.842 1.00 89.44 367 GLY A C 1
ATOM 2971 O O . GLY A 1 367 ? 5.141 -2.557 12.176 1.00 89.44 367 GLY A O 1
ATOM 2972 N N . ILE A 1 368 ? 5.045 -0.323 11.884 1.00 95.81 368 ILE A N 1
ATOM 2973 C CA . ILE A 1 368 ? 3.654 -0.124 12.303 1.00 95.81 368 ILE A CA 1
ATOM 2974 C C . ILE A 1 368 ? 2.785 0.294 11.112 1.00 95.81 368 ILE A C 1
ATOM 2976 O O . ILE A 1 368 ? 3.197 1.103 10.282 1.00 95.81 368 ILE A O 1
ATOM 2980 N N . TYR A 1 369 ? 1.569 -0.240 11.053 1.00 95.75 369 TYR A N 1
ATOM 2981 C CA . TYR A 1 369 ? 0.584 -0.003 10.003 1.00 95.75 369 TYR A CA 1
ATOM 2982 C C . TYR A 1 369 ? -0.587 0.797 10.566 1.00 95.75 369 TYR A C 1
ATOM 2984 O O . TYR A 1 369 ? -1.187 0.409 11.569 1.00 95.75 369 TYR A O 1
ATOM 2992 N N . VAL A 1 370 ? -0.911 1.920 9.930 1.00 97.88 370 VAL A N 1
ATOM 2993 C CA . VAL A 1 370 ? -2.046 2.761 10.328 1.00 97.88 370 VAL A CA 1
ATOM 2994 C C . VAL A 1 370 ? -3.346 2.131 9.819 1.00 97.88 370 VAL A C 1
ATOM 2996 O O . VAL A 1 370 ? -3.397 1.690 8.672 1.00 97.88 370 VAL A O 1
ATOM 2999 N N . LEU A 1 371 ? -4.382 2.093 10.656 1.00 96.88 371 LEU A N 1
ATOM 3000 C CA . LEU A 1 371 ? -5.743 1.667 10.320 1.00 96.88 371 LEU A CA 1
ATOM 3001 C C . LEU A 1 371 ? -6.738 2.787 10.635 1.00 96.88 371 LEU A C 1
ATOM 3003 O O . LEU A 1 371 ? -6.635 3.429 11.684 1.00 96.88 371 LEU A O 1
ATOM 3007 N N . ARG A 1 372 ? -7.756 2.948 9.792 1.00 95.56 372 ARG A N 1
ATOM 3008 C CA . ARG A 1 372 ? -8.910 3.827 10.044 1.00 95.56 372 ARG A CA 1
ATOM 3009 C C . ARG A 1 372 ? -10.223 3.122 9.699 1.00 95.56 372 ARG A C 1
ATOM 3011 O O . ARG A 1 372 ? -10.198 2.126 8.978 1.00 95.56 372 ARG A O 1
ATOM 3018 N N . SER A 1 373 ? -11.358 3.636 10.169 1.00 96.81 373 SER A N 1
ATOM 3019 C CA . SER A 1 373 ? -12.668 3.177 9.700 1.00 96.81 373 SER A CA 1
ATOM 3020 C C . SER A 1 373 ? -12.813 3.379 8.196 1.00 96.81 373 SER A C 1
ATOM 3022 O O . SER A 1 373 ? -12.295 4.353 7.632 1.00 96.81 373 SER A O 1
ATOM 3024 N N . THR A 1 374 ? -13.563 2.484 7.553 1.00 98.00 374 THR A N 1
ATOM 3025 C CA . THR A 1 374 ? -13.941 2.662 6.154 1.00 98.00 374 THR A CA 1
ATOM 3026 C C . THR A 1 374 ? -14.892 3.856 6.034 1.00 98.00 374 THR A C 1
ATOM 3028 O O . THR A 1 374 ? -15.944 3.860 6.687 1.00 98.00 374 THR A O 1
ATOM 3031 N N . PRO A 1 375 ? -14.549 4.878 5.222 1.00 95.12 375 PRO A N 1
ATOM 3032 C CA . PRO A 1 375 ? -15.349 6.092 5.111 1.00 95.12 375 PRO A CA 1
ATOM 3033 C C . PRO A 1 375 ? -16.814 5.840 4.733 1.00 95.12 375 PRO A C 1
ATOM 3035 O O . PRO A 1 375 ? -17.148 4.898 4.017 1.00 95.12 375 PRO A O 1
ATOM 3038 N N . GLY A 1 376 ? -17.691 6.737 5.190 1.00 95.19 376 GLY A N 1
ATOM 3039 C CA . GLY A 1 376 ? -19.105 6.786 4.805 1.00 95.19 376 GLY A CA 1
ATOM 3040 C C . GLY A 1 376 ? -20.073 6.074 5.751 1.00 95.19 376 GLY A C 1
ATOM 3041 O O . GLY A 1 376 ? -21.254 6.404 5.739 1.00 95.19 376 GLY A O 1
ATOM 3042 N N . THR A 1 377 ? -19.617 5.155 6.605 1.00 96.06 377 THR A N 1
ATOM 3043 C CA . THR A 1 377 ? -20.501 4.409 7.530 1.00 96.06 377 THR A CA 1
ATOM 3044 C C . THR A 1 377 ? -20.963 5.204 8.746 1.00 96.06 377 THR A C 1
ATOM 3046 O O . THR A 1 377 ? -21.925 4.809 9.395 1.00 96.06 377 THR A O 1
ATOM 3049 N N . TYR A 1 378 ? -20.253 6.284 9.084 1.00 96.62 378 TYR A N 1
ATOM 3050 C CA . TYR A 1 378 ? -20.398 7.039 10.337 1.00 96.62 378 TYR A CA 1
ATOM 3051 C C . TYR A 1 378 ? -20.188 6.210 11.611 1.00 96.62 378 TYR A C 1
ATOM 3053 O O . TYR A 1 378 ? -20.429 6.709 12.708 1.00 96.62 378 TYR A O 1
ATOM 3061 N N . SER A 1 379 ? -19.710 4.965 11.505 1.00 97.19 379 SER A N 1
ATOM 3062 C CA . SER A 1 379 ? -19.580 4.073 12.660 1.00 97.19 379 SER A CA 1
ATOM 3063 C C . SER A 1 379 ? -18.672 4.673 13.741 1.00 97.19 379 SER A C 1
ATOM 3065 O O . SER A 1 379 ? -18.969 4.589 14.930 1.00 97.19 379 SER A O 1
ATOM 3067 N N . ASN A 1 380 ? -17.607 5.356 13.313 1.00 96.12 380 ASN A N 1
ATOM 3068 C CA . ASN A 1 380 ? -16.620 6.004 14.171 1.00 96.12 380 ASN A CA 1
ATOM 3069 C C . ASN A 1 380 ? -17.159 7.247 14.901 1.00 96.12 380 ASN A C 1
ATOM 3071 O O . ASN A 1 380 ? -16.498 7.728 15.819 1.00 96.12 380 ASN A O 1
ATOM 3075 N N . LEU A 1 381 ? -18.333 7.765 14.521 1.00 97.00 381 LEU A N 1
ATOM 3076 C CA . LEU A 1 381 ? -18.954 8.965 15.097 1.00 97.00 381 LEU A CA 1
ATOM 3077 C C . LEU A 1 381 ? -19.866 8.651 16.295 1.00 97.00 381 LEU A C 1
ATOM 3079 O O . LEU A 1 381 ? -20.545 9.539 16.815 1.00 97.00 381 LEU A O 1
ATOM 3083 N N . ASP A 1 382 ? -19.857 7.414 16.797 1.00 96.88 382 ASP A N 1
ATOM 3084 C CA . ASP A 1 382 ? -20.641 7.012 17.969 1.00 96.88 382 ASP A CA 1
ATOM 3085 C C . ASP A 1 382 ? -20.160 7.649 19.292 1.00 96.88 382 ASP A C 1
ATOM 3087 O O . ASP A 1 382 ? -20.846 7.545 20.310 1.00 96.88 382 ASP A O 1
ATOM 3091 N N . TYR A 1 383 ? -19.026 8.365 19.291 1.00 95.50 383 TYR A N 1
ATOM 3092 C CA . TYR A 1 383 ? -18.593 9.204 20.419 1.00 95.50 383 TYR A CA 1
ATOM 3093 C C . TYR A 1 383 ? -19.346 10.530 20.530 1.00 95.50 383 TYR A C 1
ATOM 3095 O O . TYR A 1 383 ? -19.320 11.147 21.601 1.00 95.50 383 TYR A O 1
ATOM 3103 N N . THR A 1 384 ? -19.972 10.986 19.442 1.00 97.25 384 THR A N 1
ATOM 3104 C CA . THR A 1 384 ? -20.645 12.286 19.409 1.00 97.25 384 THR A CA 1
ATOM 3105 C C . THR A 1 384 ? -21.825 12.296 20.384 1.00 97.25 384 THR A C 1
ATOM 3107 O O . THR A 1 384 ? -22.387 11.247 20.711 1.00 97.25 384 THR A O 1
ATOM 3110 N N . PHE A 1 385 ? -22.193 13.462 20.907 1.00 97.38 385 PHE A N 1
ATOM 3111 C CA . PHE A 1 385 ? -23.255 13.590 21.910 1.00 97.38 385 PHE A CA 1
ATOM 3112 C C . PHE A 1 385 ? -24.109 14.843 21.652 1.00 97.38 385 PHE A C 1
ATOM 3114 O O . PHE A 1 385 ? -23.620 15.746 20.973 1.00 97.38 385 PHE A O 1
ATOM 3121 N N . PRO A 1 386 ? -25.364 14.910 22.145 1.00 97.44 386 PRO A N 1
ATOM 3122 C CA . PRO A 1 386 ? -26.357 15.905 21.712 1.00 97.44 386 PRO A CA 1
ATOM 3123 C C . PRO A 1 386 ? -25.892 17.368 21.740 1.00 97.44 386 PRO A C 1
ATOM 3125 O O . PRO A 1 386 ? -26.239 18.158 20.864 1.00 97.44 386 PRO A O 1
ATOM 3128 N N . GLU A 1 387 ? -25.058 17.736 22.707 1.00 97.38 387 GLU A N 1
ATOM 3129 C CA . GLU A 1 387 ? -24.513 19.082 22.871 1.00 97.38 387 GLU A CA 1
ATOM 3130 C C . GLU A 1 387 ? -23.587 19.515 21.713 1.00 97.38 387 GLU A C 1
ATOM 3132 O O . GLU A 1 387 ? -23.335 20.709 21.552 1.00 97.38 387 GLU A O 1
ATOM 3137 N N . MET A 1 388 ? -23.134 18.580 20.868 1.00 96.12 388 MET A N 1
ATOM 3138 C CA . MET A 1 388 ? -22.382 18.846 19.632 1.00 96.12 388 MET A CA 1
ATOM 3139 C C . MET A 1 388 ? -23.262 19.312 18.457 1.00 96.12 388 MET A C 1
ATOM 3141 O O . MET A 1 388 ? -22.724 19.684 17.413 1.00 96.12 388 MET A O 1
ATOM 3145 N N . ARG A 1 389 ? -24.593 19.337 18.623 1.00 95.56 389 ARG A N 1
ATOM 3146 C CA . ARG A 1 389 ? -25.574 19.868 17.656 1.00 95.56 389 ARG A CA 1
ATOM 3147 C C . ARG A 1 389 ? -25.440 19.233 16.269 1.00 95.56 389 ARG A C 1
ATOM 3149 O O . ARG A 1 389 ? -25.634 18.037 16.141 1.00 95.56 389 ARG A O 1
ATOM 3156 N N . GLU A 1 390 ? -25.099 20.009 15.243 1.00 94.44 390 GLU A N 1
ATOM 3157 C CA . GLU A 1 390 ? -24.966 19.545 13.853 1.00 94.44 390 GLU A CA 1
ATOM 3158 C C . GLU A 1 390 ? -23.881 18.472 13.679 1.00 94.44 390 GLU A C 1
ATOM 3160 O O . GLU A 1 390 ? -23.904 17.716 12.715 1.00 94.44 390 GLU A O 1
ATOM 3165 N N . ASN A 1 391 ? -22.959 18.358 14.640 1.00 93.94 391 ASN A N 1
ATOM 3166 C CA . ASN A 1 391 ? -21.924 17.326 14.660 1.00 93.94 391 ASN A CA 1
ATOM 3167 C C . ASN A 1 391 ? -22.319 16.092 15.492 1.00 93.94 391 ASN A C 1
ATOM 3169 O O . ASN A 1 391 ? -21.468 15.249 15.778 1.00 93.94 391 ASN A O 1
ATOM 3173 N N . TYR A 1 392 ? -23.576 15.987 15.929 1.00 97.38 392 TYR A N 1
ATOM 3174 C CA . TYR A 1 392 ? -24.096 14.827 16.646 1.00 97.3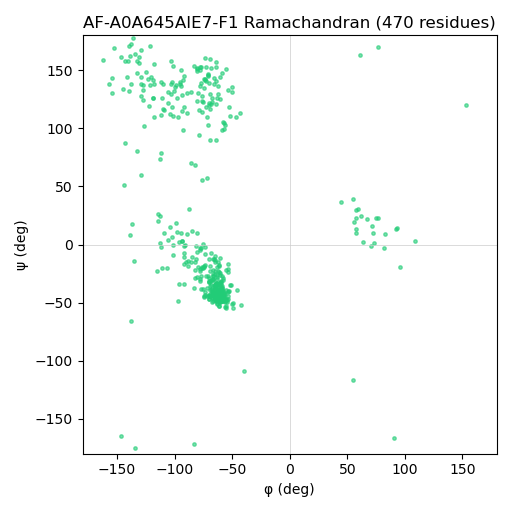8 392 TYR A CA 1
ATOM 3175 C C . TYR A 1 392 ? -24.760 13.826 15.699 1.00 97.38 392 TYR A C 1
ATOM 3177 O O . TYR A 1 392 ? -25.661 14.177 14.947 1.00 97.38 392 TYR A O 1
ATOM 3185 N N . TYR A 1 393 ? -24.345 12.562 15.807 1.00 97.75 393 TYR A N 1
ATOM 3186 C CA . TYR A 1 393 ? -24.900 11.437 15.059 1.00 97.75 393 TYR A CA 1
ATOM 3187 C C . TYR A 1 393 ? -25.499 10.431 16.041 1.00 97.75 393 TYR A C 1
ATOM 3189 O O . TYR A 1 393 ? -24.779 9.744 16.787 1.00 97.75 393 TYR A O 1
ATOM 3197 N N . SER A 1 394 ? -26.827 10.337 16.047 1.00 98.00 394 SER A N 1
ATOM 3198 C CA . SER A 1 394 ? -27.566 9.390 16.876 1.00 98.00 394 SER A CA 1
ATOM 3199 C C . SER A 1 394 ? -27.262 7.949 16.476 1.00 98.00 394 SER A C 1
ATOM 3201 O O . SER A 1 394 ? -26.870 7.635 15.350 1.00 98.00 394 SER A O 1
ATOM 3203 N N . THR A 1 395 ? -27.474 7.026 17.405 1.00 98.38 395 THR A N 1
ATOM 3204 C CA . THR A 1 395 ? -27.296 5.596 17.137 1.00 98.38 395 THR A CA 1
ATOM 3205 C C . THR A 1 395 ? -28.202 5.117 16.008 1.00 98.38 395 THR A C 1
ATOM 3207 O O . THR A 1 395 ? -27.781 4.273 15.225 1.00 98.38 395 THR A O 1
ATOM 3210 N N . LYS A 1 396 ? -29.413 5.671 15.871 1.00 98.06 396 LYS A N 1
ATOM 3211 C CA . LYS A 1 396 ? -30.304 5.324 14.759 1.00 98.06 396 LYS A CA 1
ATOM 3212 C C . LYS A 1 396 ? -29.702 5.742 13.415 1.00 98.06 396 LYS A C 1
ATOM 3214 O O . LYS A 1 396 ? -29.636 4.911 12.520 1.00 98.06 396 LYS A O 1
ATOM 3219 N N . GLU A 1 397 ? -29.217 6.977 13.295 1.00 98.38 397 GLU A N 1
ATOM 3220 C CA . GLU A 1 397 ? -28.605 7.477 12.053 1.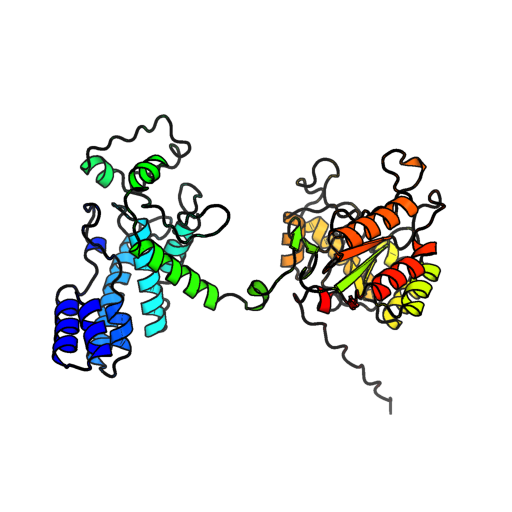00 98.38 397 GLU A CA 1
ATOM 3221 C C . GLU A 1 397 ? -27.385 6.652 11.645 1.00 98.38 397 GLU A C 1
ATOM 3223 O O . GLU A 1 397 ? -27.257 6.288 10.480 1.00 98.38 397 GLU A O 1
ATOM 3228 N N . ILE A 1 398 ? -26.524 6.296 12.603 1.00 98.69 398 ILE A N 1
ATOM 3229 C CA . ILE A 1 398 ? -25.342 5.466 12.335 1.00 98.69 398 ILE A CA 1
ATOM 3230 C C . ILE A 1 398 ? -25.754 4.069 11.844 1.00 98.69 398 ILE A C 1
ATOM 3232 O O . ILE A 1 398 ? -25.207 3.570 10.863 1.00 98.69 398 ILE A O 1
ATOM 3236 N N . ILE A 1 399 ? -26.724 3.422 12.498 1.00 98.56 399 ILE A N 1
ATOM 3237 C CA . ILE A 1 399 ? -27.182 2.081 12.099 1.00 98.56 399 ILE A CA 1
ATOM 3238 C C . ILE A 1 399 ? -27.869 2.115 10.732 1.00 98.56 399 ILE A C 1
ATOM 3240 O O . ILE A 1 399 ? -27.554 1.285 9.877 1.00 98.56 399 ILE A O 1
ATOM 3244 N N . ASP A 1 400 ? -28.759 3.081 10.506 1.00 98.38 400 ASP A N 1
ATOM 3245 C CA . ASP A 1 400 ? -29.442 3.258 9.224 1.00 98.38 400 ASP A CA 1
ATOM 3246 C C . ASP A 1 400 ? -28.425 3.512 8.106 1.00 98.38 400 ASP A C 1
ATOM 3248 O O . ASP A 1 400 ? -28.546 2.949 7.019 1.00 98.38 400 ASP A O 1
ATOM 3252 N N . GLN A 1 401 ? -27.378 4.292 8.384 1.00 98.56 401 GLN A N 1
ATOM 3253 C CA . GLN A 1 401 ? -26.300 4.556 7.441 1.00 98.56 401 GLN A CA 1
ATOM 3254 C C . GLN A 1 401 ? -25.518 3.293 7.072 1.00 98.56 401 GLN A C 1
ATOM 3256 O O . GLN A 1 401 ? -25.300 3.032 5.885 1.00 98.56 401 GLN A O 1
ATOM 3261 N N . ILE A 1 402 ? -25.117 2.499 8.069 1.00 98.62 402 ILE A N 1
ATOM 3262 C CA . ILE A 1 402 ? -24.416 1.227 7.851 1.00 98.62 402 ILE A CA 1
ATOM 3263 C C . ILE A 1 402 ? -25.276 0.299 6.988 1.00 98.62 402 ILE A C 1
ATOM 3265 O O . ILE A 1 402 ? -24.788 -0.228 5.988 1.00 98.62 402 ILE A O 1
ATOM 3269 N N . MET A 1 403 ? -26.558 0.138 7.328 1.00 98.31 403 MET A N 1
ATOM 3270 C CA . MET A 1 403 ? -27.464 -0.752 6.596 1.00 98.31 403 MET A CA 1
ATOM 3271 C C . MET A 1 403 ? -27.806 -0.230 5.195 1.00 98.31 403 MET A C 1
ATOM 3273 O O . MET A 1 403 ? -27.967 -1.018 4.268 1.00 98.31 403 MET A O 1
ATOM 3277 N N . ARG A 1 404 ? -27.865 1.091 4.998 1.00 98.38 404 ARG A N 1
ATOM 3278 C CA . ARG A 1 404 ? -28.060 1.703 3.677 1.00 98.38 404 ARG A CA 1
ATOM 3279 C C . ARG A 1 404 ? -26.878 1.436 2.745 1.00 98.38 404 ARG A C 1
ATOM 3281 O O . ARG A 1 404 ? -27.084 1.134 1.570 1.00 98.38 404 ARG A O 1
ATOM 3288 N N . ILE A 1 405 ? -25.647 1.547 3.248 1.00 98.25 405 ILE A N 1
ATOM 3289 C CA . ILE A 1 405 ? -24.445 1.190 2.476 1.00 98.25 405 ILE A CA 1
ATOM 3290 C C . ILE A 1 405 ? -24.445 -0.308 2.185 1.00 98.25 405 ILE A C 1
ATOM 3292 O O . ILE A 1 405 ? -24.258 -0.705 1.039 1.00 98.25 405 ILE A O 1
ATOM 3296 N N . GLU A 1 406 ? -24.728 -1.128 3.196 1.00 98.19 406 GLU A N 1
ATOM 3297 C CA . GLU A 1 406 ? -24.812 -2.579 3.048 1.00 98.19 406 GLU A CA 1
ATOM 3298 C C . GLU A 1 406 ? -25.785 -2.993 1.937 1.00 98.19 406 GLU A C 1
ATOM 3300 O O . GLU A 1 406 ? -25.401 -3.763 1.061 1.00 98.19 406 GLU A O 1
ATOM 3305 N N . ALA A 1 407 ? -26.984 -2.409 1.903 1.00 97.50 407 ALA A N 1
ATOM 3306 C CA . ALA A 1 407 ? -27.999 -2.722 0.902 1.00 97.50 407 ALA A CA 1
ATOM 3307 C C . ALA A 1 407 ? -27.662 -2.221 -0.516 1.00 97.50 407 ALA A C 1
ATOM 3309 O O . ALA A 1 407 ? -28.124 -2.804 -1.493 1.00 97.50 407 ALA A O 1
ATOM 3310 N N . SER A 1 408 ? -26.895 -1.132 -0.645 1.00 96.44 408 SER A N 1
ATOM 3311 C CA . SER A 1 408 ? -26.608 -0.500 -1.945 1.00 96.44 408 SER A CA 1
ATOM 3312 C C . SER A 1 408 ? -25.288 -0.940 -2.575 1.00 96.44 408 SER A C 1
ATOM 3314 O O . SER A 1 408 ? -25.191 -1.011 -3.797 1.00 96.44 408 SER A O 1
ATOM 3316 N N . GLN A 1 409 ? -24.266 -1.205 -1.761 1.00 95.38 409 GLN A N 1
ATOM 3317 C CA . GLN A 1 409 ? -22.893 -1.467 -2.212 1.00 95.38 409 GLN A CA 1
ATOM 3318 C C . GLN A 1 409 ? -22.248 -2.671 -1.508 1.00 95.38 409 GLN A C 1
ATOM 3320 O O . GLN A 1 409 ? -21.208 -3.160 -1.953 1.00 95.38 409 GLN A O 1
ATOM 3325 N N . GLY A 1 410 ? -22.841 -3.153 -0.413 1.00 97.69 410 GLY A N 1
ATOM 3326 C CA . GLY A 1 410 ? -22.235 -4.142 0.471 1.00 97.69 410 GLY A CA 1
ATOM 3327 C C . GLY A 1 410 ? -21.162 -3.557 1.396 1.00 97.69 410 GLY A C 1
ATOM 3328 O O . GLY A 1 410 ? -20.715 -2.421 1.251 1.00 97.69 410 GLY A O 1
ATOM 3329 N N . LEU A 1 411 ? -20.733 -4.364 2.367 1.00 98.50 411 LEU A N 1
ATOM 3330 C CA . LEU A 1 411 ? -19.700 -4.025 3.356 1.00 98.50 411 LEU A CA 1
ATOM 3331 C C . LEU A 1 411 ? -18.437 -4.889 3.206 1.00 98.50 411 LEU A C 1
ATOM 3333 O O . LEU A 1 411 ? -17.706 -5.123 4.166 1.00 98.50 411 LEU A O 1
ATOM 3337 N N . ASN A 1 412 ? -18.166 -5.391 2.000 1.00 98.38 412 ASN A N 1
ATOM 3338 C CA . ASN A 1 412 ? -17.009 -6.248 1.741 1.00 98.38 412 ASN A CA 1
ATOM 3339 C C . ASN A 1 412 ? -15.691 -5.526 2.052 1.00 98.38 412 ASN A C 1
ATOM 3341 O O . ASN A 1 412 ? -15.436 -4.448 1.513 1.00 98.38 412 ASN A O 1
ATOM 3345 N N . GLY A 1 413 ? -14.854 -6.108 2.902 1.00 98.00 413 GLY A N 1
ATOM 3346 C CA . GLY A 1 413 ? -13.579 -5.538 3.332 1.00 98.00 413 GLY A CA 1
ATOM 3347 C C . GLY A 1 413 ? -13.711 -4.352 4.293 1.00 98.00 413 GLY A C 1
ATOM 3348 O O . GLY A 1 413 ? -12.719 -3.667 4.529 1.00 98.00 413 GLY A O 1
ATOM 3349 N N . TYR A 1 414 ? -14.898 -4.051 4.831 1.00 98.56 414 TYR A N 1
ATOM 3350 C CA . TYR A 1 414 ? -15.074 -2.861 5.669 1.00 98.56 414 TYR A CA 1
ATOM 3351 C C . TYR A 1 414 ? -14.388 -2.994 7.032 1.00 98.56 414 TYR A C 1
ATOM 3353 O O . TYR A 1 414 ? -14.377 -4.050 7.670 1.00 98.56 414 TYR A O 1
ATOM 3361 N N . ILE A 1 415 ? -13.880 -1.862 7.505 1.00 98.62 415 ILE A N 1
ATOM 3362 C CA . ILE A 1 415 ? -13.450 -1.635 8.878 1.00 98.62 415 ILE A CA 1
ATOM 3363 C C . ILE A 1 415 ? -14.563 -0.839 9.547 1.00 98.62 415 ILE A C 1
ATOM 3365 O O . ILE A 1 415 ? -14.780 0.323 9.206 1.00 98.62 415 ILE A O 1
ATOM 3369 N N . LEU A 1 416 ? -15.276 -1.459 10.485 1.00 98.62 416 LEU A N 1
ATOM 3370 C CA . LEU A 1 416 ? -16.258 -0.761 11.310 1.00 98.62 416 LEU A CA 1
ATOM 3371 C C . LEU A 1 416 ? -15.606 -0.391 12.640 1.00 98.62 416 LEU A C 1
ATOM 3373 O O . LEU A 1 416 ? -15.312 -1.263 13.460 1.00 98.62 416 LEU A O 1
ATOM 3377 N N . GLN A 1 417 ? -15.375 0.904 12.840 1.00 98.38 417 GLN A N 1
ATOM 3378 C CA . GLN A 1 417 ? -14.866 1.450 14.098 1.00 98.38 417 GLN A CA 1
ATOM 3379 C C . GLN A 1 417 ? -16.003 1.945 14.985 1.00 98.38 417 GLN A C 1
ATOM 3381 O O . GLN A 1 417 ? -16.907 2.591 14.474 1.00 98.38 417 GLN A O 1
ATOM 3386 N N . PHE A 1 418 ? -15.912 1.707 16.292 1.00 98.38 418 PHE A N 1
ATOM 3387 C CA . PHE A 1 418 ? -16.790 2.270 17.324 1.00 98.38 418 PHE A CA 1
ATOM 3388 C C . PHE A 1 418 ? -15.971 2.708 18.545 1.00 98.38 418 PHE A C 1
ATOM 3390 O O . PHE A 1 418 ? -14.777 2.418 18.645 1.00 98.38 418 PHE A O 1
ATOM 3397 N N . ASN A 1 419 ? -16.591 3.371 19.517 1.00 98.06 419 ASN A N 1
ATOM 3398 C CA . ASN A 1 419 ? -15.911 3.803 20.734 1.00 98.06 419 ASN A CA 1
ATOM 3399 C C . ASN A 1 419 ? -16.183 2.850 21.908 1.00 98.06 419 ASN A C 1
ATOM 3401 O O . ASN A 1 419 ? -17.310 2.436 22.179 1.00 98.06 419 ASN A O 1
ATOM 3405 N N . PHE A 1 420 ? -15.126 2.508 22.650 1.00 97.88 420 PHE A N 1
ATOM 3406 C CA . PHE A 1 420 ? -15.184 1.592 23.798 1.00 97.88 420 PHE A CA 1
ATOM 3407 C C . PHE A 1 420 ? -16.054 2.124 24.951 1.00 97.88 420 PHE A C 1
ATOM 3409 O O . PHE A 1 420 ? -16.604 1.369 25.755 1.00 97.88 420 PHE A O 1
ATOM 3416 N N . GLY A 1 421 ? -16.172 3.444 25.029 1.00 97.06 421 GLY A N 1
ATOM 3417 C CA . GLY A 1 421 ? -17.044 4.174 25.932 1.00 97.06 421 GLY A CA 1
ATOM 3418 C C . GLY A 1 421 ? -17.220 5.595 25.412 1.00 97.06 421 GLY A C 1
ATOM 3419 O O . GLY A 1 421 ? -16.401 6.073 24.626 1.00 97.06 421 GLY A O 1
ATOM 3420 N N . THR A 1 422 ? -18.281 6.276 25.835 1.00 96.81 422 THR A N 1
ATOM 3421 C CA . THR A 1 422 ? -18.658 7.574 25.251 1.00 96.81 422 THR A CA 1
ATOM 3422 C C . THR A 1 422 ? -19.097 8.567 26.318 1.00 96.81 422 THR A C 1
ATOM 3424 O O . THR A 1 422 ? -19.435 8.182 27.440 1.00 96.81 422 THR A O 1
ATOM 3427 N N . ASN A 1 423 ? -19.109 9.855 25.965 1.00 96.75 423 ASN A N 1
ATOM 3428 C CA . ASN A 1 423 ? -19.480 10.935 26.878 1.00 96.75 423 ASN A CA 1
ATOM 3429 C C . ASN A 1 423 ? -20.829 10.638 27.585 1.00 96.75 423 ASN A C 1
ATOM 3431 O O . ASN A 1 423 ? -21.772 10.192 26.919 1.00 96.75 423 ASN A O 1
ATOM 3435 N N . PRO A 1 424 ? -20.962 10.859 28.911 1.00 96.50 424 PRO A N 1
ATOM 3436 C CA . PRO A 1 424 ? -22.213 10.654 29.647 1.00 96.50 424 PRO A CA 1
ATOM 3437 C C . PRO A 1 424 ? -23.432 11.413 29.097 1.00 96.50 424 PRO A C 1
ATOM 3439 O O . PRO A 1 424 ? -24.563 10.997 29.374 1.00 96.50 424 PRO A O 1
ATOM 3442 N N . GLY A 1 425 ? -23.223 12.497 28.341 1.00 96.94 425 GLY A N 1
ATOM 3443 C CA . GLY A 1 425 ? -24.263 13.233 27.616 1.00 96.94 425 GLY A CA 1
ATOM 3444 C C . GLY A 1 425 ? -24.939 12.400 26.521 1.00 96.94 425 GLY A C 1
ATOM 3445 O O . GLY A 1 425 ? -26.152 12.488 26.349 1.00 96.94 425 GLY A O 1
ATOM 3446 N N . ARG A 1 426 ? -24.214 11.479 25.862 1.00 97.75 426 ARG A N 1
ATOM 3447 C CA . ARG A 1 426 ? -24.816 10.524 24.914 1.00 97.75 426 ARG A CA 1
ATOM 3448 C C . ARG A 1 426 ? -25.629 9.481 25.679 1.00 97.75 426 ARG A C 1
ATOM 3450 O O . ARG A 1 426 ? -25.047 8.635 26.360 1.00 97.75 426 ARG A O 1
ATOM 3457 N N . LYS A 1 427 ? -26.960 9.512 25.577 1.00 96.62 427 LYS A N 1
ATOM 3458 C CA . LYS A 1 427 ? -27.855 8.547 26.254 1.00 96.62 427 LYS A CA 1
ATOM 3459 C C . LYS A 1 427 ? -28.180 7.326 25.396 1.00 96.62 427 LYS A C 1
ATOM 3461 O O . LYS A 1 427 ? -28.289 6.215 25.912 1.00 96.62 427 LYS A O 1
ATOM 3466 N N . ASP A 1 428 ? -28.274 7.506 24.088 1.00 96.94 428 ASP A N 1
ATOM 3467 C CA . ASP A 1 428 ? -28.516 6.471 23.087 1.00 96.94 428 ASP A CA 1
ATOM 3468 C C . ASP A 1 428 ? -27.203 5.750 22.726 1.00 96.94 428 ASP A C 1
ATOM 3470 O O . ASP A 1 428 ? -26.628 5.883 21.649 1.00 96.94 428 ASP A O 1
ATOM 3474 N N . LYS A 1 429 ? -26.660 4.983 23.666 1.00 97.94 429 LYS A N 1
ATOM 3475 C CA . LYS A 1 429 ? -25.360 4.327 23.479 1.00 97.94 429 LYS A CA 1
ATOM 3476 C C . LYS A 1 429 ? -25.418 3.235 22.401 1.00 97.94 429 LYS A C 1
ATOM 3478 O O . LYS A 1 429 ? -26.199 2.291 22.534 1.00 97.94 429 LYS A O 1
ATOM 3483 N N . LEU A 1 430 ? -24.542 3.299 21.394 1.00 98.06 430 LEU A N 1
ATOM 3484 C CA . LEU A 1 430 ? -24.529 2.339 20.279 1.00 98.06 430 LEU A CA 1
ATOM 3485 C C . LEU A 1 430 ? -24.298 0.897 20.745 1.00 98.06 430 LEU A C 1
ATOM 3487 O O . LEU A 1 430 ? -24.949 -0.035 20.271 1.00 98.06 430 LEU A O 1
ATOM 3491 N N . TYR A 1 431 ? -23.449 0.704 21.757 1.00 97.75 431 TYR A N 1
ATOM 3492 C CA . TYR A 1 431 ? -23.189 -0.617 22.329 1.00 97.75 431 TYR A CA 1
ATOM 3493 C C . TYR A 1 431 ? -24.435 -1.303 22.932 1.00 97.75 431 TYR A C 1
ATOM 3495 O O . TYR A 1 431 ? -24.391 -2.504 23.194 1.00 97.75 431 TYR A O 1
ATOM 3503 N N . ASN A 1 432 ? -25.565 -0.602 23.110 1.00 97.88 432 ASN A N 1
ATOM 3504 C CA . ASN A 1 432 ? -26.837 -1.221 23.502 1.00 97.88 432 ASN A CA 1
ATOM 3505 C C . ASN A 1 432 ? -27.494 -2.026 22.369 1.00 97.88 432 ASN A C 1
ATOM 3507 O O . ASN A 1 432 ? -28.217 -2.979 22.656 1.00 97.88 432 ASN A O 1
ATOM 3511 N N . VAL A 1 433 ? -27.233 -1.672 21.108 1.00 98.06 433 VAL A N 1
ATOM 3512 C CA . VAL A 1 433 ? -27.793 -2.339 19.915 1.00 98.06 433 VAL A CA 1
ATOM 3513 C C . VAL A 1 433 ? -26.742 -3.104 19.107 1.00 98.06 433 VAL A C 1
ATOM 3515 O O . VAL A 1 433 ? -27.081 -3.791 18.146 1.00 98.06 433 VAL A O 1
ATOM 3518 N N . LEU A 1 434 ? -25.473 -3.052 19.526 1.00 98.44 434 LEU A N 1
ATOM 3519 C CA . LEU A 1 434 ? -24.345 -3.678 18.833 1.00 98.44 434 LEU A CA 1
ATOM 3520 C C . LEU A 1 434 ? -24.566 -5.171 18.551 1.00 98.44 434 LEU A C 1
ATOM 3522 O O . LEU A 1 434 ? -24.330 -5.621 17.437 1.00 98.44 434 LEU A O 1
ATOM 3526 N N . SER A 1 435 ? -25.071 -5.945 19.518 1.00 98.38 435 SER A N 1
ATOM 3527 C CA . SER A 1 435 ? -25.323 -7.380 19.302 1.00 98.38 435 SER A CA 1
ATOM 3528 C C . SER A 1 435 ? -26.316 -7.637 18.162 1.00 98.38 435 SER A C 1
ATOM 3530 O O . SER A 1 435 ? -26.136 -8.594 17.409 1.00 98.38 435 SER A O 1
ATOM 3532 N N . THR A 1 436 ? -27.333 -6.782 18.017 1.00 98.44 436 THR A N 1
ATOM 3533 C CA . THR A 1 436 ? -28.324 -6.870 16.937 1.00 98.44 436 THR A CA 1
ATOM 3534 C C . THR A 1 436 ? -27.697 -6.518 15.594 1.00 98.44 436 THR A C 1
ATOM 3536 O O . THR A 1 436 ? -27.863 -7.280 14.647 1.00 98.44 436 THR A O 1
ATOM 3539 N N . LEU A 1 437 ? -26.926 -5.425 15.523 1.00 98.56 437 LEU A N 1
ATOM 3540 C CA . LEU A 1 437 ? -26.200 -5.038 14.308 1.00 98.56 437 LEU A CA 1
ATOM 3541 C C . LEU A 1 437 ? -25.298 -6.177 13.818 1.00 98.56 437 LEU A C 1
ATOM 3543 O O . LEU A 1 437 ? -25.418 -6.616 12.678 1.00 98.56 437 LEU A O 1
ATOM 3547 N N . LEU A 1 438 ? -24.428 -6.684 14.694 1.00 98.69 438 LEU A N 1
ATOM 3548 C CA . LEU A 1 438 ? -23.468 -7.731 14.344 1.00 98.69 438 LEU A CA 1
ATOM 3549 C C . LEU A 1 438 ? -24.171 -9.018 13.893 1.00 98.69 438 LEU A C 1
ATOM 3551 O O . LEU A 1 438 ? -23.780 -9.614 12.893 1.00 98.69 438 LEU A O 1
ATOM 3555 N N . GLY A 1 439 ? -25.250 -9.405 14.582 1.00 98.56 439 GLY A N 1
ATOM 3556 C CA . GLY A 1 439 ? -26.049 -10.569 14.201 1.00 98.56 439 GLY A CA 1
ATOM 3557 C C . GLY A 1 439 ? -26.748 -10.401 12.848 1.00 98.56 439 GLY A C 1
ATOM 3558 O O . GLY A 1 439 ? -26.830 -11.360 12.085 1.00 98.56 439 GLY A O 1
ATOM 3559 N N . ASN A 1 440 ? -27.224 -9.196 12.522 1.00 98.31 440 ASN A N 1
ATOM 3560 C CA . ASN A 1 440 ? -27.816 -8.910 11.212 1.00 98.31 440 ASN A CA 1
ATOM 3561 C C . ASN A 1 440 ? -26.767 -8.992 10.096 1.00 98.31 440 ASN A C 1
ATOM 3563 O O . ASN A 1 440 ? -27.018 -9.625 9.076 1.00 98.31 440 ASN A O 1
ATOM 3567 N N . LEU A 1 441 ? -25.569 -8.446 10.313 1.00 98.69 441 LEU A N 1
ATOM 3568 C CA . LEU A 1 441 ? -24.479 -8.544 9.340 1.00 98.69 441 LEU A CA 1
ATOM 3569 C C . LEU A 1 441 ? -24.029 -10.003 9.129 1.00 98.69 441 LEU A C 1
ATOM 3571 O O . LEU A 1 441 ? -23.873 -10.439 7.991 1.00 98.69 441 LEU A O 1
ATOM 3575 N N . GLN A 1 442 ? -23.916 -10.808 10.190 1.00 98.56 442 GLN A N 1
ATOM 3576 C CA . GLN A 1 442 ? -23.635 -12.244 10.039 1.00 98.56 442 GLN A CA 1
ATOM 3577 C C . GLN A 1 442 ? -24.734 -12.974 9.255 1.00 98.56 442 GLN A C 1
ATOM 3579 O O . GLN A 1 442 ? -24.425 -13.783 8.383 1.00 98.56 442 GLN A O 1
ATOM 3584 N N . LYS A 1 443 ? -26.016 -12.665 9.506 1.00 98.12 443 LYS A N 1
ATOM 3585 C CA . LYS A 1 443 ? -27.143 -13.221 8.731 1.00 98.12 443 LYS A CA 1
ATOM 3586 C C . LYS A 1 443 ? -27.092 -12.824 7.258 1.00 98.12 443 LYS A C 1
ATOM 3588 O O . LYS A 1 443 ? -27.432 -13.639 6.408 1.00 98.12 443 LYS A O 1
ATOM 3593 N N . ASN A 1 444 ? -26.612 -11.619 6.960 1.00 97.88 444 ASN A N 1
ATOM 3594 C CA . ASN A 1 444 ? -26.382 -11.167 5.591 1.00 97.88 444 ASN A CA 1
ATOM 3595 C C . ASN A 1 444 ? -25.131 -11.802 4.963 1.00 97.88 444 ASN A C 1
ATOM 3597 O O . ASN A 1 444 ? -24.838 -11.525 3.804 1.00 97.88 444 ASN A O 1
ATOM 3601 N N . GLY A 1 445 ? -24.407 -12.670 5.676 1.00 98.06 445 GLY A N 1
ATOM 3602 C CA . GLY A 1 445 ? -23.289 -13.459 5.160 1.00 98.06 445 GLY A CA 1
ATOM 3603 C C . GLY A 1 445 ? -21.914 -12.820 5.343 1.00 98.06 445 GLY A C 1
ATOM 3604 O O . GLY A 1 445 ? -20.975 -13.259 4.686 1.00 98.06 445 GLY A O 1
ATOM 3605 N N . TYR A 1 446 ? -21.783 -11.787 6.182 1.00 98.62 446 TYR A N 1
ATOM 3606 C CA . TYR A 1 446 ? -20.475 -11.218 6.512 1.00 98.62 446 TYR A CA 1
ATOM 3607 C C . TYR A 1 446 ? -19.745 -12.062 7.555 1.00 98.62 446 TYR A C 1
ATOM 3609 O O . TYR A 1 446 ? -20.276 -12.367 8.627 1.00 98.62 446 TYR A O 1
ATOM 3617 N N . GLU A 1 447 ? -18.492 -12.383 7.257 1.00 98.50 447 GLU A N 1
ATOM 3618 C CA . GLU A 1 447 ? -17.562 -12.977 8.209 1.00 98.50 447 GLU A CA 1
ATOM 3619 C C . GLU A 1 447 ? -16.803 -11.871 8.955 1.00 98.50 447 GLU A C 1
ATOM 3621 O O . GLU A 1 447 ? -16.242 -10.963 8.341 1.00 98.50 447 GLU A O 1
ATOM 3626 N N . PHE A 1 448 ? -16.751 -11.950 10.286 1.00 98.50 448 PHE A N 1
ATOM 3627 C CA . PHE A 1 448 ? -15.915 -11.052 11.081 1.00 98.50 448 PHE A CA 1
ATOM 3628 C C . PHE A 1 448 ? -14.541 -11.676 11.314 1.00 98.50 448 PHE A C 1
ATOM 3630 O O . PHE A 1 448 ? -14.438 -12.718 11.962 1.00 98.50 448 PHE A O 1
ATOM 3637 N N . VAL A 1 449 ? -13.493 -11.022 10.818 1.00 97.88 449 VAL A N 1
ATOM 3638 C CA . VAL A 1 449 ? -12.120 -11.549 10.804 1.00 97.88 449 VAL A CA 1
ATOM 3639 C C . VAL A 1 449 ? -11.161 -10.693 11.631 1.00 97.88 449 VAL A C 1
ATOM 3641 O O . VAL A 1 449 ? -11.385 -9.501 11.846 1.00 97.88 449 VAL A O 1
ATOM 3644 N N . ASP A 1 450 ? -10.068 -11.302 12.106 1.00 96.25 450 ASP A N 1
ATOM 3645 C CA . ASP A 1 450 ? -9.002 -10.558 12.784 1.00 96.25 450 ASP A CA 1
ATOM 3646 C C . ASP A 1 450 ? -8.157 -9.726 11.808 1.00 96.25 450 ASP A C 1
ATOM 3648 O O . ASP A 1 450 ? -8.126 -9.990 10.608 1.00 96.25 450 ASP A O 1
ATOM 3652 N N . LEU A 1 451 ? -7.447 -8.720 12.331 1.00 96.62 451 LEU A N 1
ATOM 3653 C CA . LEU A 1 451 ? -6.698 -7.761 11.512 1.00 96.62 451 LEU A CA 1
ATOM 3654 C C . LEU A 1 451 ? -5.617 -8.403 10.636 1.00 96.62 451 LEU A C 1
ATOM 3656 O O . LEU A 1 451 ? -5.362 -7.903 9.545 1.00 96.62 451 LEU A O 1
ATOM 3660 N N . TYR A 1 452 ? -4.990 -9.499 11.068 1.00 94.75 452 TYR A N 1
ATOM 3661 C CA . TYR A 1 452 ? -3.963 -10.173 10.267 1.00 94.75 452 TYR A CA 1
ATOM 3662 C C . TYR A 1 452 ? -4.593 -10.860 9.057 1.00 94.75 452 TYR A C 1
ATOM 3664 O O . TYR A 1 452 ? -4.106 -10.719 7.937 1.00 94.75 452 TYR A O 1
ATOM 3672 N N . THR A 1 453 ? -5.716 -11.544 9.279 1.00 94.00 453 THR A N 1
ATOM 3673 C CA . THR A 1 453 ? -6.493 -12.193 8.214 1.00 94.00 453 THR A CA 1
ATOM 3674 C C . THR A 1 453 ? -7.082 -11.167 7.252 1.00 94.00 453 THR A C 1
ATOM 3676 O O . THR A 1 453 ? -7.022 -11.357 6.039 1.00 94.00 453 THR A O 1
ATOM 3679 N N . ALA A 1 454 ? -7.630 -10.077 7.793 1.00 94.00 454 ALA A N 1
ATOM 3680 C CA . ALA A 1 454 ? -8.289 -9.044 7.011 1.00 94.00 454 ALA A CA 1
ATOM 3681 C C . ALA A 1 454 ? -7.294 -8.294 6.115 1.00 94.00 454 ALA A C 1
ATOM 3683 O O . ALA A 1 454 ? -7.527 -8.148 4.920 1.00 94.00 454 ALA A O 1
ATOM 3684 N N . THR A 1 455 ? -6.164 -7.860 6.684 1.00 92.19 455 THR A N 1
ATOM 3685 C CA . THR A 1 455 ? -5.166 -7.060 5.959 1.00 92.19 455 THR A CA 1
ATOM 3686 C C . THR A 1 455 ? -4.297 -7.896 5.026 1.00 92.19 455 THR A C 1
ATOM 3688 O O . THR A 1 455 ? -3.907 -7.413 3.969 1.00 92.19 455 THR A O 1
ATOM 3691 N N . GLY A 1 456 ? -3.909 -9.114 5.418 1.00 89.38 456 GLY A N 1
ATOM 3692 C CA . GLY A 1 456 ? -2.960 -9.939 4.661 1.00 89.38 456 GLY A CA 1
ATOM 3693 C C . GLY A 1 456 ? -1.539 -9.359 4.535 1.00 89.38 456 GLY A C 1
ATOM 3694 O O . GLY A 1 456 ? -0.684 -9.983 3.908 1.00 89.38 456 GLY A O 1
ATOM 3695 N N . VAL A 1 457 ? -1.255 -8.196 5.141 1.00 86.69 457 VAL A N 1
ATOM 3696 C CA . VAL A 1 457 ? 0.049 -7.512 5.034 1.00 86.69 457 VAL A CA 1
ATOM 3697 C C . VAL A 1 457 ? 1.121 -8.139 5.927 1.00 86.69 457 VAL A C 1
ATOM 3699 O O . VAL A 1 457 ? 2.314 -7.992 5.668 1.00 86.69 457 VAL A O 1
ATOM 3702 N N . LEU A 1 458 ? 0.706 -8.849 6.979 1.00 86.44 458 LEU A N 1
ATOM 3703 C CA . LEU A 1 458 ? 1.577 -9.531 7.934 1.00 86.44 458 LEU A CA 1
ATOM 3704 C C . LEU A 1 458 ? 0.980 -10.880 8.333 1.00 86.44 458 LEU A C 1
ATOM 3706 O O . LEU A 1 458 ? -0.227 -11.002 8.537 1.00 86.44 458 LEU A O 1
ATOM 3710 N N . SER A 1 459 ? 1.844 -11.870 8.545 1.00 84.88 459 SER A N 1
ATOM 3711 C CA . SER A 1 459 ? 1.450 -13.118 9.198 1.00 84.88 459 SER A CA 1
ATOM 3712 C C . SER A 1 459 ? 1.218 -12.885 10.690 1.00 84.88 459 SER A C 1
ATOM 3714 O O . SER A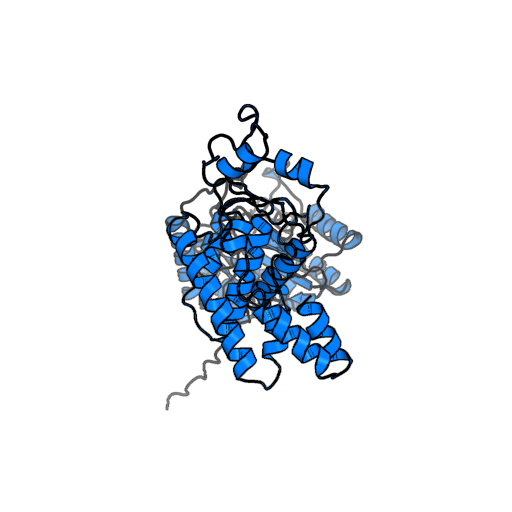 1 459 ? 1.978 -12.167 11.344 1.00 84.88 459 SER A O 1
ATOM 3716 N N . LYS A 1 460 ? 0.184 -13.524 11.244 1.00 84.12 460 LYS A N 1
ATOM 3717 C CA . LYS A 1 460 ? -0.079 -13.507 12.685 1.00 84.12 460 LYS A CA 1
ATOM 3718 C C . LYS A 1 460 ? 1.095 -14.167 13.426 1.00 84.12 460 LYS A C 1
ATOM 3720 O O . LYS A 1 460 ? 1.476 -15.273 13.045 1.00 84.12 460 LYS A O 1
ATOM 3725 N N . PRO A 1 461 ? 1.674 -13.531 14.461 1.00 80.56 461 PRO A N 1
ATOM 3726 C CA . PRO A 1 461 ? 2.762 -14.138 15.216 1.00 80.56 461 PRO A CA 1
ATOM 3727 C C . PRO A 1 461 ? 2.293 -15.430 15.890 1.00 80.56 461 PRO A C 1
ATOM 3729 O O . PRO A 1 461 ? 1.219 -15.458 16.497 1.00 80.56 461 PRO A O 1
ATOM 3732 N N . GLU A 1 462 ? 3.110 -16.483 15.832 1.00 70.62 462 GLU A N 1
ATOM 3733 C CA . GLU A 1 462 ? 2.857 -17.698 16.604 1.00 70.62 462 GLU A CA 1
ATOM 3734 C C . GLU A 1 462 ? 2.912 -17.375 18.102 1.00 70.62 462 GLU A C 1
ATOM 3736 O O . GLU A 1 462 ? 3.885 -16.812 18.614 1.00 70.62 462 GLU A O 1
ATOM 3741 N N . VAL A 1 463 ? 1.850 -17.722 18.830 1.00 58.22 463 VAL A N 1
ATOM 3742 C CA . VAL A 1 463 ? 1.853 -17.617 20.288 1.00 58.22 463 VAL A CA 1
ATOM 3743 C C . VAL A 1 463 ? 2.782 -18.707 20.806 1.00 58.22 463 VAL A C 1
ATOM 3745 O O . VAL A 1 463 ? 2.405 -19.876 20.844 1.00 58.22 463 VAL A O 1
ATOM 3748 N N . ALA A 1 464 ? 3.998 -18.336 21.210 1.00 43.56 464 ALA A N 1
ATOM 3749 C CA . ALA A 1 464 ? 4.900 -19.253 21.890 1.00 43.56 464 ALA A CA 1
ATOM 3750 C C . ALA A 1 464 ? 4.199 -19.784 23.151 1.00 43.56 464 ALA A C 1
ATOM 3752 O O . ALA A 1 464 ? 4.052 -19.071 24.150 1.00 43.56 464 ALA A O 1
ATOM 3753 N N . LEU A 1 465 ? 3.735 -21.035 23.095 1.00 33.72 465 LEU A N 1
ATOM 3754 C CA . LEU A 1 465 ? 3.226 -21.766 24.246 1.00 33.72 465 LEU A CA 1
ATOM 3755 C C . LEU A 1 465 ? 4.336 -21.774 25.297 1.00 33.72 465 LEU A C 1
ATOM 3757 O O . LEU A 1 465 ? 5.306 -22.522 25.193 1.00 33.72 465 LEU A O 1
ATOM 3761 N N . LYS A 1 466 ? 4.210 -20.924 26.321 1.00 38.91 466 LYS A N 1
ATOM 3762 C CA . LYS A 1 466 ? 5.039 -21.026 27.521 1.00 38.91 466 LYS A CA 1
ATOM 3763 C C . LYS A 1 466 ? 4.690 -22.355 28.182 1.00 38.91 466 LYS A C 1
ATOM 3765 O O . LYS A 1 466 ? 3.785 -22.425 29.012 1.00 38.91 466 LYS A O 1
ATOM 3770 N N . THR A 1 467 ? 5.402 -23.415 27.811 1.00 32.78 467 THR A N 1
ATOM 3771 C CA . THR A 1 467 ? 5.424 -24.672 28.553 1.00 32.78 467 THR A CA 1
ATOM 3772 C C . THR A 1 467 ? 5.759 -24.322 29.995 1.00 32.78 467 THR A C 1
ATOM 3774 O O . THR A 1 467 ? 6.871 -23.875 30.290 1.00 32.78 467 THR A O 1
ATOM 3777 N N . LYS A 1 468 ? 4.781 -24.468 30.895 1.00 36.81 468 LYS A N 1
ATOM 3778 C CA . LYS A 1 468 ? 5.013 -24.411 32.336 1.00 36.81 468 LYS A CA 1
ATOM 3779 C C . LYS A 1 468 ? 6.051 -25.488 32.647 1.00 36.81 468 LYS A C 1
ATOM 3781 O O . LYS A 1 468 ? 5.705 -26.663 32.733 1.00 36.81 468 LYS A O 1
ATOM 3786 N N . LYS A 1 469 ? 7.321 -25.100 32.798 1.00 36.06 469 LYS A N 1
ATOM 3787 C CA . LYS A 1 469 ? 8.317 -25.946 33.454 1.00 36.06 469 LYS A CA 1
ATOM 3788 C C . LYS A 1 469 ? 7.767 -26.226 34.850 1.00 36.06 469 LYS A C 1
ATOM 3790 O O . LYS A 1 469 ? 7.735 -25.324 35.688 1.00 36.06 469 LYS A O 1
ATOM 3795 N N . LYS A 1 470 ? 7.273 -27.449 35.071 1.00 39.25 470 LYS A N 1
ATOM 3796 C CA . LYS A 1 470 ? 7.115 -27.997 36.418 1.00 39.25 470 LYS A CA 1
ATOM 3797 C C . LYS A 1 470 ? 8.482 -27.840 37.083 1.00 39.25 470 LYS A C 1
ATOM 3799 O O . LYS A 1 470 ? 9.478 -28.311 36.537 1.00 39.25 470 LYS A O 1
ATOM 3804 N N . ARG A 1 471 ? 8.538 -27.070 38.171 1.00 39.41 471 ARG A N 1
ATOM 3805 C CA . ARG A 1 471 ? 9.732 -27.045 39.017 1.00 39.41 471 ARG A CA 1
ATOM 3806 C C . ARG A 1 471 ? 9.897 -28.446 39.629 1.00 39.41 471 ARG A C 1
ATOM 3808 O O . ARG A 1 471 ? 8.861 -29.051 39.914 1.00 39.41 471 ARG A O 1
ATOM 3815 N N . PRO A 1 472 ? 11.139 -28.947 39.729 1.00 49.41 472 PRO A N 1
ATOM 3816 C CA . PRO A 1 472 ? 11.433 -30.225 40.368 1.00 49.41 472 PRO A CA 1
ATOM 3817 C C . PRO A 1 472 ? 11.003 -30.236 41.833 1.00 49.41 472 PRO A C 1
ATOM 3819 O O . PRO A 1 472 ? 10.994 -29.142 42.451 1.00 49.41 472 PRO A O 1
#

InterPro domains:
  IPR002509 NodB homology domain [PF01522] (238-369)
  IPR002509 NodB homology domain [PS51677] (241-449)
  IPR008928 Six-hairpin glycosidase superfamily [SSF48208] (3-196)
  IPR011330 Glycoside hydrolase/deacetylase, beta/alpha-barrel [SSF88713] (232-452)
  IPR012341 Six-hairpin glycosidase-like superfamily [G3DSA:1.50.10.10] (1-221)

Mean predicted aligned error: 12.02 Å

Organism: NCBI:txid1076179

Radius of gyration: 30.59 Å; Cα contacts (8 Å, |Δi|>4): 774; chains: 1; bounding box: 63×63×84 Å

Solvent-accessible surface area (backbone atoms only — not comparable to full-atom values): 25472 Å² total; per-residue (Å²): 109,32,45,58,26,42,49,50,17,75,75,67,70,45,66,67,29,48,50,48,22,51,53,45,41,67,76,55,57,53,71,65,70,75,79,38,68,59,64,61,84,73,72,60,68,68,68,58,78,67,34,59,68,59,53,49,72,48,100,43,73,65,63,34,50,54,46,55,52,30,50,50,54,47,51,53,56,22,49,59,45,11,72,78,31,98,50,22,42,42,62,58,34,15,67,46,26,42,30,48,39,38,26,52,35,50,50,48,51,50,50,28,72,76,68,70,57,65,89,57,48,67,43,36,50,20,32,51,38,34,40,70,18,57,47,80,76,60,49,56,39,63,38,42,85,102,49,84,70,47,42,57,47,51,53,38,27,10,44,66,45,41,50,77,67,75,52,79,78,77,61,89,81,46,99,49,49,95,50,55,43,68,66,41,33,72,57,72,60,66,42,60,74,38,72,77,56,85,56,64,61,37,20,53,36,43,48,51,51,52,49,61,51,55,74,74,50,64,69,72,68,79,71,53,55,53,40,68,51,53,70,18,42,27,27,26,35,61,89,39,55,30,30,34,44,34,30,44,35,54,89,44,62,84,28,49,69,44,44,51,51,26,30,62,74,68,70,48,50,41,37,37,22,36,8,19,61,30,54,67,36,74,86,38,45,62,56,56,46,50,43,50,76,72,63,32,48,64,29,37,14,42,24,82,47,64,58,44,17,39,90,92,44,41,84,45,66,70,62,53,72,70,60,51,53,48,36,44,51,50,13,46,54,34,37,42,79,68,72,42,52,66,85,78,32,40,48,34,38,52,28,94,68,28,55,29,49,67,56,26,50,57,33,47,77,73,64,31,42,38,42,43,53,30,84,85,32,54,42,65,42,56,50,36,28,68,93,52,51,95,69,37,49,52,46,64,58,29,51,52,36,39,52,52,42,38,76,73,74,47,55,37,13,29,29,47,26,36,52,35,25,54,55,85,76,39,77,69,52,52,50,79,51,42,43,58,54,55,50,51,44,43,73,75,61,42,44,65,38,51,69,41,74,50,58,64,84,50,82,73,72,79,79,78,78,79,74,78,75,76,76,133

Sequence (472 aa):
MQLAATQLYFLSYQPEYLKDAIDYGTSEPVPQWLFTSCDKPGQFYPFINWAPLQLSQIENPLIRKNYIQNIHITLQRAQMIARENPFHVGINFSQNSNSKIVALHNLCLIYKGLTGDSTFNEMEEGLNDWIFGRNPWGICMAKGGNSLTGELSNGAISKYCLEQQGNEIPLSDNQFERFQTDWAIYNNSIDNDAINQNNPDGTASLVHLLASRQVKGKKQIFFDHNTYDRGGISRFNPEKKQIALIFSGHQYTDGYRKIKSALDKQKIKAAFFFSGDFLSKTKNRQIVKNLLEDGHYIGPATNHFEPLAQWENPDFVRTRKNAFLLDLKENYAALKKSGVEKQQAPFFNPPFELYNDSISKWCKEVGIYVLRSTPGTYSNLDYTFPEMRENYYSTKEIIDQIMRIEASQGLNGYILQFNFGTNPGRKDKLYNVLSTLLGNLQKNGYEFVDLYTATGVLSKPEVALKTKKKRP

pLDDT: mean 88.27, std 14.1, range [32.78, 98.75]